Protein AF-A0A2W6D403-F1 (afdb_monomer)

Radius of gyration: 33.92 Å; Cα contacts (8 Å, |Δi|>4): 604; chains: 1; bounding box: 104×93×124 Å

Structure (mmCIF, N/CA/C/O backbone):
data_AF-A0A2W6D403-F1
#
_entry.id   AF-A0A2W6D403-F1
#
loop_
_atom_site.group_PDB
_atom_site.id
_atom_site.type_symbol
_atom_site.label_atom_id
_atom_site.label_alt_id
_atom_site.label_comp_id
_atom_site.label_asym_id
_atom_site.label_entity_id
_atom_site.label_seq_id
_atom_site.pdbx_PDB_ins_code
_atom_site.Cartn_x
_atom_site.Cartn_y
_atom_site.Cartn_z
_atom_site.occupancy
_atom_site.B_iso_or_equiv
_atom_site.auth_seq_id
_atom_site.auth_comp_id
_atom_site.auth_asym_id
_atom_site.auth_atom_id
_atom_site.pdbx_PDB_model_num
ATOM 1 N N . MET A 1 1 ? 39.196 18.075 -37.544 1.00 40.91 1 MET A N 1
ATOM 2 C CA . MET A 1 1 ? 40.562 17.876 -38.065 1.00 40.91 1 MET A CA 1
ATOM 3 C C . MET A 1 1 ? 40.692 16.429 -38.523 1.00 40.91 1 MET A C 1
ATOM 5 O O . MET A 1 1 ? 41.145 15.584 -37.774 1.00 40.91 1 MET A O 1
ATOM 9 N N . PHE A 1 2 ? 40.179 16.144 -39.718 1.00 39.94 2 PHE A N 1
ATOM 10 C CA . PHE A 1 2 ? 40.495 14.969 -40.529 1.00 39.94 2 PHE A CA 1
ATOM 11 C C . PHE A 1 2 ? 40.386 15.473 -41.968 1.00 39.94 2 PHE A C 1
ATOM 13 O O . PHE A 1 2 ? 39.353 16.018 -42.356 1.00 39.94 2 PHE A O 1
ATOM 20 N N . LEU A 1 3 ? 41.517 15.447 -42.664 1.00 44.78 3 LEU A N 1
ATOM 21 C CA . LEU A 1 3 ? 41.726 16.011 -43.992 1.00 44.78 3 LEU A CA 1
ATOM 22 C C . LEU A 1 3 ? 40.889 15.259 -45.035 1.00 44.78 3 LEU A C 1
ATOM 24 O O . LEU A 1 3 ? 41.013 14.044 -45.166 1.00 44.78 3 LEU A O 1
ATOM 28 N N . MET A 1 4 ? 40.072 15.993 -45.793 1.00 38.88 4 MET A N 1
ATOM 29 C CA . MET A 1 4 ? 39.579 15.549 -47.098 1.00 38.88 4 MET A CA 1
ATOM 30 C C . MET A 1 4 ? 40.677 15.778 -48.143 1.00 38.88 4 MET A C 1
ATOM 32 O O . MET A 1 4 ? 41.207 16.892 -48.191 1.00 38.88 4 MET A O 1
ATOM 36 N N . PRO A 1 5 ? 41.007 14.798 -49.001 1.00 59.44 5 PRO A N 1
ATOM 37 C CA . PRO A 1 5 ? 41.814 15.068 -50.173 1.00 59.44 5 PRO A CA 1
ATOM 38 C C . PRO A 1 5 ? 40.937 15.602 -51.308 1.00 59.44 5 PRO A C 1
ATOM 40 O O . PRO A 1 5 ? 39.831 15.125 -51.571 1.00 59.44 5 PRO A O 1
ATOM 43 N N . ALA A 1 6 ? 41.475 16.637 -51.942 1.00 54.62 6 ALA A N 1
ATOM 44 C CA . ALA A 1 6 ? 40.909 17.378 -53.046 1.00 54.62 6 ALA A CA 1
ATOM 45 C C . ALA A 1 6 ? 40.997 16.617 -54.381 1.00 54.62 6 ALA A C 1
ATOM 47 O O . ALA A 1 6 ? 41.952 15.891 -54.643 1.00 54.62 6 ALA A O 1
ATOM 48 N N . ALA A 1 7 ? 39.969 16.856 -55.198 1.00 54.47 7 ALA A N 1
ATOM 49 C CA . ALA A 1 7 ? 39.901 16.840 -56.658 1.00 54.47 7 ALA A CA 1
ATOM 50 C C . ALA A 1 7 ? 41.088 16.231 -57.436 1.00 54.47 7 ALA A C 1
ATOM 52 O O . ALA A 1 7 ? 42.108 16.882 -57.657 1.00 54.47 7 ALA A O 1
ATOM 53 N N . ALA A 1 8 ? 40.870 15.030 -57.979 1.00 50.56 8 ALA A N 1
ATOM 54 C CA . ALA A 1 8 ? 41.677 14.457 -59.049 1.00 50.56 8 ALA A CA 1
ATOM 55 C C . ALA A 1 8 ? 40.920 14.531 -60.389 1.00 50.56 8 ALA A C 1
ATOM 57 O O . ALA A 1 8 ? 39.855 13.942 -60.556 1.00 50.56 8 ALA A O 1
ATOM 58 N N . SER A 1 9 ? 41.499 15.325 -61.292 1.00 56.28 9 SER A N 1
ATOM 59 C CA . SER A 1 9 ? 41.516 15.255 -62.759 1.00 56.28 9 SER A CA 1
ATOM 60 C C . SER A 1 9 ? 40.575 14.259 -63.462 1.00 56.28 9 SER A C 1
ATOM 62 O O . SER A 1 9 ? 40.713 13.039 -63.354 1.00 56.28 9 SER A O 1
ATOM 64 N N . LYS A 1 10 ? 39.679 14.820 -64.282 1.00 56.50 10 LYS A N 1
ATOM 65 C CA . LYS A 1 10 ? 38.852 14.134 -65.281 1.00 56.50 10 LYS A CA 1
ATOM 66 C C . LYS A 1 10 ? 39.764 13.678 -66.431 1.00 56.50 10 LYS A C 1
ATOM 68 O O . LYS A 1 10 ? 40.145 14.485 -67.272 1.00 56.50 10 LYS A O 1
ATOM 73 N N . SER A 1 11 ? 40.144 12.403 -66.436 1.00 56.16 11 SER A N 1
ATOM 74 C CA . SER A 1 11 ? 40.696 11.741 -67.620 1.00 56.16 11 SER A CA 1
ATOM 75 C C . SER A 1 11 ? 39.593 10.892 -68.243 1.00 56.16 11 SER A C 1
ATOM 77 O O . SER A 1 11 ? 38.963 10.088 -67.555 1.00 56.16 11 SER A O 1
ATOM 79 N N . ASP A 1 12 ? 39.345 11.093 -69.536 1.00 53.59 12 ASP A N 1
ATOM 80 C CA . ASP A 1 12 ? 38.374 10.357 -70.355 1.00 53.59 12 ASP A CA 1
ATOM 81 C C . ASP A 1 12 ? 38.867 8.930 -70.681 1.00 53.59 12 ASP A C 1
ATOM 83 O O . ASP A 1 12 ? 38.807 8.457 -71.814 1.00 53.59 12 ASP A O 1
ATOM 87 N N . GLY A 1 13 ? 39.389 8.228 -69.674 1.00 50.53 13 GLY A N 1
ATOM 88 C CA . GLY A 1 13 ? 39.630 6.794 -69.726 1.00 50.53 13 GLY A CA 1
ATOM 89 C C . GLY A 1 13 ? 38.368 6.083 -69.265 1.00 50.53 13 GLY A C 1
ATOM 90 O O . GLY A 1 13 ? 38.060 6.090 -68.077 1.00 50.53 13 GLY A O 1
ATOM 91 N N . GLY A 1 14 ? 37.612 5.500 -70.194 1.00 53.41 14 GLY A N 1
ATOM 92 C CA . GLY A 1 14 ? 36.467 4.654 -69.875 1.00 53.41 14 GLY A CA 1
ATOM 93 C C . GLY A 1 14 ? 36.894 3.484 -68.992 1.00 53.41 14 GLY A C 1
ATOM 94 O O . GLY A 1 14 ? 37.462 2.506 -69.469 1.00 53.41 14 GLY A O 1
ATOM 95 N N . TRP A 1 15 ? 36.619 3.585 -67.693 1.00 54.34 15 TRP A N 1
ATOM 96 C CA . TRP A 1 15 ? 36.687 2.479 -66.746 1.00 54.34 15 TRP A CA 1
ATOM 97 C C . TRP A 1 15 ? 35.519 1.545 -67.080 1.00 54.34 15 TRP A C 1
ATOM 99 O O . TRP A 1 15 ? 34.456 1.612 -66.460 1.00 54.34 15 TRP A O 1
ATOM 109 N N . GLU A 1 16 ? 35.671 0.711 -68.109 1.00 51.72 16 GLU A N 1
ATOM 110 C CA . GLU A 1 16 ? 34.782 -0.429 -68.294 1.00 51.72 16 GLU A CA 1
ATOM 111 C C . GLU A 1 16 ? 34.957 -1.334 -67.074 1.00 51.72 16 GLU A C 1
ATOM 113 O O . GLU A 1 16 ? 35.902 -2.115 -66.965 1.00 51.72 16 GLU A O 1
ATOM 118 N N . LEU A 1 17 ? 34.064 -1.159 -66.096 1.00 60.53 17 LEU A N 1
ATOM 119 C CA . LEU A 1 17 ? 33.951 -2.051 -64.954 1.00 60.53 17 LEU A CA 1
ATOM 120 C C . LEU A 1 17 ? 33.849 -3.475 -65.512 1.00 60.53 17 LEU A C 1
ATOM 122 O O . LEU A 1 17 ? 32.928 -3.740 -66.291 1.00 60.53 17 LEU A O 1
ATOM 126 N N . PRO A 1 18 ? 34.765 -4.391 -65.148 1.00 63.78 18 PRO A N 1
ATOM 127 C CA . PRO A 1 18 ? 34.773 -5.733 -65.703 1.00 63.78 18 PRO A CA 1
ATOM 128 C C . PRO A 1 18 ? 33.386 -6.353 -65.529 1.00 63.78 18 PRO A C 1
ATOM 130 O O . PRO A 1 18 ? 32.879 -6.470 -64.412 1.00 63.78 18 PRO A O 1
ATOM 133 N N . SER A 1 19 ? 32.761 -6.739 -66.643 1.00 64.31 19 SER A N 1
ATOM 134 C CA . SER A 1 19 ? 31.365 -7.199 -66.743 1.00 64.31 19 SER A CA 1
ATOM 135 C C . SER A 1 19 ? 31.014 -8.389 -65.826 1.00 64.31 19 SER A C 1
ATOM 137 O O . SER A 1 19 ? 29.838 -8.688 -65.600 1.00 64.31 19 SER A O 1
ATOM 139 N N . GLY A 1 20 ? 32.020 -9.029 -65.218 1.00 59.44 20 GLY A N 1
ATOM 140 C CA . GLY A 1 20 ? 31.869 -10.004 -64.136 1.00 59.44 20 GLY A CA 1
ATOM 141 C C . GLY A 1 20 ? 31.310 -9.432 -62.822 1.00 59.44 20 GLY A C 1
ATOM 142 O O . GLY A 1 20 ? 30.612 -10.146 -62.101 1.00 59.44 20 GLY A O 1
ATOM 143 N N . TRP A 1 21 ? 31.516 -8.144 -62.524 1.00 63.62 21 TRP A N 1
ATOM 144 C CA . TRP A 1 21 ? 31.040 -7.521 -61.277 1.00 63.62 21 TRP A CA 1
ATOM 145 C C . TRP A 1 21 ? 29.514 -7.368 -61.228 1.00 63.62 21 TRP A C 1
ATOM 147 O O . TRP A 1 21 ? 28.904 -7.558 -60.176 1.00 63.62 21 TRP A O 1
ATOM 157 N N . ALA A 1 22 ? 28.867 -7.127 -62.372 1.00 64.88 22 ALA A N 1
ATOM 158 C CA . ALA A 1 22 ? 27.408 -7.030 -62.453 1.00 64.88 22 ALA A CA 1
ATOM 159 C C . ALA A 1 22 ? 26.707 -8.380 -62.190 1.00 64.88 22 ALA A C 1
ATOM 161 O O . ALA A 1 22 ? 25.614 -8.414 -61.619 1.00 64.88 22 ALA A O 1
ATOM 162 N N . LYS A 1 23 ? 27.343 -9.504 -62.559 1.00 67.06 23 LYS A N 1
ATOM 163 C CA . LYS A 1 23 ? 26.845 -10.856 -62.243 1.00 67.06 23 LYS A CA 1
ATOM 164 C C . LYS A 1 23 ? 27.067 -11.208 -60.768 1.00 67.06 23 LYS A C 1
ATOM 166 O O . LYS A 1 23 ? 26.162 -11.755 -60.138 1.00 67.06 23 LYS A O 1
ATOM 171 N N . GLY A 1 24 ? 28.208 -10.815 -60.194 1.00 69.00 24 GLY A N 1
ATOM 172 C CA . GLY A 1 24 ? 28.488 -10.972 -58.762 1.00 69.00 24 GLY A CA 1
ATOM 173 C C . GLY A 1 24 ? 27.507 -10.204 -57.867 1.00 69.00 24 GLY A C 1
ATOM 174 O O . GLY A 1 24 ? 27.010 -10.753 -56.886 1.00 69.00 24 GLY A O 1
ATOM 175 N N . ALA A 1 25 ? 27.139 -8.977 -58.249 1.00 74.12 25 ALA A N 1
ATOM 176 C CA . ALA A 1 25 ? 26.195 -8.153 -57.490 1.00 74.12 25 ALA A CA 1
ATOM 177 C C . ALA A 1 25 ? 24.775 -8.754 -57.419 1.00 74.12 25 ALA A C 1
ATOM 179 O O . ALA A 1 25 ? 24.121 -8.667 -56.379 1.00 74.12 25 ALA A O 1
ATOM 180 N N . LYS A 1 26 ? 24.302 -9.412 -58.490 1.00 75.19 26 LYS A N 1
ATOM 181 C CA . LYS A 1 26 ? 22.990 -10.091 -58.495 1.00 75.19 26 LYS A CA 1
ATOM 182 C C . LYS A 1 26 ? 22.979 -11.338 -57.609 1.00 75.19 26 LYS A C 1
ATOM 184 O O . LYS A 1 26 ? 22.020 -11.541 -56.868 1.00 75.19 26 LYS A O 1
ATOM 189 N N . HIS A 1 27 ? 24.052 -12.132 -57.628 1.00 73.81 27 HIS A N 1
ATOM 190 C CA . HIS A 1 27 ? 24.176 -13.285 -56.733 1.00 73.81 27 HIS A CA 1
ATOM 191 C C . HIS A 1 27 ? 24.300 -12.869 -55.265 1.00 73.81 27 HIS A C 1
ATOM 193 O O . HIS A 1 27 ? 23.628 -13.452 -54.417 1.00 73.81 27 HIS A O 1
ATOM 199 N N . LEU A 1 28 ? 25.077 -11.825 -54.959 1.00 73.75 28 LEU A N 1
ATOM 200 C CA . LEU A 1 28 ? 25.223 -11.327 -53.590 1.00 73.75 28 LEU A CA 1
ATOM 201 C C . LEU A 1 28 ? 23.892 -10.804 -53.027 1.00 73.75 28 LEU A C 1
ATOM 203 O O . LEU A 1 28 ? 23.580 -11.051 -51.865 1.00 73.75 28 LEU A O 1
ATOM 207 N N . ARG A 1 29 ? 23.076 -10.137 -53.855 1.00 76.12 29 ARG A N 1
ATOM 208 C CA . ARG A 1 29 ? 21.741 -9.671 -53.463 1.00 76.12 29 ARG A CA 1
ATOM 209 C C . ARG A 1 29 ? 20.778 -10.826 -53.182 1.00 76.12 29 ARG A C 1
ATOM 211 O O . ARG A 1 29 ? 20.099 -10.781 -52.166 1.00 76.12 29 ARG A O 1
ATOM 218 N N . HIS A 1 30 ? 20.762 -11.871 -54.013 1.00 72.75 30 HIS A N 1
ATOM 219 C CA . HIS A 1 30 ? 19.924 -13.049 -53.760 1.00 72.75 30 HIS A CA 1
ATOM 220 C C . HIS A 1 30 ? 20.341 -13.822 -52.508 1.00 72.75 30 HIS A C 1
ATOM 222 O O . HIS A 1 30 ? 19.473 -14.279 -51.769 1.00 72.75 30 HIS A O 1
ATOM 228 N N . VAL A 1 31 ? 21.645 -13.922 -52.235 1.00 71.81 31 VAL A N 1
ATOM 229 C CA . VAL A 1 31 ? 22.137 -14.512 -50.984 1.00 71.81 31 VAL A CA 1
ATOM 230 C C . VAL A 1 31 ? 21.739 -13.627 -49.802 1.00 71.81 31 VAL A C 1
ATOM 232 O O . VAL A 1 31 ? 21.162 -14.112 -48.841 1.00 71.81 31 VAL A O 1
ATOM 235 N N . LEU A 1 32 ? 21.947 -12.313 -49.854 1.00 71.25 32 LEU A N 1
ATOM 236 C CA . LEU A 1 32 ? 21.538 -11.438 -48.751 1.00 71.25 32 LEU A CA 1
ATOM 237 C C . LEU A 1 32 ? 20.017 -11.480 -48.510 1.00 71.25 32 LEU A C 1
ATOM 239 O O . LEU A 1 32 ? 19.595 -11.610 -47.363 1.00 71.25 32 LEU A O 1
ATOM 243 N N . GLU A 1 33 ? 19.196 -11.465 -49.563 1.00 74.88 33 GLU A N 1
ATOM 244 C CA . GLU A 1 33 ? 17.735 -11.573 -49.456 1.00 74.88 33 GLU A CA 1
ATOM 245 C C . GLU A 1 33 ? 17.294 -12.942 -48.892 1.00 74.88 33 GLU A C 1
ATOM 247 O O . GLU A 1 33 ? 16.391 -12.974 -48.051 1.00 74.88 33 GLU A O 1
ATOM 252 N N . SER A 1 34 ? 17.978 -14.051 -49.219 1.00 80.50 34 SER A N 1
ATOM 253 C CA . SER A 1 34 ? 17.620 -15.391 -48.719 1.00 80.50 34 SER A CA 1
ATOM 254 C C . SER A 1 34 ? 17.863 -15.589 -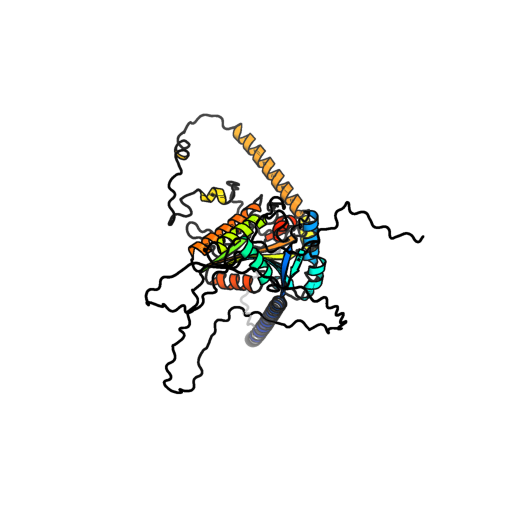47.217 1.00 80.50 34 SER A C 1
ATOM 256 O O . SER A 1 34 ? 17.192 -16.415 -46.600 1.00 80.50 34 SER A O 1
ATOM 258 N N . TRP A 1 35 ? 18.791 -14.844 -46.602 1.00 85.81 35 TRP A N 1
ATOM 259 C CA . TRP A 1 35 ? 19.113 -14.978 -45.170 1.00 85.81 35 TRP A CA 1
ATOM 260 C C . TRP A 1 35 ? 18.316 -14.036 -44.253 1.00 85.81 35 TRP A C 1
ATOM 262 O O . TRP A 1 35 ? 18.212 -14.294 -43.052 1.00 85.81 35 TRP A O 1
ATOM 272 N N . THR A 1 36 ? 17.703 -12.972 -44.783 1.00 87.69 36 THR A N 1
ATOM 273 C CA . THR A 1 36 ? 16.944 -12.018 -43.949 1.00 87.69 36 THR A CA 1
ATOM 274 C C . THR A 1 36 ? 15.671 -12.618 -43.350 1.00 87.69 36 THR A C 1
ATOM 276 O O . THR A 1 36 ? 15.405 -12.434 -42.161 1.00 87.69 36 THR A O 1
ATOM 279 N N . ILE A 1 37 ? 14.909 -13.379 -44.138 1.00 87.81 37 ILE A N 1
ATOM 280 C CA . ILE A 1 37 ? 13.664 -14.026 -43.702 1.00 87.81 37 ILE A CA 1
ATOM 281 C C . ILE A 1 37 ? 13.914 -15.032 -42.562 1.00 87.81 37 ILE A C 1
ATOM 283 O O . ILE A 1 37 ? 13.296 -14.874 -41.505 1.00 87.81 37 ILE A O 1
ATOM 287 N N . PRO A 1 38 ? 14.826 -16.023 -42.681 1.00 90.88 38 PRO A N 1
ATOM 288 C CA . PRO A 1 38 ? 15.064 -16.974 -41.594 1.00 90.88 38 PRO A CA 1
ATOM 289 C C . PRO A 1 38 ? 15.640 -16.302 -40.341 1.00 90.88 38 PRO A C 1
ATOM 291 O O . PRO A 1 38 ? 15.270 -16.679 -39.227 1.00 90.88 38 PRO A O 1
ATOM 294 N N . ALA A 1 39 ? 16.478 -15.268 -40.486 1.00 92.44 39 ALA A N 1
ATOM 295 C CA . ALA A 1 39 ? 16.984 -14.500 -39.347 1.00 92.44 39 ALA A CA 1
ATOM 296 C C . ALA A 1 39 ? 15.864 -13.730 -38.621 1.00 92.44 39 ALA A C 1
ATOM 298 O O . ALA A 1 39 ? 15.811 -13.731 -37.386 1.00 92.44 39 ALA A O 1
ATOM 299 N N . ALA A 1 40 ? 14.935 -13.119 -39.363 1.00 92.56 40 ALA A N 1
ATOM 300 C CA . ALA A 1 40 ? 13.787 -12.415 -38.796 1.00 92.56 40 ALA A CA 1
ATOM 301 C C . ALA A 1 40 ? 12.827 -13.377 -38.080 1.00 92.56 40 ALA A C 1
ATOM 303 O O . ALA A 1 40 ? 12.420 -13.107 -36.949 1.00 92.56 40 ALA A O 1
ATOM 304 N N . VAL A 1 41 ? 12.527 -14.530 -38.688 1.00 95.62 41 VAL A N 1
ATOM 305 C CA . VAL A 1 41 ? 11.692 -15.579 -38.078 1.00 95.62 41 VAL A CA 1
ATOM 306 C C . VAL A 1 41 ? 12.343 -16.120 -36.807 1.00 95.62 41 VAL A C 1
ATOM 308 O O . VAL A 1 41 ? 11.696 -16.164 -35.762 1.00 95.62 41 VAL A O 1
ATOM 311 N N . THR A 1 42 ? 13.634 -16.456 -36.851 1.00 96.12 42 THR A N 1
ATOM 312 C CA . THR A 1 42 ? 14.375 -16.945 -35.676 1.00 96.12 42 THR A CA 1
ATOM 313 C C . THR A 1 42 ? 14.343 -15.916 -34.547 1.00 96.12 42 THR A C 1
ATOM 315 O O . THR A 1 42 ? 14.037 -16.249 -33.402 1.00 96.12 42 THR A O 1
ATOM 318 N N . THR A 1 43 ? 14.576 -14.642 -34.872 1.00 96.12 43 THR A N 1
ATOM 319 C CA . THR A 1 43 ? 14.500 -13.541 -33.904 1.00 96.12 43 THR A CA 1
ATOM 320 C C . THR A 1 43 ? 13.104 -13.431 -33.289 1.00 96.12 43 THR A C 1
ATOM 322 O O . THR A 1 43 ? 12.974 -13.353 -32.066 1.00 96.12 43 THR A O 1
ATOM 325 N N . ALA A 1 44 ? 12.051 -13.478 -34.108 1.00 96.44 44 ALA A N 1
ATOM 326 C CA . ALA A 1 44 ? 10.668 -13.411 -33.647 1.00 96.44 44 ALA A CA 1
ATOM 327 C C . ALA A 1 44 ? 10.303 -14.590 -32.728 1.00 96.44 44 ALA A C 1
ATOM 329 O O . ALA A 1 44 ? 9.653 -14.385 -31.699 1.00 96.44 44 ALA A O 1
ATOM 330 N N . VAL A 1 45 ? 10.763 -15.803 -33.048 1.00 97.38 45 VAL A N 1
ATOM 331 C CA . VAL A 1 45 ? 10.567 -17.005 -32.224 1.00 97.38 45 VAL A CA 1
ATOM 332 C C . VAL A 1 45 ? 11.280 -16.866 -30.882 1.00 97.38 45 VAL A C 1
ATOM 334 O O . VAL A 1 45 ? 10.657 -17.071 -29.841 1.00 97.38 45 VAL A O 1
ATOM 337 N N . VAL A 1 46 ? 12.551 -16.450 -30.874 1.00 96.94 46 VAL A N 1
ATOM 338 C CA . VAL A 1 46 ? 13.322 -16.259 -29.634 1.00 96.94 46 VAL A CA 1
ATOM 339 C C . VAL A 1 46 ? 12.680 -15.189 -28.751 1.00 96.94 46 VAL A C 1
ATOM 341 O O . VAL A 1 46 ? 12.476 -15.415 -27.557 1.00 96.94 46 VAL A O 1
ATOM 344 N N . VAL A 1 47 ? 12.297 -14.043 -29.321 1.00 95.62 47 VAL A N 1
ATOM 345 C CA . VAL A 1 47 ? 11.606 -12.978 -28.579 1.00 95.62 47 VAL A CA 1
ATOM 346 C C . VAL A 1 47 ? 10.282 -13.489 -28.008 1.00 95.62 47 VAL A C 1
ATOM 348 O O . VAL A 1 47 ? 10.008 -13.278 -26.825 1.00 95.62 47 VAL A O 1
ATOM 351 N N . SER A 1 48 ? 9.487 -14.209 -28.802 1.00 95.94 48 SER A N 1
ATOM 352 C CA . SER A 1 48 ? 8.208 -14.779 -28.361 1.00 95.94 48 SER A CA 1
ATOM 353 C C . SER A 1 48 ? 8.392 -15.799 -27.238 1.00 95.94 48 SER A C 1
ATOM 355 O O . SER A 1 48 ? 7.685 -15.729 -26.233 1.00 95.94 48 SER A O 1
ATOM 357 N N . ALA A 1 49 ? 9.385 -16.685 -27.345 1.00 96.19 49 ALA A N 1
ATOM 358 C CA . ALA A 1 49 ? 9.722 -17.660 -26.313 1.00 96.19 49 ALA A CA 1
ATOM 359 C C . ALA A 1 49 ? 10.149 -16.974 -25.006 1.00 96.19 49 ALA A C 1
ATOM 361 O O . ALA A 1 49 ? 9.651 -17.314 -23.933 1.00 96.19 49 ALA A O 1
ATOM 362 N N . VAL A 1 50 ? 11.001 -15.944 -25.076 1.00 92.56 50 VAL A N 1
ATOM 363 C CA . VAL A 1 50 ? 11.415 -15.166 -23.896 1.00 92.56 50 VAL A CA 1
ATOM 364 C C . VAL A 1 50 ? 10.221 -14.453 -23.255 1.00 92.56 50 VAL A C 1
ATOM 366 O O . VAL A 1 50 ? 10.076 -14.474 -22.030 1.00 92.56 50 VAL A O 1
ATOM 369 N N . LEU A 1 51 ? 9.345 -13.830 -24.048 1.00 91.62 51 LEU A N 1
ATOM 370 C CA . LEU A 1 51 ? 8.135 -13.176 -23.541 1.00 91.62 51 LEU A CA 1
ATOM 371 C C . LEU A 1 51 ? 7.175 -14.182 -22.897 1.00 91.62 51 LEU A C 1
ATOM 373 O O . LEU A 1 51 ? 6.656 -13.905 -21.813 1.00 91.62 51 LEU A O 1
ATOM 377 N N . PHE A 1 52 ? 6.998 -15.353 -23.511 1.00 94.06 52 PHE A N 1
ATOM 378 C CA . PHE A 1 52 ? 6.180 -16.441 -22.985 1.00 94.06 52 PHE A CA 1
ATOM 379 C C . PHE A 1 52 ? 6.730 -16.973 -21.661 1.00 94.06 52 PHE A C 1
ATOM 381 O O . PHE A 1 52 ? 5.995 -17.012 -20.676 1.00 94.06 52 PHE A O 1
ATOM 388 N N . ILE A 1 53 ? 8.029 -17.284 -21.584 1.00 91.44 53 ILE A N 1
ATOM 389 C CA . ILE A 1 53 ? 8.684 -17.739 -20.348 1.00 91.44 53 ILE A CA 1
ATOM 390 C C . ILE A 1 53 ? 8.519 -16.691 -19.244 1.00 91.44 53 ILE A C 1
ATOM 392 O O . ILE A 1 53 ? 8.152 -17.023 -18.117 1.00 91.44 53 ILE A O 1
ATOM 396 N N . ARG A 1 54 ? 8.727 -15.403 -19.549 1.00 89.44 54 ARG A N 1
ATOM 397 C CA . ARG A 1 54 ? 8.539 -14.319 -18.569 1.00 89.44 54 ARG A CA 1
ATOM 398 C C . ARG A 1 54 ? 7.094 -14.227 -18.090 1.00 89.44 54 ARG A C 1
ATOM 400 O O . ARG A 1 54 ? 6.870 -14.078 -16.890 1.00 89.44 54 ARG A O 1
ATOM 407 N N . TRP A 1 55 ? 6.130 -14.308 -19.002 1.00 90.12 55 TRP A N 1
ATOM 408 C CA . TRP A 1 55 ? 4.706 -14.295 -18.674 1.00 90.12 55 TRP A CA 1
ATOM 409 C C . TRP A 1 55 ? 4.295 -15.516 -17.839 1.00 90.12 55 TRP A C 1
ATOM 411 O O . TRP A 1 55 ? 3.546 -15.368 -16.871 1.00 90.12 55 TRP A O 1
ATOM 421 N N . TRP A 1 56 ? 4.820 -16.699 -18.161 1.00 91.62 56 TRP A N 1
ATOM 422 C CA . TRP A 1 56 ? 4.578 -17.937 -17.426 1.00 91.62 56 TRP A CA 1
ATOM 423 C C . TRP A 1 56 ? 5.164 -17.874 -16.012 1.00 91.62 56 TRP A C 1
ATOM 425 O O . TRP A 1 56 ? 4.458 -18.155 -15.044 1.00 91.62 56 TRP A O 1
ATOM 435 N N . LEU A 1 57 ? 6.409 -17.404 -15.862 1.00 88.81 57 LEU A N 1
ATOM 436 C CA . LEU A 1 57 ? 7.046 -17.197 -14.557 1.00 88.81 57 LEU A CA 1
ATOM 437 C C . LEU A 1 57 ? 6.305 -16.152 -13.709 1.00 88.81 57 LEU A C 1
ATOM 439 O O . LEU A 1 57 ? 6.133 -16.359 -12.509 1.00 88.81 57 LEU A O 1
ATOM 443 N N . GLU A 1 58 ? 5.850 -15.044 -14.311 1.00 87.06 58 GLU A N 1
ATOM 444 C CA . GLU A 1 58 ? 5.007 -14.043 -13.636 1.00 87.06 58 GLU A CA 1
ATOM 445 C C . GLU A 1 58 ? 3.692 -14.686 -13.174 1.00 87.06 58 GLU A C 1
ATOM 447 O O . GLU A 1 58 ? 3.342 -14.587 -12.003 1.00 87.06 58 GLU A O 1
ATOM 452 N N . SER A 1 59 ? 3.002 -15.414 -14.052 1.00 87.12 59 SER A N 1
ATOM 453 C CA . SER A 1 59 ? 1.716 -16.048 -13.739 1.00 87.12 59 SER A CA 1
ATOM 454 C C . SER A 1 59 ? 1.839 -17.114 -12.649 1.00 87.12 59 SER A C 1
ATOM 456 O O . SER A 1 59 ? 1.017 -17.152 -11.733 1.00 87.12 59 SER A O 1
ATOM 458 N N . ARG A 1 60 ? 2.889 -17.941 -12.691 1.00 88.06 60 ARG A N 1
ATOM 459 C CA . ARG A 1 60 ? 3.152 -18.967 -11.675 1.00 88.06 60 ARG A CA 1
ATOM 460 C C . ARG A 1 60 ? 3.479 -18.345 -10.319 1.00 88.06 60 ARG A C 1
ATOM 462 O O . ARG A 1 60 ? 2.927 -18.774 -9.314 1.00 88.06 60 ARG A O 1
ATOM 469 N N . ALA A 1 61 ? 4.309 -17.300 -10.291 1.00 87.25 61 ALA A N 1
ATOM 470 C CA . ALA A 1 61 ? 4.656 -16.602 -9.053 1.00 87.25 61 ALA A CA 1
ATOM 471 C C . ALA A 1 61 ? 3.465 -15.887 -8.398 1.00 87.25 61 ALA A C 1
ATOM 473 O O . ALA A 1 61 ? 3.452 -15.709 -7.183 1.00 87.25 61 ALA A O 1
ATOM 474 N N . LEU A 1 62 ? 2.483 -15.457 -9.190 1.00 89.00 62 LEU A N 1
ATOM 475 C CA . LEU A 1 62 ? 1.254 -14.853 -8.677 1.00 89.00 62 LEU A CA 1
ATOM 476 C C . LEU A 1 62 ? 0.230 -15.897 -8.225 1.00 89.00 62 LEU A C 1
ATOM 478 O O . LEU A 1 62 ? -0.507 -15.639 -7.284 1.00 89.00 62 LEU A O 1
ATOM 482 N N . SER A 1 63 ? 0.203 -17.066 -8.870 1.00 88.88 63 SER A N 1
ATOM 483 C CA . SER A 1 63 ? -0.730 -18.150 -8.526 1.00 88.88 63 SER A CA 1
ATOM 484 C C . SER A 1 63 ? -0.367 -18.861 -7.218 1.00 88.88 63 SER A C 1
ATOM 486 O O . SER A 1 63 ? -1.239 -19.433 -6.582 1.00 88.88 63 SER A O 1
ATOM 488 N N . ASP A 1 64 ? 0.904 -18.822 -6.815 1.00 90.94 64 ASP A N 1
ATOM 489 C CA . ASP A 1 64 ? 1.423 -19.433 -5.581 1.00 90.94 64 ASP A CA 1
ATOM 490 C C . ASP A 1 64 ? 1.365 -18.475 -4.375 1.00 90.94 64 ASP A C 1
ATOM 492 O O . ASP A 1 64 ? 2.191 -18.534 -3.467 1.00 90.94 64 ASP A O 1
ATOM 496 N N . ARG A 1 65 ? 0.459 -17.496 -4.397 1.00 92.50 65 ARG A N 1
ATOM 497 C CA . ARG A 1 65 ? 0.320 -16.520 -3.314 1.00 92.50 65 ARG A CA 1
ATOM 498 C C . ARG A 1 65 ? -0.688 -16.999 -2.287 1.00 92.50 65 ARG A C 1
ATOM 500 O O . ARG A 1 65 ? -1.733 -17.532 -2.641 1.00 92.50 65 ARG A O 1
ATOM 507 N N . VAL A 1 66 ? -0.365 -16.749 -1.027 1.00 94.75 66 VAL A N 1
ATOM 508 C CA . VAL A 1 66 ? -1.223 -17.034 0.118 1.00 94.75 66 VAL A CA 1
ATOM 509 C C . VAL A 1 66 ? -1.527 -15.713 0.806 1.00 94.75 66 VAL A C 1
ATOM 511 O O . VAL A 1 66 ? -0.638 -14.871 0.980 1.00 94.75 66 VAL A O 1
ATOM 514 N N . THR A 1 67 ? -2.791 -15.527 1.154 1.00 95.81 67 THR A N 1
ATOM 515 C CA . THR A 1 67 ? -3.280 -14.367 1.891 1.00 95.81 67 THR A CA 1
ATOM 516 C C . THR A 1 67 ? -3.523 -14.779 3.332 1.00 95.81 67 THR A C 1
ATOM 518 O O . THR A 1 67 ? -4.056 -15.856 3.568 1.00 95.81 67 THR A O 1
ATOM 521 N N . PHE A 1 68 ? -3.135 -13.923 4.268 1.00 96.62 68 PHE A N 1
ATOM 522 C CA . PHE A 1 68 ? -3.437 -14.043 5.688 1.00 96.62 68 PHE A CA 1
ATOM 523 C C . PHE A 1 68 ? -4.165 -12.793 6.147 1.00 96.62 68 PHE A C 1
ATOM 525 O O . PHE A 1 68 ? -3.905 -11.698 5.648 1.00 96.62 68 PHE A O 1
ATOM 532 N N . GLU A 1 69 ? -5.054 -12.965 7.103 1.00 96.25 69 GLU A N 1
ATOM 533 C CA . GLU A 1 69 ? -5.691 -11.896 7.844 1.00 96.25 69 GLU A CA 1
ATOM 534 C C . GLU A 1 69 ? -4.862 -11.584 9.091 1.00 96.25 69 GLU A C 1
ATOM 536 O O . GLU A 1 69 ? -4.447 -12.495 9.810 1.00 96.25 69 GLU A O 1
ATOM 541 N N . LEU A 1 70 ? -4.555 -10.302 9.294 1.00 95.81 70 LEU A N 1
ATOM 542 C CA . LEU A 1 70 ? -3.845 -9.811 10.467 1.00 95.81 70 LEU A CA 1
ATOM 543 C C . LEU A 1 70 ? -4.886 -9.443 11.518 1.00 95.81 70 LEU A C 1
ATOM 545 O O . LEU A 1 70 ? -5.572 -8.433 11.372 1.00 95.81 70 LEU A O 1
ATOM 549 N N . VAL A 1 71 ? -4.991 -10.253 12.568 1.00 95.38 71 VAL A N 1
ATOM 550 C CA . VAL A 1 71 ? -5.953 -10.038 13.650 1.00 95.38 71 VAL A CA 1
ATOM 551 C C . VAL A 1 71 ? -5.205 -9.507 14.877 1.00 95.38 71 VAL A C 1
ATOM 553 O O . VAL A 1 71 ? -4.531 -10.281 15.563 1.00 95.38 71 VAL A O 1
ATOM 556 N N . PRO A 1 72 ? -5.243 -8.188 15.140 1.00 95.50 72 PRO A N 1
ATOM 557 C CA . PRO A 1 72 ? -4.588 -7.601 16.303 1.00 95.50 72 PRO A CA 1
ATOM 558 C C . PRO A 1 72 ? -5.320 -7.981 17.596 1.00 95.50 72 PRO A C 1
ATOM 560 O O . PRO A 1 72 ? -6.542 -8.129 17.609 1.00 95.50 72 PRO A O 1
ATOM 563 N N . SER A 1 73 ? -4.584 -8.083 18.698 1.00 93.31 73 SER A N 1
ATOM 564 C CA . SER A 1 73 ? -5.159 -8.114 20.040 1.00 93.31 73 SER A CA 1
ATOM 565 C C . SER A 1 73 ? -5.734 -6.749 20.426 1.00 93.31 73 SER A C 1
ATOM 567 O O . SER A 1 73 ? -5.394 -5.715 19.841 1.00 93.31 73 SER A O 1
ATOM 569 N N . ASP A 1 74 ? -6.563 -6.720 21.469 1.00 90.56 74 ASP A N 1
ATOM 570 C CA . ASP A 1 74 ? -7.106 -5.470 22.024 1.00 90.56 74 ASP A CA 1
ATOM 571 C C . ASP A 1 74 ? -6.019 -4.531 22.575 1.00 90.56 74 ASP A C 1
ATOM 573 O O . ASP A 1 74 ? -6.203 -3.319 22.625 1.00 90.56 74 ASP A O 1
ATOM 577 N N . SER A 1 75 ? -4.863 -5.083 22.949 1.00 91.06 75 SER A N 1
ATOM 578 C CA . SER A 1 75 ? -3.712 -4.366 23.512 1.00 91.06 75 SER A CA 1
ATOM 579 C C . SER A 1 75 ? -2.591 -4.081 22.505 1.00 91.06 75 SER A C 1
ATOM 581 O O . SER A 1 75 ? -1.514 -3.629 22.895 1.00 91.06 75 SER A O 1
ATOM 583 N N . PHE A 1 76 ? -2.799 -4.367 21.217 1.00 94.81 76 PHE A N 1
ATOM 584 C CA . PHE A 1 76 ? -1.760 -4.217 20.203 1.00 94.81 76 PHE A CA 1
ATOM 585 C C . PHE A 1 76 ? -1.406 -2.740 19.959 1.00 94.81 76 PHE A C 1
ATOM 587 O O . PHE A 1 76 ? -2.155 -2.017 19.310 1.00 94.81 76 PHE A O 1
ATOM 594 N N . ASP A 1 77 ? -0.247 -2.285 20.437 1.00 94.88 77 ASP A N 1
ATOM 595 C CA . ASP A 1 77 ? 0.247 -0.914 20.238 1.00 94.88 77 ASP A CA 1
ATOM 596 C C . ASP A 1 77 ? 1.756 -0.931 19.915 1.00 94.88 77 ASP A C 1
ATOM 598 O O . ASP A 1 77 ? 2.599 -0.844 20.814 1.00 94.88 77 ASP A O 1
ATOM 602 N N . PRO A 1 78 ? 2.144 -1.153 18.644 1.00 95.31 78 PRO A N 1
ATOM 603 C CA . PRO A 1 78 ? 3.546 -1.282 18.274 1.00 95.31 78 PRO A CA 1
ATOM 604 C C . PRO A 1 78 ? 4.260 0.075 18.333 1.00 95.31 78 PRO A C 1
ATOM 606 O O . PRO A 1 78 ? 3.741 1.091 17.884 1.00 95.31 78 PRO A O 1
ATOM 609 N N . SER A 1 79 ? 5.510 0.099 18.798 1.00 94.56 79 SER A N 1
ATOM 610 C CA . SER A 1 79 ? 6.341 1.304 18.690 1.00 94.56 79 SER A CA 1
ATOM 611 C C . SER A 1 79 ? 6.756 1.572 17.237 1.00 94.56 79 SER A C 1
ATOM 613 O O . SER A 1 79 ? 6.855 0.651 16.421 1.00 94.56 79 SER A O 1
ATOM 615 N N . SER A 1 80 ? 7.096 2.820 16.902 1.00 91.88 80 SER A N 1
ATOM 616 C CA . SER A 1 80 ? 7.614 3.176 15.568 1.00 91.88 80 SER A CA 1
ATOM 617 C C . SER A 1 80 ? 8.841 2.349 15.159 1.00 91.88 80 SER A C 1
ATOM 619 O O . SER A 1 80 ? 9.009 2.006 13.985 1.00 91.88 80 SER A O 1
ATOM 621 N N . ASP A 1 81 ? 9.681 1.983 16.128 1.00 93.75 81 ASP A N 1
ATOM 622 C CA . ASP A 1 81 ? 10.855 1.138 15.909 1.00 93.75 81 ASP A CA 1
ATOM 623 C C . ASP A 1 81 ? 10.468 -0.306 15.590 1.00 93.75 81 ASP A C 1
ATOM 625 O O . ASP A 1 81 ? 11.054 -0.905 14.682 1.00 93.75 81 ASP A O 1
ATOM 629 N N . ALA A 1 82 ? 9.449 -0.845 16.270 1.00 93.88 82 ALA A N 1
ATOM 630 C CA . ALA A 1 82 ? 8.887 -2.155 15.955 1.00 93.88 82 ALA A CA 1
ATOM 631 C C . ALA A 1 82 ? 8.324 -2.176 14.526 1.00 93.88 82 ALA A C 1
ATOM 633 O O . ALA A 1 82 ? 8.579 -3.123 13.782 1.00 93.88 82 ALA A O 1
ATOM 634 N N . VAL A 1 83 ? 7.667 -1.096 14.088 1.00 94.38 83 VAL A N 1
ATOM 635 C CA . VAL A 1 83 ? 7.187 -0.955 12.703 1.00 94.38 83 VAL A CA 1
ATOM 636 C C . VAL A 1 83 ? 8.346 -0.914 11.698 1.00 94.38 83 VAL A C 1
ATOM 638 O O . VAL A 1 83 ? 8.311 -1.604 10.673 1.00 94.38 83 VAL A O 1
ATOM 641 N N . SER A 1 84 ? 9.421 -0.167 11.982 1.00 94.00 84 SER A N 1
ATOM 642 C CA . SER A 1 84 ? 10.621 -0.155 11.124 1.00 94.00 84 SER A CA 1
ATOM 643 C C . SER A 1 84 ? 11.289 -1.536 11.056 1.00 94.00 84 SER A C 1
ATOM 645 O O . SER A 1 84 ? 11.673 -1.994 9.970 1.00 94.00 84 SER A O 1
ATOM 647 N N . ALA A 1 85 ? 11.402 -2.230 12.193 1.00 94.50 85 ALA A N 1
ATOM 648 C CA . ALA A 1 85 ? 11.936 -3.587 12.280 1.00 94.50 85 ALA A CA 1
ATOM 649 C C . ALA A 1 85 ? 11.083 -4.582 11.481 1.00 94.50 85 ALA A C 1
ATOM 651 O O . ALA A 1 85 ? 11.634 -5.341 10.675 1.00 94.50 85 ALA A O 1
ATOM 652 N N . PHE A 1 86 ? 9.759 -4.501 11.613 1.00 94.75 86 PHE A N 1
ATOM 653 C CA . PHE A 1 86 ? 8.814 -5.310 10.854 1.00 94.75 86 PHE A CA 1
ATOM 654 C C . PHE A 1 86 ? 8.988 -5.103 9.348 1.00 94.75 86 PHE A C 1
ATOM 656 O O . PHE A 1 86 ? 9.186 -6.062 8.601 1.00 94.75 86 PHE A O 1
ATOM 663 N N . GLY A 1 87 ? 9.064 -3.854 8.877 1.00 94.19 87 GLY A N 1
ATOM 664 C CA . GLY A 1 87 ? 9.329 -3.586 7.462 1.00 94.19 87 GLY A CA 1
ATOM 665 C C . GLY A 1 87 ? 10.674 -4.150 6.981 1.00 94.19 87 GLY A C 1
ATOM 666 O O . GLY A 1 87 ? 10.770 -4.682 5.873 1.00 94.19 87 GLY A O 1
ATOM 667 N N . LYS A 1 88 ? 11.731 -4.111 7.801 1.00 93.88 88 LYS A N 1
ATOM 668 C CA . LYS A 1 88 ? 13.014 -4.752 7.447 1.00 93.88 88 LYS A CA 1
ATOM 669 C C . LYS A 1 88 ? 12.883 -6.272 7.331 1.00 93.88 88 LYS A C 1
ATOM 671 O O . LYS A 1 88 ? 13.513 -6.856 6.450 1.00 93.88 88 LYS A O 1
ATOM 676 N N . GLN A 1 89 ? 12.083 -6.911 8.182 1.00 93.62 89 GLN A N 1
ATOM 677 C CA . GLN A 1 89 ? 11.811 -8.348 8.100 1.00 93.62 89 GLN A CA 1
ATOM 678 C C . GLN A 1 89 ? 10.972 -8.688 6.861 1.00 93.62 89 GLN A C 1
ATOM 680 O O . GLN A 1 89 ? 11.350 -9.583 6.106 1.00 93.62 89 GLN A O 1
ATOM 685 N N . LEU A 1 90 ? 9.929 -7.907 6.558 1.00 92.81 90 LEU A N 1
ATOM 686 C CA . LEU A 1 90 ? 9.129 -8.059 5.337 1.00 92.81 90 LEU A CA 1
ATOM 687 C C . LEU A 1 90 ? 9.976 -7.930 4.061 1.00 92.81 90 LEU A C 1
ATOM 689 O O . LEU A 1 90 ? 9.722 -8.601 3.061 1.00 92.81 90 LEU A O 1
ATOM 693 N N . ALA A 1 91 ? 11.033 -7.114 4.072 1.00 92.06 91 ALA A N 1
ATOM 694 C CA . ALA A 1 91 ? 11.936 -6.988 2.927 1.00 92.06 91 ALA A CA 1
ATOM 695 C C . ALA A 1 91 ? 12.650 -8.306 2.576 1.00 92.06 91 ALA A C 1
ATOM 697 O O . ALA A 1 91 ? 13.027 -8.511 1.418 1.00 92.06 91 ALA A O 1
ATOM 698 N N . ARG A 1 92 ? 12.818 -9.200 3.563 1.00 90.69 92 ARG A N 1
ATOM 699 C CA . ARG A 1 92 ? 13.457 -10.517 3.413 1.00 90.69 92 ARG A CA 1
ATOM 700 C C . ARG A 1 92 ? 12.558 -11.543 2.727 1.00 90.69 92 ARG A C 1
ATOM 702 O O . ARG A 1 92 ? 13.062 -12.563 2.273 1.00 90.69 92 ARG A O 1
ATOM 709 N N . LEU A 1 93 ? 11.261 -11.258 2.567 1.00 86.12 93 LEU A N 1
ATOM 710 C CA . LEU A 1 93 ? 10.333 -12.108 1.808 1.00 86.12 93 LEU A CA 1
ATOM 711 C C . LEU A 1 93 ? 10.730 -12.216 0.324 1.00 86.12 93 LEU A C 1
ATOM 713 O O . LEU A 1 93 ? 10.315 -13.138 -0.384 1.00 86.12 93 LEU A O 1
ATOM 717 N N . ARG A 1 94 ? 11.538 -11.269 -0.172 1.00 82.06 94 ARG A N 1
ATOM 718 C CA . ARG A 1 94 ? 12.043 -11.295 -1.540 1.00 82.06 94 ARG A CA 1
ATOM 719 C C . ARG A 1 94 ? 13.309 -12.161 -1.634 1.00 82.06 94 ARG A C 1
ATOM 721 O O . ARG A 1 94 ? 14.299 -11.845 -0.978 1.00 82.06 94 ARG A O 1
ATOM 728 N N . PRO A 1 95 ? 13.349 -13.162 -2.533 1.00 71.44 95 PRO A N 1
ATOM 729 C CA . PRO A 1 95 ? 14.575 -13.910 -2.797 1.00 71.44 95 PRO A CA 1
ATOM 730 C C . PRO A 1 95 ? 15.678 -12.996 -3.353 1.00 71.44 95 PRO A C 1
ATOM 732 O O . PRO A 1 95 ? 15.416 -12.122 -4.189 1.00 71.44 95 PRO A O 1
ATOM 735 N N . ALA A 1 96 ? 16.914 -13.214 -2.896 1.00 65.50 96 ALA A N 1
ATOM 736 C CA . ALA A 1 96 ? 18.084 -12.421 -3.284 1.00 65.50 96 ALA A CA 1
ATOM 737 C C . ALA A 1 96 ? 18.378 -12.506 -4.793 1.00 65.50 96 ALA A C 1
ATOM 739 O O . ALA A 1 96 ? 18.711 -11.499 -5.421 1.00 65.50 96 ALA A O 1
ATOM 740 N N . VAL A 1 97 ? 18.169 -13.687 -5.380 1.00 63.53 97 VAL A N 1
ATOM 741 C CA . VAL A 1 97 ? 18.299 -13.966 -6.813 1.00 63.53 97 VAL A CA 1
ATOM 742 C C . VAL A 1 97 ? 16.976 -14.542 -7.298 1.00 63.53 97 VAL A C 1
ATOM 744 O O . VAL A 1 97 ? 16.425 -15.455 -6.690 1.00 63.53 97 VAL A O 1
ATOM 747 N N . SER A 1 98 ? 16.418 -13.974 -8.365 1.00 66.81 98 SER A N 1
ATOM 748 C CA . SER A 1 98 ? 15.134 -14.422 -8.895 1.00 66.81 98 SER A CA 1
ATOM 749 C C . SER A 1 98 ? 15.074 -14.239 -10.398 1.00 66.81 98 SER A C 1
ATOM 751 O O . SER A 1 98 ? 15.144 -13.113 -10.888 1.00 66.81 98 SER A O 1
ATOM 753 N N . LEU A 1 99 ? 14.848 -15.347 -11.103 1.00 70.25 99 LEU A N 1
ATOM 754 C CA . LEU A 1 99 ? 14.461 -15.353 -12.514 1.00 70.25 99 LEU A CA 1
ATOM 755 C C . LEU A 1 99 ? 13.020 -14.846 -12.712 1.00 70.25 99 LEU A C 1
ATOM 757 O O . LEU A 1 99 ? 12.645 -14.445 -13.812 1.00 70.25 99 LEU A O 1
ATOM 761 N N . VAL A 1 100 ? 12.211 -14.810 -11.641 1.00 70.69 100 VAL A N 1
ATOM 762 C CA . VAL A 1 100 ? 10.851 -14.259 -11.681 1.00 70.69 100 VAL A CA 1
ATOM 763 C C . VAL A 1 100 ? 10.908 -12.754 -11.962 1.00 70.69 100 VAL A C 1
ATOM 765 O O . VAL A 1 100 ? 11.620 -12.027 -11.254 1.00 70.69 100 VAL A O 1
ATOM 768 N N . PRO A 1 101 ? 10.122 -12.251 -12.932 1.00 74.94 101 PRO A N 1
ATOM 769 C CA . PRO A 1 101 ? 10.006 -10.824 -13.180 1.00 74.94 101 PRO A CA 1
ATOM 770 C C . PRO A 1 101 ? 9.616 -10.055 -11.914 1.00 74.94 101 PRO A C 1
ATOM 772 O O . PRO A 1 101 ? 8.736 -10.466 -11.160 1.00 74.94 101 PRO A O 1
ATOM 775 N N . ARG A 1 102 ? 10.198 -8.863 -11.727 1.00 78.75 102 ARG A N 1
ATOM 776 C CA . ARG A 1 102 ? 9.929 -7.967 -10.577 1.00 78.75 102 ARG A CA 1
ATOM 777 C C . ARG A 1 102 ? 8.440 -7.708 -10.318 1.00 78.75 102 ARG A C 1
ATOM 779 O O . ARG A 1 102 ? 8.062 -7.402 -9.196 1.00 78.75 102 ARG A O 1
ATOM 786 N N . ARG A 1 103 ? 7.620 -7.836 -11.362 1.00 79.50 103 ARG A N 1
ATOM 787 C CA . ARG A 1 103 ? 6.175 -7.601 -11.364 1.00 79.50 103 ARG A CA 1
ATOM 788 C C . ARG A 1 103 ? 5.380 -8.641 -10.566 1.00 79.50 103 ARG A C 1
ATOM 790 O O . ARG A 1 103 ? 4.322 -8.305 -10.056 1.00 79.50 103 ARG A O 1
ATOM 797 N N . GLY A 1 104 ? 5.901 -9.863 -10.429 1.00 77.75 104 GLY A N 1
ATOM 798 C CA . GLY A 1 104 ? 5.266 -10.952 -9.674 1.00 77.75 104 GLY A CA 1
ATOM 799 C C . GLY A 1 104 ? 5.739 -11.077 -8.224 1.00 77.75 104 GLY A C 1
ATOM 800 O O . GLY A 1 104 ? 5.331 -12.000 -7.525 1.00 77.75 104 GLY A O 1
ATOM 801 N N . LEU A 1 105 ? 6.613 -10.178 -7.762 1.00 83.06 105 LEU A N 1
ATOM 802 C CA . LEU A 1 105 ? 7.279 -10.263 -6.460 1.00 83.06 105 LEU A CA 1
ATOM 803 C C . LEU A 1 105 ? 6.813 -9.286 -5.359 1.00 83.06 105 LEU A C 1
ATOM 805 O O . LEU A 1 105 ? 7.417 -9.362 -4.290 1.00 83.06 105 LEU A O 1
ATOM 809 N N . PRO A 1 106 ? 5.837 -8.364 -5.535 1.00 89.69 106 PRO A N 1
ATOM 810 C CA . PRO A 1 106 ? 5.490 -7.464 -4.436 1.00 89.69 106 PRO A CA 1
ATOM 811 C C . PRO A 1 106 ? 4.870 -8.237 -3.267 1.00 89.69 106 PRO A C 1
ATOM 813 O O . PRO A 1 106 ? 4.128 -9.197 -3.485 1.00 89.69 106 PRO A O 1
ATOM 816 N N . LEU A 1 107 ? 5.127 -7.782 -2.048 1.00 94.94 107 LEU A N 1
ATOM 817 C CA . LEU A 1 107 ? 4.219 -8.019 -0.933 1.00 94.94 107 LEU A CA 1
ATOM 818 C C . LEU A 1 107 ? 2.971 -7.165 -1.160 1.00 94.94 107 LEU A C 1
ATOM 820 O O . LEU A 1 107 ? 3.107 -6.026 -1.598 1.00 94.94 107 LEU A O 1
ATOM 824 N N . ARG A 1 108 ? 1.785 -7.683 -0.854 1.00 97.00 108 ARG A N 1
ATOM 825 C CA . ARG A 1 108 ? 0.568 -6.870 -0.839 1.00 97.00 108 ARG A CA 1
ATOM 826 C C . ARG A 1 108 ? 0.040 -6.768 0.575 1.00 97.00 108 ARG A C 1
ATOM 828 O O . ARG A 1 108 ? -0.149 -7.795 1.215 1.00 97.00 108 ARG A O 1
ATOM 835 N N . VAL A 1 109 ? -0.240 -5.552 1.010 1.00 97.31 109 VAL A N 1
ATOM 836 C CA . VAL A 1 109 ? -1.093 -5.292 2.166 1.00 97.31 109 VAL A CA 1
ATOM 837 C C . VAL A 1 109 ? -2.414 -4.762 1.640 1.00 97.31 109 VAL A C 1
ATOM 839 O O . VAL A 1 109 ? -2.420 -3.923 0.740 1.00 97.31 109 VAL A O 1
ATOM 842 N N . SER A 1 110 ? -3.526 -5.285 2.133 1.00 97.56 110 SER A N 1
ATOM 843 C CA . SER A 1 110 ? -4.851 -4.865 1.705 1.00 97.56 110 SER A CA 1
ATOM 844 C C . SER A 1 110 ? -5.746 -4.574 2.892 1.00 97.56 110 SER A C 1
ATOM 846 O O . SER A 1 110 ? -5.783 -5.353 3.839 1.00 97.56 110 SER A O 1
ATOM 848 N N . VAL A 1 111 ? -6.490 -3.481 2.793 1.00 97.50 111 VAL A N 1
ATOM 849 C CA . VAL A 1 111 ? -7.545 -3.106 3.729 1.00 97.50 111 VAL A CA 1
ATOM 850 C C . VAL A 1 111 ? -8.856 -3.195 2.962 1.00 97.50 111 VAL A C 1
ATOM 852 O O . VAL A 1 111 ? -9.035 -2.502 1.959 1.00 97.50 111 VAL A O 1
ATOM 855 N N . THR A 1 112 ? -9.736 -4.101 3.367 1.00 96.88 112 THR A N 1
ATOM 856 C CA . THR A 1 112 ? -10.984 -4.388 2.649 1.00 96.88 112 THR A CA 1
ATOM 857 C C . THR A 1 112 ? -12.150 -4.409 3.616 1.00 96.88 112 THR A C 1
ATOM 859 O O . THR A 1 112 ? -11.993 -4.926 4.715 1.00 96.88 112 THR A O 1
ATOM 862 N N . ALA A 1 113 ? -13.312 -3.926 3.194 1.00 95.81 113 ALA A N 1
ATOM 863 C CA . ALA A 1 113 ? -14.556 -4.120 3.931 1.00 95.81 113 ALA A CA 1
ATOM 864 C C . ALA A 1 113 ? -15.674 -4.505 2.969 1.00 95.81 113 ALA A C 1
ATOM 866 O O . ALA A 1 113 ? -15.761 -3.939 1.875 1.00 95.81 113 ALA A O 1
ATOM 867 N N . GLY A 1 114 ? -16.460 -5.509 3.355 1.00 92.12 114 GLY A N 1
ATOM 868 C CA . GLY A 1 114 ? -17.600 -6.001 2.591 1.00 92.12 114 GLY A CA 1
ATOM 869 C C . GLY A 1 114 ? -18.896 -5.296 2.974 1.00 92.12 114 GLY A C 1
ATOM 870 O O . GLY A 1 114 ? -18.890 -4.244 3.612 1.00 92.12 114 GLY A O 1
ATOM 871 N N . ALA A 1 115 ? -20.015 -5.924 2.614 1.00 88.25 115 ALA A N 1
ATOM 872 C CA . ALA A 1 115 ? -21.354 -5.444 2.957 1.00 88.25 115 ALA A CA 1
ATOM 873 C C . ALA A 1 115 ? -21.633 -5.457 4.472 1.00 88.25 115 ALA A C 1
ATOM 875 O O . ALA A 1 115 ? -22.552 -4.796 4.941 1.00 88.25 115 ALA A O 1
ATOM 876 N N . ASP A 1 116 ? -20.834 -6.198 5.236 1.00 87.69 116 ASP A N 1
ATOM 877 C CA . ASP A 1 116 ? -20.868 -6.239 6.694 1.00 87.69 116 ASP A CA 1
ATOM 878 C C . ASP A 1 116 ? -20.193 -5.029 7.361 1.00 87.69 116 ASP A C 1
ATOM 880 O O . ASP A 1 116 ? -20.296 -4.857 8.575 1.00 87.69 116 ASP A O 1
ATOM 884 N N . GLY A 1 117 ? -19.498 -4.198 6.576 1.00 91.81 117 GLY A N 1
ATOM 885 C CA . GLY A 1 117 ? -18.771 -3.019 7.034 1.00 91.81 117 GLY A CA 1
ATOM 886 C C . GLY A 1 117 ? -17.597 -3.322 7.961 1.00 91.81 117 GLY A C 1
ATOM 887 O O . GLY A 1 117 ? -17.067 -2.392 8.572 1.00 91.81 117 GLY A O 1
ATOM 888 N N . VAL A 1 118 ? -17.166 -4.583 8.074 1.00 93.31 118 VAL A N 1
ATOM 889 C CA . VAL A 1 118 ? -16.021 -4.953 8.911 1.00 93.31 118 VAL A CA 1
ATOM 890 C C . VAL A 1 118 ? -14.719 -4.768 8.153 1.00 93.31 118 VAL A C 1
ATOM 892 O O . VAL A 1 118 ? -14.558 -5.166 7.000 1.00 93.31 118 VAL A O 1
ATOM 895 N N . LEU A 1 119 ? -13.777 -4.100 8.811 1.00 95.62 119 LEU A N 1
ATOM 896 C CA . LEU A 1 119 ? -12.476 -3.782 8.264 1.00 95.62 119 LEU A CA 1
ATOM 897 C C . LEU A 1 119 ? -11.537 -4.980 8.425 1.00 95.62 119 LEU A C 1
ATOM 899 O O . LEU A 1 119 ? -11.021 -5.246 9.510 1.00 95.62 119 LEU A O 1
ATOM 903 N N . HIS A 1 120 ? -11.259 -5.657 7.318 1.00 96.06 120 HIS A N 1
ATOM 904 C CA . HIS A 1 120 ? -10.264 -6.717 7.246 1.00 96.06 120 HIS A CA 1
ATOM 905 C C . HIS A 1 120 ? -8.915 -6.143 6.821 1.00 96.06 120 HIS A C 1
ATOM 907 O O . HIS A 1 120 ? -8.786 -5.550 5.743 1.00 96.06 120 HIS A O 1
ATOM 913 N N . HIS A 1 121 ? -7.887 -6.372 7.636 1.00 97.12 121 HIS A N 1
ATOM 914 C CA . HIS A 1 121 ? -6.501 -6.081 7.283 1.00 97.12 121 HIS A CA 1
ATOM 915 C C . HIS A 1 121 ? -5.804 -7.379 6.886 1.00 97.12 121 HIS A C 1
ATOM 917 O O . HIS A 1 121 ? -5.752 -8.336 7.653 1.00 97.12 121 HIS A O 1
ATOM 923 N N . ARG A 1 122 ? -5.319 -7.454 5.648 1.00 97.25 122 ARG A N 1
ATOM 924 C CA . ARG A 1 122 ? -4.784 -8.686 5.066 1.00 97.25 122 ARG A CA 1
ATOM 925 C C . ARG A 1 122 ? -3.415 -8.463 4.458 1.00 97.25 122 ARG A C 1
ATOM 927 O O . ARG A 1 122 ? -3.118 -7.413 3.892 1.00 97.25 122 ARG A O 1
ATOM 934 N N . VAL A 1 123 ? -2.599 -9.504 4.493 1.00 97.06 123 VAL A N 1
ATOM 935 C CA . VAL A 1 123 ? -1.274 -9.540 3.887 1.00 97.06 123 VAL A CA 1
ATOM 936 C C . VAL A 1 123 ? -1.190 -10.715 2.919 1.00 97.06 123 VAL A C 1
ATOM 938 O O . VAL A 1 123 ? -1.511 -11.848 3.255 1.00 97.06 123 VAL A O 1
ATOM 941 N N . THR A 1 124 ? -0.772 -10.458 1.682 1.00 96.69 124 THR A N 1
ATOM 942 C CA . THR A 1 124 ? -0.592 -11.490 0.656 1.00 96.69 124 THR A CA 1
ATOM 943 C C . THR A 1 124 ? 0.879 -11.617 0.289 1.00 96.69 124 THR A C 1
ATOM 945 O O . THR A 1 124 ? 1.509 -10.671 -0.201 1.00 96.69 124 THR A O 1
ATOM 948 N N . VAL A 1 125 ? 1.413 -12.820 0.490 1.00 94.94 125 VAL A N 1
ATOM 949 C CA . VAL A 1 125 ? 2.821 -13.183 0.291 1.00 94.94 125 VAL A CA 1
ATOM 950 C C . VAL A 1 125 ? 2.949 -14.382 -0.654 1.00 94.94 125 VAL A C 1
ATOM 952 O O . VAL A 1 125 ? 2.007 -15.155 -0.804 1.00 94.94 125 VAL A O 1
ATOM 955 N N . PRO A 1 126 ? 4.109 -14.592 -1.299 1.00 91.81 126 PRO A N 1
ATOM 956 C CA . PRO A 1 126 ? 4.413 -15.879 -1.929 1.00 91.81 126 PRO A CA 1
ATOM 957 C C . PRO A 1 126 ? 4.386 -17.021 -0.896 1.00 91.81 126 PRO A C 1
ATOM 959 O O . PRO A 1 126 ? 4.901 -16.832 0.206 1.00 91.81 126 PRO A O 1
ATOM 962 N N . ALA A 1 127 ? 3.890 -18.211 -1.250 1.00 91.44 127 ALA A N 1
ATOM 963 C CA . ALA A 1 127 ? 3.761 -19.357 -0.336 1.00 91.44 127 ALA A CA 1
ATOM 964 C C . ALA A 1 127 ? 5.085 -19.738 0.350 1.00 91.44 127 ALA A C 1
ATOM 966 O O . ALA A 1 127 ? 5.138 -19.996 1.550 1.00 91.44 127 ALA A O 1
ATOM 967 N N . ARG A 1 128 ? 6.204 -19.671 -0.379 1.00 88.94 128 ARG A N 1
ATOM 968 C CA . ARG A 1 128 ? 7.551 -19.904 0.183 1.00 88.94 128 ARG A CA 1
ATOM 969 C C . ARG A 1 128 ? 7.963 -18.930 1.297 1.00 88.94 128 ARG A C 1
ATOM 971 O O . ARG A 1 128 ? 8.945 -19.176 1.983 1.00 88.94 128 ARG A O 1
ATOM 978 N N . ALA A 1 129 ? 7.284 -17.791 1.419 1.00 91.44 129 ALA A N 1
ATOM 979 C CA . ALA A 1 129 ? 7.623 -16.719 2.349 1.00 91.44 129 ALA A CA 1
ATOM 980 C C . ALA A 1 129 ? 6.739 -16.729 3.612 1.00 91.44 129 ALA A C 1
ATOM 982 O O . ALA A 1 129 ? 6.888 -15.861 4.469 1.00 91.44 129 ALA A O 1
ATOM 983 N N . VAL A 1 130 ? 5.844 -17.715 3.748 1.00 93.69 130 VAL A N 1
ATOM 984 C CA . VAL A 1 130 ? 4.918 -17.849 4.884 1.00 93.69 130 VAL A CA 1
ATOM 985 C C . VAL A 1 130 ? 5.654 -18.018 6.211 1.00 93.69 130 VAL A C 1
ATOM 987 O O . VAL A 1 130 ? 5.294 -17.367 7.185 1.00 93.69 130 VAL A O 1
ATOM 990 N N . SER A 1 131 ? 6.711 -18.833 6.263 1.00 92.69 131 SER A N 1
ATOM 991 C CA . SER A 1 131 ? 7.504 -19.019 7.489 1.00 92.69 131 SER A CA 1
ATOM 992 C C . SER A 1 131 ? 8.155 -17.715 7.953 1.00 92.69 131 SER A C 1
ATOM 994 O O . SER A 1 131 ? 8.105 -17.378 9.133 1.00 92.69 131 SER A O 1
ATOM 996 N N . VAL A 1 132 ? 8.695 -16.939 7.009 1.00 92.81 132 VAL A N 1
ATOM 997 C CA . VAL A 1 132 ? 9.282 -15.624 7.283 1.00 92.81 132 VAL A CA 1
ATOM 998 C C . VAL A 1 132 ? 8.208 -14.648 7.757 1.00 92.81 132 VAL A C 1
ATOM 1000 O O . VAL A 1 132 ? 8.439 -13.953 8.739 1.00 92.81 132 VAL A O 1
ATOM 1003 N N . LEU A 1 133 ? 7.032 -14.623 7.119 1.00 94.56 133 LEU A N 1
ATOM 1004 C CA . LEU A 1 133 ? 5.909 -13.792 7.560 1.00 94.56 133 LEU A CA 1
ATOM 1005 C C . LEU A 1 133 ? 5.480 -14.143 8.992 1.00 94.56 133 LEU A C 1
ATOM 1007 O O . LEU A 1 133 ? 5.350 -13.239 9.809 1.00 94.56 133 LEU A O 1
ATOM 1011 N N . ARG A 1 134 ? 5.337 -15.434 9.317 1.00 94.62 134 ARG A N 1
ATOM 1012 C CA . ARG A 1 134 ? 5.003 -15.897 10.675 1.00 94.62 134 ARG A CA 1
ATOM 1013 C C . ARG A 1 134 ? 6.040 -15.457 11.702 1.00 94.62 134 ARG A C 1
ATOM 1015 O O . ARG A 1 134 ? 5.671 -14.942 12.746 1.00 94.62 134 ARG A O 1
ATOM 1022 N N . SER A 1 135 ? 7.328 -15.583 11.379 1.00 92.62 135 SER A N 1
ATOM 1023 C CA . SER A 1 135 ? 8.412 -15.126 12.261 1.00 92.62 135 SER A CA 1
ATOM 1024 C C . SER A 1 135 ? 8.516 -13.602 12.386 1.00 92.62 135 SER A C 1
ATOM 1026 O O . SER A 1 135 ? 9.076 -13.101 13.355 1.00 92.62 135 SER A O 1
ATOM 1028 N N . ALA A 1 136 ? 8.029 -12.870 11.381 1.00 92.56 136 ALA A N 1
ATOM 1029 C CA . ALA A 1 136 ? 8.068 -11.416 11.338 1.00 92.56 136 ALA A CA 1
ATOM 1030 C C . ALA A 1 136 ? 6.827 -10.776 11.967 1.00 92.56 136 ALA A C 1
ATOM 1032 O O . ALA A 1 136 ? 6.827 -9.570 12.190 1.00 92.56 136 ALA A O 1
ATOM 1033 N N . CYS A 1 137 ? 5.762 -11.545 12.201 1.00 92.19 137 CYS A N 1
ATOM 1034 C CA . CYS A 1 137 ? 4.509 -11.012 12.710 1.00 92.19 137 CYS A CA 1
ATOM 1035 C C . CYS A 1 137 ? 4.752 -10.282 14.042 1.00 92.19 137 CYS A C 1
ATOM 1037 O O . CYS A 1 137 ? 5.379 -10.861 14.935 1.00 92.19 137 CYS A O 1
ATOM 1039 N N . PRO A 1 138 ? 4.311 -9.019 14.185 1.00 90.88 138 PRO A N 1
ATOM 1040 C CA . PRO A 1 138 ? 4.450 -8.298 15.440 1.00 90.88 138 PRO A CA 1
ATOM 1041 C C . PRO A 1 138 ? 3.788 -9.056 16.597 1.00 90.88 138 PRO A C 1
ATOM 1043 O O . PRO A 1 138 ? 2.755 -9.702 16.420 1.00 90.88 138 PRO A O 1
ATOM 1046 N N . ALA A 1 139 ? 4.366 -8.951 17.794 1.00 90.69 139 ALA A N 1
ATOM 1047 C CA . ALA A 1 139 ? 3.747 -9.500 18.996 1.00 90.69 139 ALA A CA 1
ATOM 1048 C C . ALA A 1 139 ? 2.344 -8.900 19.195 1.00 90.69 139 ALA A C 1
ATOM 1050 O O . ALA A 1 139 ? 2.156 -7.700 19.000 1.00 90.69 139 ALA A O 1
ATOM 1051 N N . GLY A 1 140 ? 1.371 -9.735 19.568 1.00 91.69 140 GLY A N 1
ATOM 1052 C CA . GLY A 1 140 ? -0.033 -9.327 19.684 1.00 91.69 140 GLY A CA 1
ATOM 1053 C C . GLY A 1 140 ? -0.806 -9.314 18.361 1.00 91.69 140 GLY A C 1
ATOM 1054 O O . GLY A 1 140 ? -1.958 -8.906 18.355 1.00 91.69 140 GLY A O 1
ATOM 1055 N N . VAL A 1 141 ? -0.219 -9.767 17.247 1.00 94.88 141 VAL A N 1
ATOM 1056 C CA . VAL A 1 141 ? -0.938 -9.962 15.979 1.00 94.88 141 VAL A CA 1
ATOM 1057 C C . VAL A 1 141 ? -0.988 -11.443 15.640 1.00 94.88 141 VAL A C 1
ATOM 1059 O O . VAL A 1 141 ? 0.045 -12.096 15.483 1.00 94.88 141 VAL A O 1
ATOM 1062 N N . GLU A 1 142 ? -2.200 -11.961 15.491 1.00 93.62 142 GLU A N 1
ATOM 1063 C CA . GLU A 1 142 ? -2.456 -13.324 15.051 1.00 93.62 142 GLU A CA 1
ATOM 1064 C C . GLU A 1 142 ? -2.594 -13.366 13.521 1.00 93.62 142 GLU A C 1
ATOM 1066 O O . GLU A 1 142 ? -3.249 -12.516 12.916 1.00 93.62 142 GLU A O 1
ATOM 1071 N N . LEU A 1 143 ? -1.965 -14.356 12.884 1.00 94.31 143 LEU A N 1
ATOM 1072 C CA . LEU A 1 143 ? -2.115 -14.618 11.453 1.00 94.31 143 LEU A CA 1
ATOM 1073 C C . LEU A 1 143 ? -3.190 -15.678 11.246 1.00 94.31 143 LEU A C 1
ATOM 1075 O O . LEU A 1 143 ? -2.953 -16.846 11.555 1.00 94.31 143 LEU A O 1
ATOM 1079 N N . ARG A 1 144 ? -4.323 -15.292 10.661 1.00 93.25 144 ARG A N 1
ATOM 1080 C CA . ARG A 1 144 ? -5.408 -16.220 10.318 1.00 93.25 144 ARG A CA 1
ATOM 1081 C C . ARG A 1 144 ? -5.513 -16.441 8.820 1.00 93.25 144 ARG A C 1
ATOM 1083 O O . ARG A 1 144 ? -5.140 -15.581 8.022 1.00 93.25 144 ARG A O 1
ATOM 1090 N N . GLU A 1 145 ? -6.007 -17.604 8.421 1.00 91.75 145 GLU A N 1
ATOM 1091 C CA . GLU A 1 145 ? -6.409 -17.808 7.031 1.00 91.75 145 GLU A CA 1
ATOM 1092 C C . GLU A 1 145 ? -7.728 -17.056 6.774 1.00 91.75 145 GLU A C 1
ATOM 1094 O O . GLU A 1 145 ? -8.614 -17.075 7.629 1.00 91.75 145 GLU A O 1
ATOM 1099 N N . PRO A 1 146 ? -7.883 -16.359 5.634 1.00 84.94 146 PRO A N 1
ATOM 1100 C CA . PRO A 1 146 ? -9.090 -15.596 5.347 1.00 84.94 146 PRO A CA 1
ATOM 1101 C C . PRO A 1 146 ? -10.331 -16.492 5.375 1.00 84.94 146 PRO A C 1
ATOM 1103 O O . PRO A 1 146 ? -10.383 -17.502 4.675 1.00 84.94 146 PRO A O 1
ATOM 1106 N N . GLY A 1 147 ? -11.341 -16.093 6.147 1.00 72.00 147 GLY A N 1
ATOM 1107 C CA . GLY A 1 147 ? -12.616 -16.809 6.239 1.00 72.00 147 GLY A CA 1
ATOM 1108 C C . GLY A 1 147 ? -12.633 -17.999 7.202 1.00 72.00 147 GLY A C 1
ATOM 1109 O O . GLY A 1 147 ? -13.702 -18.569 7.396 1.00 72.00 147 GLY A O 1
ATOM 1110 N N . ALA A 1 148 ? -11.510 -18.350 7.836 1.00 60.59 148 ALA A N 1
ATOM 1111 C CA . ALA A 1 148 ? -11.544 -19.208 9.015 1.00 60.59 148 ALA A CA 1
ATOM 1112 C C . ALA A 1 148 ? -12.126 -18.391 10.187 1.00 60.59 148 ALA A C 1
ATOM 1114 O O . ALA A 1 148 ? -11.567 -17.363 10.568 1.00 60.59 148 ALA A O 1
ATOM 1115 N N . ASP A 1 149 ? -13.278 -18.813 10.710 1.00 53.38 149 ASP A N 1
ATOM 1116 C CA . ASP A 1 149 ? -13.834 -18.376 12.003 1.00 53.38 149 ASP A CA 1
ATOM 1117 C C . ASP A 1 149 ? -14.323 -16.917 12.120 1.00 53.38 149 ASP A C 1
ATOM 1119 O O . ASP A 1 149 ? -14.387 -16.360 13.216 1.00 53.38 149 ASP A O 1
ATOM 1123 N N . VAL A 1 150 ? -14.726 -16.284 11.011 1.00 55.88 150 VAL A N 1
ATOM 1124 C CA . VAL A 1 150 ? -15.279 -14.910 11.030 1.00 55.88 150 VAL A CA 1
ATOM 1125 C C . VAL A 1 150 ? -16.688 -14.868 11.654 1.00 55.88 150 VAL A C 1
ATOM 1127 O O . VAL A 1 150 ? -17.011 -13.945 12.396 1.00 55.88 150 VAL A O 1
ATOM 1130 N N . GLU A 1 151 ? -17.507 -15.894 11.417 1.00 54.16 151 GLU A N 1
ATOM 1131 C CA . GLU A 1 151 ? -18.899 -16.019 11.894 1.00 54.16 151 GLU A CA 1
ATOM 1132 C C . GLU A 1 151 ? -19.104 -15.743 13.403 1.00 54.16 151 GLU A C 1
ATOM 1134 O O . GLU A 1 151 ? -19.880 -14.843 13.730 1.00 54.16 151 GLU A O 1
ATOM 1139 N N . PRO A 1 152 ? -18.397 -16.406 14.343 1.00 56.19 152 PRO A N 1
ATOM 1140 C CA . PRO A 1 152 ? -18.632 -16.202 15.776 1.00 56.19 152 PRO A CA 1
ATOM 1141 C C . PRO A 1 152 ? -18.241 -14.798 16.266 1.00 56.19 152 PRO A C 1
ATOM 1143 O O . PRO A 1 152 ? -18.942 -14.211 17.092 1.00 56.19 152 PRO A O 1
ATOM 1146 N N . THR A 1 153 ? -17.163 -14.207 15.739 1.00 58.81 153 THR A N 1
ATOM 1147 C CA . THR A 1 153 ? -16.777 -12.830 16.096 1.00 58.81 153 THR A CA 1
ATOM 1148 C C . THR A 1 153 ? -17.746 -11.805 15.502 1.00 58.81 153 THR A C 1
ATOM 1150 O O . THR A 1 153 ? -18.091 -10.824 16.161 1.00 58.81 153 THR A O 1
ATOM 1153 N N . MET A 1 154 ? -18.247 -12.059 14.290 1.00 58.06 154 MET A N 1
ATOM 1154 C CA . MET A 1 154 ? -19.268 -11.231 13.647 1.00 58.06 154 MET A CA 1
ATOM 1155 C C . MET A 1 154 ? -20.609 -11.294 14.369 1.00 58.06 154 MET A C 1
ATOM 1157 O O . MET A 1 154 ? -21.253 -10.260 14.532 1.00 58.06 154 MET A O 1
ATOM 1161 N N . ALA A 1 155 ? -21.025 -12.475 14.827 1.00 59.81 155 ALA A N 1
ATOM 1162 C CA . ALA A 1 155 ? -22.237 -12.648 15.619 1.00 59.81 155 ALA A CA 1
ATOM 1163 C C . ALA A 1 155 ? -22.159 -11.851 16.931 1.00 59.81 155 ALA A C 1
ATOM 1165 O O . ALA A 1 155 ? -23.078 -11.094 17.244 1.00 59.81 155 ALA A O 1
ATOM 1166 N N . ALA A 1 156 ? -21.026 -11.926 17.640 1.00 61.47 156 ALA A N 1
ATOM 1167 C CA . ALA A 1 156 ? -20.789 -11.142 18.852 1.00 61.47 156 ALA A CA 1
ATOM 1168 C C . ALA A 1 156 ? -20.787 -9.624 18.584 1.00 61.47 156 ALA A C 1
ATOM 1170 O O . ALA A 1 156 ? -21.378 -8.849 19.340 1.00 61.47 156 ALA A O 1
ATOM 1171 N N . TRP A 1 157 ? -20.163 -9.184 17.487 1.00 66.38 157 TRP A N 1
ATOM 1172 C CA . TRP A 1 157 ? -20.157 -7.776 17.085 1.00 66.38 157 TRP A CA 1
ATOM 1173 C C . TRP A 1 157 ? -21.560 -7.253 16.745 1.00 66.38 157 TRP A C 1
ATOM 1175 O O . TRP A 1 157 ? -21.959 -6.190 17.227 1.00 66.38 157 TRP A O 1
ATOM 1185 N N . ARG A 1 158 ? -22.324 -8.018 15.954 1.00 67.50 158 ARG A N 1
ATOM 1186 C CA . ARG A 1 158 ? -23.710 -7.708 15.569 1.00 67.50 158 ARG A CA 1
ATOM 1187 C C . ARG A 1 158 ? -24.612 -7.607 16.796 1.00 67.50 158 ARG A C 1
ATOM 1189 O O . ARG A 1 158 ? -25.303 -6.601 16.955 1.00 67.50 158 ARG A O 1
ATOM 1196 N N . ALA A 1 159 ? -24.517 -8.582 17.704 1.00 68.75 159 ALA A N 1
ATOM 1197 C CA . ALA A 1 159 ? -25.250 -8.589 18.968 1.00 68.75 159 ALA A CA 1
ATOM 1198 C C . ALA A 1 159 ? -24.956 -7.334 19.806 1.00 68.75 159 ALA A C 1
ATOM 1200 O O . ALA A 1 159 ? -25.880 -6.672 20.272 1.00 68.75 159 ALA A O 1
ATOM 1201 N N . LYS A 1 160 ? -23.682 -6.931 19.919 1.00 64.81 160 LYS A N 1
ATOM 1202 C CA . LYS A 1 160 ? -23.280 -5.732 20.675 1.00 64.81 160 LYS A CA 1
ATOM 1203 C C . LYS A 1 160 ? -23.837 -4.423 20.099 1.00 64.81 160 LYS A C 1
ATOM 1205 O O . LYS A 1 160 ? -23.984 -3.455 20.840 1.00 64.81 160 LYS A O 1
ATOM 1210 N N . ARG A 1 161 ? -24.136 -4.370 18.798 1.00 60.25 161 ARG A N 1
ATOM 1211 C CA . ARG A 1 161 ? -24.739 -3.196 18.140 1.00 60.25 161 ARG A CA 1
ATOM 1212 C C . ARG A 1 161 ? -26.259 -3.274 17.990 1.00 60.25 161 ARG A C 1
ATOM 1214 O O . ARG A 1 161 ? -26.836 -2.372 17.393 1.00 60.25 161 ARG A O 1
ATOM 1221 N N . GLY A 1 162 ? -26.901 -4.334 18.485 1.00 64.00 162 GLY A N 1
ATOM 1222 C CA . GLY A 1 162 ? -28.322 -4.575 18.223 1.00 64.00 162 GLY A CA 1
ATOM 1223 C C . GLY A 1 162 ? -28.634 -4.738 16.730 1.00 64.00 162 GLY A C 1
ATOM 1224 O O . GLY A 1 162 ? -29.777 -4.567 16.317 1.00 64.00 162 GLY A O 1
ATOM 1225 N N . LEU A 1 163 ? -27.621 -5.041 15.909 1.00 60.78 163 LEU A N 1
ATOM 1226 C CA . LEU A 1 163 ? -27.797 -5.305 14.488 1.00 60.78 163 LEU A CA 1
ATOM 1227 C C . LEU A 1 163 ? -28.286 -6.743 14.368 1.00 60.78 163 LEU A C 1
ATOM 1229 O O . LEU A 1 163 ? -27.494 -7.684 14.434 1.00 60.78 163 LEU A O 1
ATOM 1233 N N . THR A 1 164 ? -29.595 -6.928 14.219 1.00 56.38 164 THR A N 1
ATOM 1234 C CA . THR A 1 164 ? -30.120 -8.232 13.822 1.00 56.38 164 THR A CA 1
ATOM 1235 C C . THR A 1 164 ? -29.520 -8.581 12.459 1.00 56.38 164 THR A C 1
ATOM 1237 O O . THR A 1 164 ? -29.379 -7.700 11.602 1.00 56.38 164 THR A O 1
ATOM 1240 N N . PRO A 1 165 ? -29.078 -9.833 12.239 1.00 52.69 165 PRO A N 1
ATOM 1241 C CA . PRO A 1 165 ? -28.659 -10.243 10.911 1.00 52.69 165 PRO A CA 1
ATOM 1242 C C . PRO A 1 165 ? -29.809 -9.916 9.963 1.00 52.69 165 PRO A C 1
ATOM 1244 O O . PRO A 1 165 ? -30.930 -10.380 10.169 1.00 52.69 165 PRO A O 1
ATOM 1247 N N . ARG A 1 166 ? -29.541 -9.077 8.952 1.00 45.81 166 ARG A N 1
ATOM 1248 C CA . ARG A 1 166 ? -30.485 -8.884 7.853 1.00 45.81 166 ARG A CA 1
ATOM 1249 C C . ARG A 1 16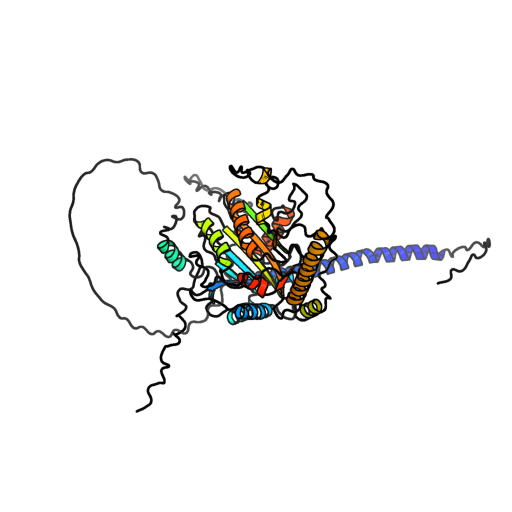6 ? -30.803 -10.297 7.366 1.00 45.81 166 ARG A C 1
ATOM 1251 O O . ARG A 1 166 ? -29.843 -10.981 6.993 1.00 45.81 166 ARG A O 1
ATOM 1258 N N . PRO A 1 167 ? -32.062 -10.768 7.448 1.00 42.97 167 PRO A N 1
ATOM 1259 C CA . PRO A 1 167 ? -32.389 -12.114 7.013 1.00 42.97 167 PRO A CA 1
ATOM 1260 C C . PRO A 1 167 ? -31.844 -12.233 5.596 1.00 42.97 167 PRO A C 1
ATOM 1262 O O . PRO A 1 167 ? -32.142 -11.383 4.750 1.00 42.97 167 PRO A O 1
ATOM 1265 N N . ALA A 1 168 ? -30.923 -13.181 5.389 1.00 39.75 168 ALA A N 1
ATOM 1266 C CA . ALA A 1 168 ? -30.399 -13.473 4.065 1.00 39.75 168 ALA A CA 1
ATOM 1267 C C . ALA A 1 168 ? -31.633 -13.682 3.208 1.00 39.75 168 ALA A C 1
ATOM 1269 O O . ALA A 1 168 ? -32.388 -14.585 3.545 1.00 39.75 168 ALA A O 1
ATOM 1270 N N . ALA A 1 169 ? -31.879 -12.768 2.259 1.00 40.53 169 ALA A N 1
ATOM 1271 C CA . ALA A 1 169 ? -33.167 -12.582 1.604 1.00 40.53 169 ALA A CA 1
ATOM 1272 C C . ALA A 1 169 ? -33.813 -13.941 1.333 1.00 40.53 169 ALA A C 1
ATOM 1274 O O . ALA A 1 169 ? -33.454 -14.634 0.382 1.00 40.53 169 ALA A O 1
ATOM 1275 N N . SER A 1 170 ? -34.694 -14.358 2.240 1.00 39.41 170 SER A N 1
ATOM 1276 C CA . SER A 1 170 ? -35.403 -15.611 2.120 1.00 39.41 170 SER A CA 1
ATOM 1277 C C . SER A 1 170 ? -36.433 -15.331 1.052 1.00 39.41 170 SER A C 1
ATOM 1279 O O . SER A 1 170 ? -37.405 -14.609 1.278 1.00 39.41 170 SER A O 1
ATOM 1281 N N . ALA A 1 171 ? -36.137 -15.813 -0.149 1.00 43.34 171 ALA A N 1
ATOM 1282 C CA . ALA A 1 171 ? -37.099 -15.906 -1.220 1.00 43.34 171 ALA A CA 1
ATOM 1283 C C . ALA A 1 171 ? -38.353 -16.604 -0.673 1.00 43.34 171 ALA A C 1
ATOM 1285 O O . ALA A 1 171 ? -38.273 -17.729 -0.187 1.00 43.34 171 ALA A O 1
ATOM 1286 N N . GLY A 1 172 ? -39.487 -15.906 -0.735 1.00 47.50 172 GLY A N 1
ATOM 1287 C CA . GLY A 1 172 ? -40.807 -16.458 -0.453 1.00 47.50 172 GLY A CA 1
ATOM 1288 C C . GLY A 1 172 ? -41.253 -16.345 1.003 1.00 47.50 172 GLY A C 1
ATOM 1289 O O . GLY A 1 172 ? -41.235 -17.328 1.733 1.00 47.50 172 GLY A O 1
ATOM 1290 N N . MET A 1 173 ? -41.762 -15.175 1.393 1.00 41.91 173 MET A N 1
ATOM 1291 C CA . MET A 1 173 ? -42.848 -15.130 2.373 1.00 41.91 173 MET A CA 1
ATOM 1292 C C . MET A 1 173 ? -44.118 -14.787 1.598 1.00 41.91 173 MET A C 1
ATOM 1294 O O . MET A 1 173 ? -44.297 -13.657 1.146 1.00 41.91 173 MET A O 1
ATOM 1298 N N . HIS A 1 174 ? -44.920 -15.822 1.364 1.00 43.31 174 HIS A N 1
ATOM 1299 C CA . HIS A 1 174 ? -46.274 -15.725 0.844 1.00 43.31 174 HIS A CA 1
ATOM 1300 C C . HIS A 1 174 ? -47.128 -14.902 1.814 1.00 43.31 174 HIS A C 1
ATOM 1302 O O . HIS A 1 174 ? -47.045 -15.078 3.028 1.00 43.31 174 HIS A O 1
ATOM 1308 N N . ASP A 1 175 ? -47.939 -14.027 1.239 1.00 55.69 175 ASP A N 1
ATOM 1309 C CA . ASP A 1 175 ? -49.065 -13.343 1.864 1.00 55.69 175 ASP A CA 1
ATOM 1310 C C . ASP A 1 175 ? -50.077 -14.353 2.443 1.00 55.69 175 ASP A C 1
ATOM 1312 O O . ASP A 1 175 ? -50.525 -15.228 1.693 1.00 55.69 175 ASP A O 1
ATOM 1316 N N . PRO A 1 176 ? -50.466 -14.263 3.729 1.00 48.28 176 PRO A N 1
ATOM 1317 C CA . PRO A 1 176 ? -51.706 -14.838 4.204 1.00 48.28 176 PRO A CA 1
ATOM 1318 C C . PRO A 1 176 ? -52.678 -13.700 4.535 1.00 48.28 176 PRO A C 1
ATOM 1320 O O . PRO A 1 176 ? -52.655 -13.126 5.626 1.00 48.28 176 PRO A O 1
ATOM 1323 N N . GLY A 1 177 ? -53.551 -13.397 3.579 1.00 47.03 177 GLY A N 1
ATOM 1324 C CA . GLY A 1 177 ? -54.795 -12.695 3.855 1.00 47.03 177 GLY A CA 1
ATOM 1325 C C . GLY A 1 177 ? -55.793 -13.613 4.570 1.00 47.03 177 GLY A C 1
ATOM 1326 O O . GLY A 1 177 ? -55.959 -14.765 4.177 1.00 47.03 177 GLY A O 1
ATOM 1327 N N . ASP A 1 178 ? -56.452 -13.035 5.577 1.00 40.56 178 ASP A N 1
ATOM 1328 C CA . ASP A 1 178 ? -57.729 -13.410 6.204 1.00 40.56 178 ASP A CA 1
ATOM 1329 C C . ASP A 1 178 ? -57.863 -14.780 6.894 1.00 40.56 178 ASP A C 1
ATOM 1331 O O . ASP A 1 178 ? -57.918 -15.805 6.231 1.00 40.56 178 ASP A O 1
ATOM 1335 N N . VAL A 1 179 ? -58.062 -14.775 8.227 1.00 39.78 179 VAL A N 1
ATOM 1336 C CA . VAL A 1 179 ? -59.302 -15.228 8.912 1.00 39.78 179 VAL A CA 1
ATOM 1337 C C . VAL A 1 179 ? -59.326 -14.721 10.375 1.00 39.78 179 VAL A C 1
ATOM 1339 O O . VAL A 1 179 ? -58.434 -15.005 11.166 1.00 39.78 179 VAL A O 1
ATOM 1342 N N . ALA A 1 180 ? -60.384 -13.957 10.663 1.00 39.62 180 ALA A N 1
ATOM 1343 C CA . ALA A 1 180 ? -61.190 -13.760 11.880 1.00 39.62 180 ALA A CA 1
ATOM 1344 C C . ALA A 1 180 ? -60.715 -14.177 13.299 1.00 39.62 180 ALA A C 1
ATOM 1346 O O . ALA A 1 180 ? -60.363 -15.321 13.556 1.00 39.62 180 ALA A O 1
ATOM 1347 N N . ASP A 1 181 ? -60.915 -13.216 14.214 1.00 40.25 181 ASP A N 1
ATOM 1348 C CA . ASP A 1 181 ? -61.719 -13.262 15.457 1.00 40.25 181 ASP A CA 1
ATOM 1349 C C . ASP A 1 181 ? -61.467 -14.369 16.505 1.00 40.25 181 ASP A C 1
ATOM 1351 O O . ASP A 1 181 ? -61.608 -15.563 16.251 1.00 40.25 181 ASP A O 1
ATOM 1355 N N . GLY A 1 182 ? -61.180 -13.947 17.741 1.00 33.88 182 GLY A N 1
ATOM 1356 C CA . GLY A 1 182 ? -61.004 -14.846 18.883 1.00 33.88 182 GLY A CA 1
ATOM 1357 C C . GLY A 1 182 ? -60.380 -14.174 20.103 1.00 33.88 182 GLY A C 1
ATOM 1358 O O . GLY A 1 182 ? -59.164 -14.116 20.255 1.00 33.88 182 GLY A O 1
ATOM 1359 N N . THR A 1 183 ? -61.241 -13.666 20.975 1.00 37.97 183 THR A N 1
ATOM 1360 C CA . THR A 1 183 ? -60.977 -13.269 22.363 1.00 37.97 183 THR A CA 1
ATOM 1361 C C . THR A 1 183 ? -60.461 -14.433 23.230 1.00 37.97 183 THR A C 1
ATOM 1363 O O . THR A 1 183 ? -60.731 -15.585 22.909 1.00 37.97 183 THR A O 1
ATOM 1366 N N . VAL A 1 184 ? -59.838 -14.093 24.379 1.00 34.62 184 VAL A N 1
ATOM 1367 C CA . VAL A 1 184 ? -59.899 -14.765 25.713 1.00 34.62 184 VAL A CA 1
ATOM 1368 C C . VAL A 1 184 ? -58.530 -14.995 26.416 1.00 34.62 184 VAL A C 1
ATOM 1370 O O . VAL A 1 184 ? -57.672 -15.724 25.940 1.00 34.62 184 VAL A O 1
ATOM 1373 N N . THR A 1 185 ? -58.426 -14.317 27.576 1.00 35.72 185 THR A N 1
ATOM 1374 C CA . THR A 1 185 ? -57.752 -14.574 28.881 1.00 35.72 185 THR A CA 1
ATOM 1375 C C . THR A 1 185 ? -56.249 -14.833 29.030 1.00 35.72 185 THR A C 1
ATOM 1377 O O . THR A 1 185 ? -55.703 -15.816 28.548 1.00 35.72 185 THR A O 1
ATOM 1380 N N . GLU A 1 186 ? -55.633 -13.957 29.836 1.00 37.19 186 GLU A N 1
ATOM 1381 C CA . GLU A 1 186 ? -55.156 -14.217 31.214 1.00 37.19 186 GLU A CA 1
ATOM 1382 C C . GLU A 1 186 ? -54.762 -15.653 31.634 1.00 37.19 186 GLU A C 1
ATOM 1384 O O . GLU A 1 186 ? -55.514 -16.604 31.430 1.00 37.19 186 GLU A O 1
ATOM 1389 N N . SER A 1 187 ? -53.639 -15.694 32.372 1.00 36.56 187 SER A N 1
ATOM 1390 C CA . SER A 1 187 ? -53.277 -16.616 33.468 1.00 36.56 187 SER A CA 1
ATOM 1391 C C . SER A 1 187 ? -52.139 -17.627 33.229 1.00 36.56 187 SER A C 1
ATOM 1393 O O . SER A 1 187 ? -52.261 -18.581 32.471 1.00 36.56 187 SER A O 1
ATOM 1395 N N . ASP A 1 188 ? -51.091 -17.419 34.036 1.00 32.66 188 ASP A N 1
ATOM 1396 C CA . ASP A 1 188 ? -50.416 -18.400 34.903 1.00 32.66 188 ASP A CA 1
ATOM 1397 C C . ASP A 1 188 ? -49.225 -19.282 34.440 1.00 32.66 188 ASP A C 1
ATOM 1399 O O . ASP A 1 188 ? -49.337 -20.181 33.616 1.00 32.66 188 ASP A O 1
ATOM 1403 N N . VAL A 1 189 ? -48.101 -19.034 35.147 1.00 38.53 189 VAL A N 1
ATOM 1404 C CA . VAL A 1 189 ? -47.300 -19.958 35.998 1.00 38.53 189 VAL A CA 1
ATOM 1405 C C . VAL A 1 189 ? -46.442 -21.082 35.374 1.00 38.53 189 VAL A C 1
ATOM 1407 O O . VAL A 1 189 ? -46.954 -22.024 34.780 1.00 38.53 189 VAL A O 1
ATOM 1410 N N . ASN A 1 190 ? -45.125 -20.999 35.659 1.00 34.91 190 ASN A N 1
ATOM 1411 C CA . ASN A 1 190 ? -44.141 -22.016 36.141 1.00 34.91 190 ASN A CA 1
ATOM 1412 C C . ASN A 1 190 ? -42.749 -21.617 35.604 1.00 34.91 190 ASN A C 1
ATOM 1414 O O . ASN A 1 190 ? -42.600 -21.441 34.401 1.00 34.91 190 ASN A O 1
ATOM 1418 N N . GLU A 1 191 ? -41.656 -21.394 36.339 1.00 39.91 191 GLU A N 1
ATOM 1419 C CA . GLU A 1 191 ? -41.138 -21.836 37.648 1.00 39.91 191 GLU A CA 1
ATOM 1420 C C . GLU A 1 191 ? -41.093 -23.355 37.870 1.00 39.91 191 GLU A C 1
ATOM 1422 O O . GLU A 1 191 ? -42.046 -23.968 38.337 1.00 39.91 191 GLU A O 1
ATOM 1427 N N . SER A 1 192 ? -39.970 -23.957 37.468 1.00 35.75 192 SER A N 1
ATOM 1428 C CA . SER A 1 192 ? -39.233 -25.085 38.086 1.00 35.75 192 SER A CA 1
ATOM 1429 C C . SER A 1 192 ? -38.099 -25.452 37.111 1.00 35.75 192 SER A C 1
ATOM 1431 O O . SER A 1 192 ? -38.320 -25.563 35.908 1.00 35.75 192 SER A O 1
ATOM 1433 N N . ASP A 1 193 ? -36.838 -25.298 37.515 1.00 36.16 193 ASP A N 1
ATOM 1434 C CA . ASP A 1 193 ? -36.003 -26.332 38.150 1.00 36.16 193 ASP A CA 1
ATOM 1435 C C . ASP A 1 193 ? -35.786 -27.566 37.263 1.00 36.16 193 ASP A C 1
ATOM 1437 O O . ASP A 1 193 ? -36.750 -28.174 36.814 1.00 36.16 193 ASP A O 1
ATOM 1441 N N . VAL A 1 194 ? -34.512 -27.917 37.030 1.00 42.62 194 VAL A N 1
ATOM 1442 C CA . VAL A 1 194 ? -33.941 -29.281 37.099 1.00 42.62 194 VAL A CA 1
ATOM 1443 C C . VAL A 1 194 ? -32.444 -29.237 36.720 1.00 42.62 194 VAL A C 1
ATOM 1445 O O . VAL A 1 194 ? -32.065 -28.904 35.598 1.00 42.62 194 VAL A O 1
ATOM 1448 N N . ASP A 1 195 ? -31.644 -29.538 37.744 1.00 36.62 195 ASP A N 1
ATOM 1449 C CA . ASP A 1 195 ? -30.445 -30.388 37.841 1.00 36.62 195 ASP A CA 1
ATOM 1450 C C . ASP A 1 195 ? -29.269 -30.316 36.847 1.00 36.62 195 ASP A C 1
ATOM 1452 O O . ASP A 1 195 ? -29.338 -30.662 35.669 1.00 36.62 195 ASP A O 1
ATOM 1456 N N . ASP A 1 196 ? -28.123 -29.954 37.436 1.00 36.34 196 ASP A N 1
ATOM 1457 C CA . ASP A 1 196 ? -26.986 -30.838 37.745 1.00 36.34 196 ASP A CA 1
ATOM 1458 C C . ASP A 1 196 ? -26.708 -32.070 36.863 1.00 36.34 196 ASP A C 1
ATOM 1460 O O . ASP A 1 196 ? -27.486 -33.017 36.763 1.00 36.34 196 ASP A O 1
ATOM 1464 N N . GLY A 1 197 ? -25.448 -32.151 36.421 1.00 34.03 197 GLY A N 1
ATOM 1465 C CA . GLY A 1 197 ? -24.754 -33.430 36.286 1.00 34.03 197 GLY A CA 1
ATOM 1466 C C . GLY A 1 197 ? -23.870 -33.562 35.050 1.00 34.03 197 GLY A C 1
ATOM 1467 O O . GLY A 1 197 ? -24.351 -33.560 33.922 1.00 34.03 197 GLY A O 1
ATOM 1468 N N . GLY A 1 198 ? -22.574 -33.809 35.272 1.00 33.41 198 GLY A N 1
ATOM 1469 C CA . GLY A 1 198 ? -21.772 -34.558 34.299 1.00 33.41 198 GLY A CA 1
ATOM 1470 C C . GLY A 1 198 ? -20.348 -34.073 34.066 1.00 33.41 198 GLY A C 1
ATOM 1471 O O . GLY A 1 198 ? -20.006 -33.660 32.962 1.00 33.41 198 GLY A O 1
ATOM 1472 N N . VAL A 1 199 ? -19.496 -34.201 35.084 1.00 42.41 199 VAL A N 1
ATOM 1473 C CA . VAL A 1 199 ? -18.038 -34.284 34.918 1.00 42.41 199 VAL A CA 1
ATOM 1474 C C . VAL A 1 199 ? -17.717 -35.558 34.129 1.00 42.41 199 VAL A C 1
ATOM 1476 O O . VAL A 1 199 ? -18.119 -36.650 34.527 1.00 42.41 199 VAL A O 1
ATOM 1479 N N . GLY A 1 200 ? -16.988 -35.418 33.023 1.00 37.16 200 GLY A N 1
ATOM 1480 C CA . GLY A 1 200 ? -16.509 -36.530 32.206 1.00 37.16 200 GLY A CA 1
ATOM 1481 C C . GLY A 1 200 ? -15.104 -36.254 31.689 1.00 37.16 200 GLY A C 1
ATOM 1482 O O . GLY A 1 200 ? -14.933 -35.661 30.626 1.00 37.16 200 GLY A O 1
ATOM 1483 N N . ASP A 1 201 ? -14.110 -36.692 32.460 1.00 38.72 201 ASP A N 1
ATOM 1484 C CA . ASP A 1 201 ? -12.710 -36.786 32.055 1.00 38.72 201 ASP A CA 1
ATOM 1485 C C . ASP A 1 201 ? -12.544 -37.793 30.908 1.00 38.72 201 ASP A C 1
ATOM 1487 O O . ASP A 1 201 ? -13.004 -38.933 30.977 1.00 38.72 201 ASP A O 1
ATOM 1491 N N . GLY A 1 202 ? -11.840 -37.381 29.854 1.00 36.62 202 GLY A N 1
ATOM 1492 C CA . GLY A 1 202 ? -11.582 -38.207 28.678 1.00 36.62 202 GLY A CA 1
ATOM 1493 C C . GLY A 1 202 ? -10.320 -37.771 27.947 1.00 36.62 202 GLY A C 1
ATOM 1494 O O . GLY A 1 202 ? -10.378 -37.159 26.884 1.00 36.62 202 GLY A O 1
ATOM 1495 N N . VAL A 1 203 ? -9.161 -38.085 28.529 1.00 43.66 203 VAL A N 1
ATOM 1496 C CA . VAL A 1 203 ? -7.845 -37.948 27.893 1.00 43.66 203 VAL A CA 1
ATOM 1497 C C . VAL A 1 203 ? -7.724 -38.981 26.769 1.00 43.66 203 VAL A C 1
ATOM 1499 O O . VAL A 1 203 ? -7.576 -40.173 27.027 1.00 43.66 203 VAL A O 1
ATOM 1502 N N . ALA A 1 204 ? -7.740 -38.522 25.516 1.00 36.84 204 ALA A N 1
ATOM 1503 C CA . ALA A 1 204 ? -7.408 -39.330 24.344 1.00 36.84 204 ALA A CA 1
ATOM 1504 C C . ALA A 1 204 ? -6.223 -38.709 23.588 1.00 36.84 204 ALA A C 1
ATOM 1506 O O . ALA A 1 204 ? -6.336 -37.709 22.880 1.00 36.84 204 ALA A O 1
ATOM 1507 N N . THR A 1 205 ? -5.056 -39.329 23.743 1.00 40.81 205 THR A N 1
ATOM 1508 C CA . THR A 1 205 ? -3.817 -39.044 23.016 1.00 40.81 205 THR A CA 1
ATOM 1509 C C . THR A 1 205 ? -3.884 -39.622 21.598 1.00 40.81 205 THR A C 1
ATOM 1511 O O . THR A 1 205 ? -3.343 -40.683 21.300 1.00 40.81 205 THR A O 1
ATOM 1514 N N . GLY A 1 206 ? -4.546 -38.906 20.687 1.00 34.53 206 GLY A N 1
ATOM 1515 C CA . GLY A 1 206 ? -4.545 -39.216 19.256 1.00 34.53 206 GLY A CA 1
ATOM 1516 C C . GLY A 1 206 ? -3.393 -38.527 18.520 1.00 34.53 206 GLY A C 1
ATOM 1517 O O . GLY A 1 206 ? -3.424 -37.317 18.306 1.00 34.53 206 GLY A O 1
ATOM 1518 N N . ARG A 1 207 ? -2.379 -39.290 18.084 1.00 40.62 207 ARG A N 1
ATOM 1519 C CA . ARG A 1 207 ? -1.414 -38.854 17.055 1.00 40.62 207 ARG A CA 1
ATOM 1520 C C . ARG A 1 207 ? -2.155 -38.682 15.724 1.00 40.62 207 ARG A C 1
ATOM 1522 O O . ARG A 1 207 ? -2.291 -39.635 14.965 1.00 40.62 207 ARG A O 1
ATOM 1529 N N . GLY A 1 208 ? -2.641 -37.472 15.463 1.00 31.41 208 GLY A N 1
ATOM 1530 C CA . GLY A 1 208 ? -3.237 -37.087 14.187 1.00 31.41 208 GLY A CA 1
ATOM 1531 C C . GLY A 1 208 ? -2.167 -36.764 13.147 1.00 31.41 208 GLY A C 1
ATOM 1532 O O . GLY A 1 208 ? -1.359 -35.853 13.330 1.00 31.41 208 GLY A O 1
ATOM 1533 N N . GLU A 1 209 ? -2.168 -37.520 12.053 1.00 33.22 209 GLU A N 1
ATOM 1534 C CA . GLU A 1 209 ? -1.466 -37.190 10.817 1.00 33.22 209 GLU A CA 1
ATOM 1535 C C . GLU A 1 209 ? -1.815 -35.769 10.358 1.00 33.22 209 GLU A C 1
ATOM 1537 O O . GLU A 1 209 ? -2.978 -35.372 10.326 1.00 33.22 209 GLU A O 1
ATOM 1542 N N . VAL A 1 210 ? -0.795 -34.996 9.982 1.00 34.75 210 VAL A N 1
ATOM 1543 C CA . VAL A 1 210 ? -0.953 -33.639 9.452 1.00 34.75 210 VAL A CA 1
ATOM 1544 C C . VAL A 1 210 ? -1.641 -33.719 8.081 1.00 34.75 210 VAL A C 1
ATOM 1546 O O . VAL A 1 210 ? -1.028 -34.227 7.133 1.00 34.75 210 VAL A O 1
ATOM 1549 N N . PRO A 1 211 ? -2.871 -33.199 7.906 1.00 34.88 211 PRO A N 1
ATOM 1550 C CA . PRO A 1 211 ? -3.495 -33.168 6.596 1.00 34.88 211 PRO A CA 1
ATOM 1551 C C . PRO A 1 211 ? -2.736 -32.178 5.708 1.00 34.88 211 PRO A C 1
ATOM 1553 O O . PRO A 1 211 ? -2.513 -31.016 6.055 1.00 34.88 211 PRO A O 1
ATOM 1556 N N . ARG A 1 212 ? -2.313 -32.652 4.533 1.00 35.59 212 ARG A N 1
ATOM 1557 C CA . ARG A 1 212 ? -1.728 -31.807 3.485 1.00 35.59 212 ARG A CA 1
ATOM 1558 C C . ARG A 1 212 ? -2.707 -30.666 3.164 1.00 35.59 212 ARG A C 1
ATOM 1560 O O . ARG A 1 212 ? -3.891 -30.949 2.979 1.00 35.59 212 ARG A O 1
ATOM 1567 N N . PRO A 1 213 ? -2.251 -29.406 3.037 1.00 31.92 213 PRO A N 1
ATOM 1568 C CA . PRO A 1 213 ? -3.144 -28.290 2.758 1.00 31.92 213 PRO A CA 1
ATOM 1569 C C . PRO A 1 213 ? -3.843 -28.516 1.417 1.00 31.92 213 PRO A C 1
ATOM 1571 O O . PRO A 1 213 ? -3.219 -28.537 0.350 1.00 31.92 213 PRO A O 1
ATOM 1574 N N . SER A 1 214 ? -5.158 -28.726 1.487 1.00 35.22 214 SER A N 1
ATOM 1575 C CA . SER A 1 214 ? -6.006 -28.826 0.311 1.00 35.22 214 SER A CA 1
ATOM 1576 C C . SER A 1 214 ? -5.927 -27.504 -0.452 1.00 35.22 214 SER A C 1
ATOM 1578 O O . SER A 1 214 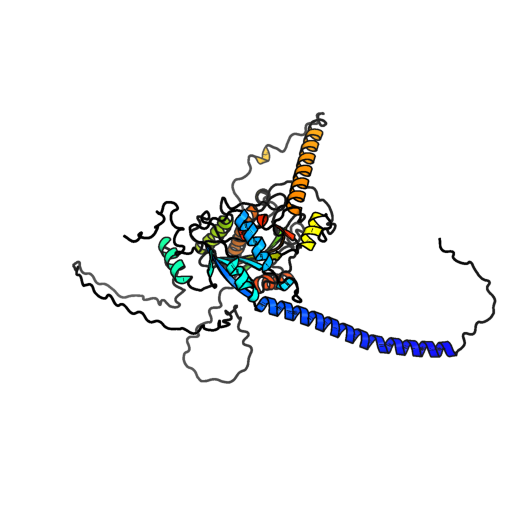? -6.180 -26.432 0.094 1.00 35.22 214 SER A O 1
ATOM 1580 N N . ARG A 1 215 ? -5.536 -27.572 -1.728 1.00 35.41 215 ARG A N 1
ATOM 1581 C CA . ARG A 1 215 ? -5.564 -26.440 -2.662 1.00 35.41 215 ARG A CA 1
ATOM 1582 C C . ARG A 1 215 ? -7.019 -26.086 -2.974 1.00 35.41 215 ARG A C 1
ATOM 1584 O O . ARG A 1 215 ? -7.497 -26.336 -4.078 1.00 35.41 215 ARG A O 1
ATOM 1591 N N . ARG A 1 216 ? -7.750 -25.532 -2.008 1.00 33.34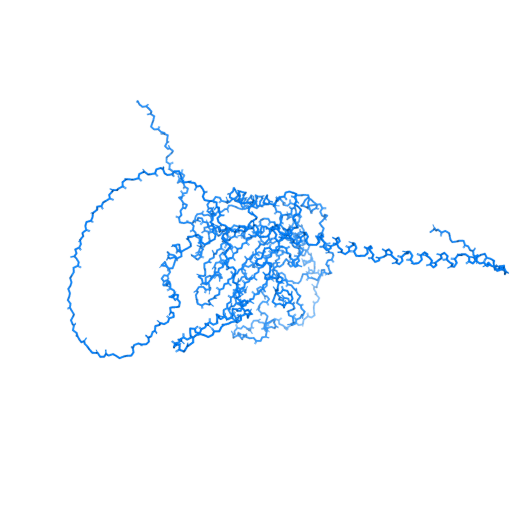 216 ARG A N 1
ATOM 1592 C CA . ARG A 1 216 ? -9.094 -25.007 -2.247 1.00 33.34 216 ARG A CA 1
ATOM 1593 C C . ARG A 1 216 ? -8.968 -23.628 -2.868 1.00 33.34 216 ARG A C 1
ATOM 1595 O O . ARG A 1 216 ? -8.749 -22.610 -2.222 1.00 33.34 216 ARG A O 1
ATOM 1602 N N . ARG A 1 217 ? -9.056 -23.645 -4.192 1.00 33.16 217 ARG A N 1
ATOM 1603 C CA . ARG A 1 217 ? -9.272 -22.483 -5.036 1.00 33.16 217 ARG A CA 1
ATOM 1604 C C . ARG A 1 217 ? -10.670 -21.951 -4.722 1.00 33.16 217 ARG A C 1
ATOM 1606 O O . ARG A 1 217 ? -11.649 -22.574 -5.118 1.00 33.16 217 ARG A O 1
ATOM 1613 N N . TRP A 1 218 ? -10.760 -20.834 -4.008 1.00 32.94 218 TRP A N 1
ATOM 1614 C CA . TRP A 1 218 ? -12.027 -20.117 -3.869 1.00 32.94 218 TRP A CA 1
ATOM 1615 C C . TRP A 1 218 ? -12.562 -19.728 -5.258 1.00 32.94 218 TRP A C 1
ATOM 1617 O O . TRP A 1 218 ? -11.767 -19.348 -6.133 1.00 32.94 218 TRP A O 1
ATOM 1627 N N . PRO A 1 219 ? -13.881 -19.834 -5.497 1.00 31.89 219 PRO A N 1
ATOM 1628 C CA . PRO A 1 219 ? -14.477 -19.413 -6.747 1.00 31.89 219 PRO A CA 1
ATOM 1629 C C . PRO A 1 219 ? -14.444 -17.885 -6.806 1.00 31.89 219 PRO A C 1
ATOM 1631 O O . PRO A 1 219 ? -15.283 -17.189 -6.248 1.00 31.89 219 PRO A O 1
ATOM 1634 N N . LEU A 1 220 ? -13.453 -17.353 -7.519 1.00 36.81 220 LEU A N 1
ATOM 1635 C CA . LEU A 1 220 ? -13.620 -16.079 -8.208 1.00 36.81 220 LEU A CA 1
ATOM 1636 C C . LEU A 1 220 ? -14.856 -16.234 -9.092 1.00 36.81 220 LEU A C 1
ATOM 1638 O O . LEU A 1 220 ? -14.907 -17.196 -9.861 1.00 36.81 220 LEU A O 1
ATOM 1642 N N . SER A 1 221 ? -15.817 -15.325 -8.949 1.00 35.78 221 SER A N 1
ATOM 1643 C CA . SER A 1 221 ? -17.052 -15.212 -9.729 1.00 35.78 221 SER A CA 1
ATOM 1644 C C . SER A 1 221 ? -16.848 -15.613 -11.195 1.00 35.78 221 SER A C 1
ATOM 1646 O O . SER A 1 221 ? -16.459 -14.821 -12.057 1.00 35.78 221 SER A O 1
ATOM 1648 N N . ARG A 1 222 ? -17.089 -16.896 -11.492 1.00 32.34 222 ARG A N 1
ATOM 1649 C CA . ARG A 1 222 ? -17.185 -17.390 -12.858 1.00 32.34 222 ARG A CA 1
ATOM 1650 C C . ARG A 1 222 ? -18.591 -17.078 -13.315 1.00 32.34 222 ARG A C 1
ATOM 1652 O O . ARG A 1 222 ? -19.529 -17.795 -13.004 1.00 32.34 222 ARG A O 1
ATOM 1659 N N . ARG A 1 223 ? -18.683 -16.015 -14.104 1.00 33.81 223 ARG A N 1
ATOM 1660 C CA . ARG A 1 223 ? -19.685 -15.895 -15.153 1.00 33.81 223 ARG A CA 1
ATOM 1661 C C . ARG A 1 223 ? -19.665 -17.203 -15.950 1.00 33.81 223 ARG A C 1
ATOM 1663 O O . ARG A 1 223 ? -18.641 -17.533 -16.556 1.00 33.81 223 ARG A O 1
ATOM 1670 N N . ALA A 1 224 ? -20.751 -17.960 -15.870 1.00 30.89 224 ALA A N 1
ATOM 1671 C CA . ALA A 1 224 ? -21.022 -19.060 -16.771 1.00 30.89 224 ALA A CA 1
ATOM 1672 C C . ALA A 1 224 ? -21.040 -18.493 -18.196 1.00 30.89 224 ALA A C 1
ATOM 1674 O O . ALA A 1 224 ? -21.859 -17.646 -18.535 1.00 30.89 224 ALA A O 1
ATOM 1675 N N . ALA A 1 225 ? -20.076 -18.902 -19.013 1.00 33.53 225 ALA A N 1
ATOM 1676 C CA . ALA A 1 225 ? -20.242 -18.893 -20.455 1.00 33.53 225 ALA A CA 1
ATOM 1677 C C . ALA A 1 225 ? -20.742 -20.296 -20.803 1.00 33.53 225 ALA A C 1
ATOM 1679 O O . ALA A 1 225 ? -19.939 -21.189 -21.061 1.00 33.53 225 ALA A O 1
ATOM 1680 N N . ALA A 1 226 ? -22.053 -20.498 -20.691 1.00 32.97 226 ALA A N 1
ATOM 1681 C CA . ALA A 1 226 ? -22.728 -21.650 -21.265 1.00 32.97 226 ALA A CA 1
ATOM 1682 C C . ALA A 1 226 ? -23.085 -21.275 -22.707 1.00 32.97 226 ALA A C 1
ATOM 1684 O O . ALA A 1 226 ? -23.991 -20.484 -22.950 1.00 32.97 226 ALA A O 1
ATOM 1685 N N . ALA A 1 227 ? -22.301 -21.782 -23.653 1.00 34.03 227 ALA A N 1
ATOM 1686 C CA . ALA A 1 227 ? -22.633 -21.774 -25.066 1.00 34.03 227 ALA A CA 1
ATOM 1687 C C . ALA A 1 227 ? -22.840 -23.232 -25.491 1.00 34.03 227 ALA A C 1
ATOM 1689 O O . ALA A 1 227 ? -21.885 -24.000 -25.515 1.00 34.03 227 ALA A O 1
ATOM 1690 N N . ALA A 1 228 ? -24.112 -23.547 -25.741 1.00 42.38 228 ALA A N 1
ATOM 1691 C CA . ALA A 1 228 ? -24.656 -24.465 -26.738 1.00 42.38 228 ALA A CA 1
ATOM 1692 C C . ALA A 1 228 ? -23.911 -25.778 -27.027 1.00 42.38 228 ALA A C 1
ATOM 1694 O O . ALA A 1 228 ? -23.027 -25.794 -27.873 1.00 42.38 228 ALA A O 1
ATOM 1695 N N . GLU A 1 229 ? -24.430 -26.879 -26.479 1.00 37.06 229 GLU A N 1
ATOM 1696 C CA . GLU A 1 229 ? -24.658 -28.124 -27.229 1.00 37.06 229 GLU A CA 1
ATOM 1697 C C . GLU A 1 229 ? -26.022 -28.676 -26.778 1.00 37.06 229 GLU A C 1
ATOM 1699 O O . GLU A 1 229 ? -26.310 -28.713 -25.582 1.00 37.06 229 GLU A O 1
ATOM 1704 N N . GLY A 1 230 ? -26.908 -28.958 -27.734 1.00 44.81 230 GLY A N 1
ATOM 1705 C CA . GLY A 1 230 ? -28.291 -29.365 -27.485 1.00 44.81 230 GLY A CA 1
ATOM 1706 C C . GLY A 1 230 ? -28.502 -30.873 -27.567 1.00 44.81 230 GLY A C 1
ATOM 1707 O O . GLY A 1 230 ? -27.766 -31.540 -28.279 1.00 44.81 230 GLY A O 1
ATOM 1708 N N . GLU A 1 231 ? -29.534 -31.362 -26.875 1.00 38.16 231 GLU A N 1
ATOM 1709 C CA . GLU A 1 231 ? -30.373 -32.529 -27.215 1.00 38.16 231 GLU A CA 1
ATOM 1710 C C . GLU A 1 231 ? -31.560 -32.631 -26.217 1.00 38.16 231 GLU A C 1
ATOM 1712 O O . GLU A 1 231 ? -31.581 -31.851 -25.261 1.00 38.16 231 GLU A O 1
ATOM 1717 N N . PRO A 1 232 ? -32.624 -33.428 -26.469 1.00 57.22 232 PRO A N 1
ATOM 1718 C CA . PRO A 1 232 ? -33.985 -32.907 -26.544 1.00 57.22 232 PRO A CA 1
ATOM 1719 C C . PRO A 1 232 ? -34.899 -33.245 -25.350 1.00 57.22 232 PRO A C 1
ATOM 1721 O O . PRO A 1 232 ? -34.684 -34.190 -24.598 1.00 57.22 232 PRO A O 1
ATOM 1724 N N . ASP A 1 233 ? -35.938 -32.412 -25.263 1.00 54.72 233 ASP A N 1
ATOM 1725 C CA . ASP A 1 233 ? -37.265 -32.523 -24.635 1.00 54.72 233 ASP A CA 1
ATOM 1726 C C . ASP A 1 233 ? -37.639 -33.802 -23.849 1.00 54.72 233 ASP A C 1
ATOM 1728 O O . ASP A 1 233 ? -37.736 -34.893 -24.420 1.00 54.72 233 ASP A O 1
ATOM 1732 N N . PRO A 1 234 ? -38.029 -33.628 -22.570 1.00 53.75 234 PRO A N 1
ATOM 1733 C CA . PRO A 1 234 ? -39.120 -34.409 -22.005 1.00 53.75 234 PRO A CA 1
ATOM 1734 C C . PRO A 1 234 ? -40.198 -33.536 -21.328 1.00 53.75 234 PRO A C 1
ATOM 1736 O O . PRO A 1 234 ? -40.158 -33.317 -20.123 1.00 53.75 234 PRO A O 1
ATOM 1739 N N . GLY A 1 235 ? -41.231 -33.159 -22.082 1.00 46.38 235 GLY A N 1
ATOM 1740 C CA . GLY A 1 235 ? -42.638 -33.161 -21.658 1.00 46.38 235 GLY A CA 1
ATOM 1741 C C . GLY A 1 235 ? -43.125 -32.036 -20.719 1.00 46.38 235 GLY A C 1
ATOM 1742 O O . GLY A 1 235 ? -42.375 -31.495 -19.908 1.00 46.38 235 GLY A O 1
ATOM 1743 N N . PRO A 1 236 ? -44.426 -31.680 -20.778 1.00 52.97 236 PRO A N 1
ATOM 1744 C CA . PRO A 1 236 ? -44.968 -30.498 -20.118 1.00 52.97 236 PRO A CA 1
ATOM 1745 C C . PRO A 1 236 ? -45.297 -30.800 -18.650 1.00 52.97 236 PRO A C 1
ATOM 1747 O O . PRO A 1 236 ? -46.443 -31.045 -18.280 1.00 52.97 236 PRO A O 1
ATOM 1750 N N . GLY A 1 237 ? -44.273 -30.798 -17.802 1.00 44.31 237 GLY A N 1
ATOM 1751 C CA . GLY A 1 237 ? -44.433 -30.640 -16.361 1.00 44.31 237 GLY A CA 1
ATOM 1752 C C . GLY A 1 237 ? -44.416 -29.155 -16.023 1.00 44.31 237 GLY A C 1
ATOM 1753 O O . GLY A 1 237 ? -43.504 -28.446 -16.432 1.00 44.31 237 GLY A O 1
ATOM 1754 N N . SER A 1 238 ? -45.423 -28.681 -15.295 1.00 49.88 238 SER A N 1
ATOM 1755 C CA . SER A 1 238 ? -45.559 -27.318 -14.775 1.00 49.88 238 SER A CA 1
ATOM 1756 C C . SER A 1 238 ? -44.358 -26.912 -13.907 1.00 49.88 238 SER A C 1
ATOM 1758 O O . SER A 1 238 ? -44.391 -27.014 -12.680 1.00 49.88 238 SER A O 1
ATOM 1760 N N . GLY A 1 239 ? -43.274 -26.490 -14.552 1.00 40.38 239 GLY A N 1
ATOM 1761 C CA . GLY A 1 239 ? -42.116 -25.885 -13.923 1.00 40.38 239 GLY A CA 1
ATOM 1762 C C . GLY A 1 239 ? -42.421 -24.422 -13.664 1.00 40.38 239 GLY A C 1
ATOM 1763 O O . GLY A 1 239 ? -42.509 -23.628 -14.597 1.00 40.38 239 GLY A O 1
ATOM 1764 N N . VAL A 1 240 ? -42.588 -24.063 -12.394 1.00 47.75 240 VAL A N 1
ATOM 1765 C CA . VAL A 1 240 ? -42.388 -22.683 -11.955 1.00 47.75 240 VAL A CA 1
ATOM 1766 C C . VAL A 1 240 ? -40.946 -22.362 -12.324 1.00 47.75 240 VAL A C 1
ATOM 1768 O O . VAL A 1 240 ? -40.021 -22.839 -11.667 1.00 47.75 240 VAL A O 1
ATOM 1771 N N . GLU A 1 241 ? -40.754 -21.652 -13.435 1.00 43.59 241 GLU A N 1
ATOM 1772 C CA . GLU A 1 241 ? -39.457 -21.112 -13.809 1.00 43.59 241 GLU A CA 1
ATOM 1773 C C . GLU A 1 241 ? -38.994 -20.257 -12.633 1.00 43.59 241 GLU A C 1
ATOM 1775 O O . GLU A 1 241 ? -39.501 -19.161 -12.389 1.00 43.59 241 GLU A O 1
ATOM 1780 N N . ALA A 1 242 ? -38.071 -20.805 -11.844 1.00 46.59 242 ALA A N 1
ATOM 1781 C CA . ALA A 1 242 ? -37.293 -20.049 -10.890 1.00 46.59 242 ALA A CA 1
ATOM 1782 C C . ALA A 1 242 ? -36.468 -19.072 -11.725 1.00 46.59 242 ALA A C 1
ATOM 1784 O O . ALA A 1 242 ? -35.357 -19.390 -12.145 1.00 46.59 242 ALA A O 1
ATOM 1785 N N . GLY A 1 243 ? -37.082 -17.929 -12.049 1.00 48.41 243 GLY A N 1
ATOM 1786 C CA . GLY A 1 243 ? -36.463 -16.863 -12.808 1.00 48.41 243 GLY A CA 1
ATOM 1787 C C . GLY A 1 243 ? -35.116 -16.583 -12.173 1.00 48.41 243 GLY A C 1
ATOM 1788 O O . GLY A 1 243 ? -35.039 -16.264 -10.986 1.00 48.41 243 GLY A O 1
ATOM 1789 N N . GLU A 1 244 ? -34.059 -16.796 -12.948 1.00 44.88 244 GLU A N 1
ATOM 1790 C CA . GLU A 1 244 ? -32.696 -16.475 -12.572 1.00 44.88 244 GLU A CA 1
ATOM 1791 C C . GLU A 1 244 ? -32.687 -14.975 -12.264 1.00 44.88 244 GLU A C 1
ATOM 1793 O O . GLU A 1 244 ? -32.675 -14.143 -13.169 1.00 44.88 244 GLU A O 1
ATOM 1798 N N . VAL A 1 245 ? -32.831 -14.620 -10.982 1.00 52.34 245 VAL A N 1
ATOM 1799 C CA . VAL A 1 245 ? -32.835 -13.227 -10.538 1.00 52.34 245 VAL A CA 1
ATOM 1800 C C . VAL A 1 245 ? -31.441 -12.706 -10.836 1.00 52.34 245 VAL A C 1
ATOM 1802 O O . VAL A 1 245 ? -30.486 -12.983 -10.106 1.00 52.34 245 VAL A O 1
ATOM 1805 N N . GLU A 1 246 ? -31.321 -12.026 -11.973 1.00 56.75 246 GLU A N 1
ATOM 1806 C CA . GLU A 1 246 ? -30.074 -11.480 -12.475 1.00 56.75 246 GLU A CA 1
ATOM 1807 C C . GLU A 1 246 ? -29.519 -10.552 -11.392 1.00 56.75 246 GLU A C 1
ATOM 1809 O O . GLU A 1 246 ? -30.101 -9.512 -11.076 1.00 56.75 246 GLU A O 1
ATOM 1814 N N . ALA A 1 247 ? -28.437 -10.986 -10.738 1.00 61.03 247 ALA A N 1
ATOM 1815 C CA . ALA A 1 247 ? -27.868 -10.250 -9.620 1.00 61.03 247 ALA A CA 1
ATOM 1816 C C . ALA A 1 247 ? -27.584 -8.803 -10.061 1.00 61.03 247 ALA A C 1
ATOM 1818 O O . ALA A 1 247 ? -26.992 -8.603 -11.131 1.00 61.03 247 ALA A O 1
ATOM 1819 N N . PRO A 1 248 ? -27.989 -7.794 -9.268 1.00 69.00 248 PRO A N 1
ATOM 1820 C CA . PRO A 1 248 ? -27.936 -6.404 -9.690 1.00 69.00 248 PRO A CA 1
ATOM 1821 C C . PRO A 1 248 ? -26.518 -6.019 -10.118 1.00 69.00 248 PRO A C 1
ATOM 1823 O O . PRO A 1 2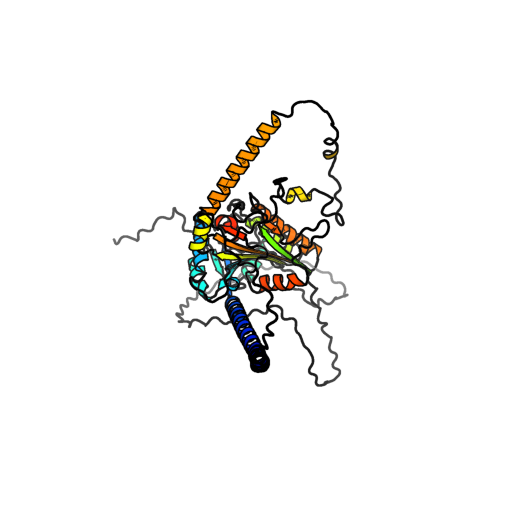48 ? -25.520 -6.344 -9.466 1.00 69.00 248 PRO A O 1
ATOM 1826 N N . ALA A 1 249 ? -26.417 -5.328 -11.253 1.00 80.56 249 ALA A N 1
ATOM 1827 C CA . ALA A 1 249 ? -25.138 -4.924 -11.813 1.00 80.56 249 ALA A CA 1
ATOM 1828 C C . ALA A 1 249 ? -24.423 -3.935 -10.873 1.00 80.56 249 ALA A C 1
ATOM 1830 O O . ALA A 1 249 ? -24.761 -2.757 -10.811 1.00 80.56 249 ALA A O 1
ATOM 1831 N N . LEU A 1 250 ? -23.391 -4.397 -10.162 1.00 87.50 250 LEU A N 1
ATOM 1832 C CA . LEU A 1 250 ? -22.620 -3.548 -9.250 1.00 87.50 250 LEU A CA 1
ATOM 1833 C C . LEU A 1 250 ? -21.815 -2.482 -10.011 1.00 87.50 250 LEU A C 1
ATOM 1835 O O . LEU A 1 250 ? -20.916 -2.784 -10.812 1.00 87.50 250 LEU A O 1
ATOM 1839 N N . HIS A 1 251 ? -22.059 -1.212 -9.696 1.00 92.00 251 HIS A N 1
ATOM 1840 C CA . HIS A 1 251 ? -21.225 -0.108 -10.150 1.00 92.00 251 HIS A CA 1
ATOM 1841 C C . HIS A 1 251 ? -19.870 -0.156 -9.447 1.00 92.00 251 HIS A C 1
ATOM 1843 O O . HIS A 1 251 ? -19.775 -0.298 -8.233 1.00 92.00 251 HIS A O 1
ATOM 1849 N N . THR A 1 252 ? -18.793 -0.034 -10.225 1.00 93.44 252 THR A N 1
ATOM 1850 C CA . THR A 1 252 ? -17.419 -0.071 -9.709 1.00 93.44 252 THR A CA 1
ATOM 1851 C C . THR A 1 252 ? -16.687 1.209 -10.067 1.00 93.44 252 THR A C 1
ATOM 1853 O O . THR A 1 252 ? -16.588 1.526 -11.254 1.00 93.44 252 THR A O 1
ATOM 1856 N N . VAL A 1 253 ? -16.103 1.870 -9.069 1.00 93.75 253 VAL A N 1
ATOM 1857 C CA . VAL A 1 253 ? -15.258 3.059 -9.240 1.00 93.75 253 VAL A CA 1
ATOM 1858 C C . VAL A 1 253 ? -13.831 2.729 -8.809 1.00 93.75 253 VAL A C 1
ATOM 1860 O O . VAL A 1 253 ? -13.615 1.995 -7.840 1.00 93.75 253 VAL A O 1
ATOM 1863 N N . ARG A 1 254 ? -12.841 3.230 -9.555 1.00 93.88 254 ARG A N 1
ATOM 1864 C CA . ARG A 1 254 ? -11.427 2.870 -9.379 1.00 93.88 254 ARG A CA 1
ATOM 1865 C C . ARG A 1 254 ? -10.546 4.102 -9.264 1.00 93.88 254 ARG A C 1
ATOM 1867 O O . ARG A 1 254 ? -10.671 5.042 -10.047 1.00 93.88 254 ARG A O 1
ATOM 1874 N N . ALA A 1 255 ? -9.549 4.038 -8.391 1.00 94.31 255 ALA A N 1
ATOM 1875 C CA . ALA A 1 255 ? -8.449 4.991 -8.386 1.00 94.31 255 ALA A CA 1
ATOM 1876 C C . ALA A 1 255 ? -7.114 4.279 -8.179 1.00 94.31 255 ALA A C 1
ATOM 1878 O O . ALA A 1 255 ? -6.990 3.357 -7.385 1.00 94.31 255 ALA A O 1
ATOM 1879 N N . GLU A 1 256 ? -6.082 4.717 -8.886 1.00 95.19 256 GLU A N 1
ATOM 1880 C CA . GLU A 1 256 ? -4.699 4.375 -8.554 1.00 95.19 256 GLU A CA 1
ATOM 1881 C C . GLU A 1 256 ? -4.062 5.611 -7.931 1.00 95.19 256 GLU A C 1
ATOM 1883 O O . GLU A 1 256 ? -4.161 6.681 -8.528 1.00 95.19 256 GLU A O 1
ATOM 1888 N N . LEU A 1 257 ? -3.406 5.487 -6.775 1.00 95.31 257 LEU A N 1
ATOM 1889 C CA . LEU A 1 257 ? -2.675 6.609 -6.187 1.00 95.31 257 LEU A CA 1
ATOM 1890 C C . LEU A 1 257 ? -1.202 6.567 -6.587 1.00 95.31 257 LEU A C 1
ATOM 1892 O O . LEU A 1 257 ? -0.546 5.522 -6.566 1.00 95.31 257 LEU A O 1
ATOM 1896 N N . VAL A 1 258 ? -0.674 7.735 -6.934 1.00 94.56 258 VAL A N 1
ATOM 1897 C CA . VAL A 1 258 ? 0.739 7.982 -7.221 1.00 94.56 258 VAL A CA 1
ATOM 1898 C C . VAL A 1 258 ? 1.225 9.173 -6.406 1.00 94.56 258 VAL A C 1
ATOM 1900 O O . VAL A 1 258 ? 0.438 9.998 -5.957 1.00 94.56 258 VAL A O 1
ATOM 1903 N N . LEU A 1 259 ? 2.538 9.274 -6.216 1.00 94.31 259 LEU A N 1
ATOM 1904 C CA . LEU A 1 259 ? 3.137 10.440 -5.571 1.00 94.31 259 LEU A CA 1
ATOM 1905 C C . LEU A 1 259 ? 3.102 11.637 -6.527 1.00 94.31 259 LEU A C 1
ATOM 1907 O O . LEU A 1 259 ? 3.574 11.523 -7.666 1.00 94.31 259 LEU A O 1
ATOM 1911 N N . SER A 1 260 ? 2.583 12.770 -6.049 1.00 91.31 260 SER A N 1
ATOM 1912 C CA . SER A 1 260 ? 2.521 14.022 -6.815 1.00 91.31 260 SER A CA 1
ATOM 1913 C C . SER A 1 260 ? 3.921 14.558 -7.129 1.00 91.31 260 SER A C 1
ATOM 1915 O O . SER A 1 260 ? 4.266 14.848 -8.277 1.00 91.31 260 SER A O 1
ATOM 1917 N N . GLY A 1 261 ? 4.773 14.622 -6.103 1.00 89.19 261 GLY A N 1
ATOM 1918 C CA . GLY A 1 261 ? 6.119 15.167 -6.190 1.00 89.19 261 GLY A CA 1
ATOM 1919 C C . GLY A 1 261 ? 7.189 14.165 -6.630 1.00 89.19 261 GLY A C 1
ATOM 1920 O O . GLY A 1 261 ? 6.936 13.029 -7.045 1.00 89.19 261 GLY A O 1
ATOM 1921 N N . HIS A 1 262 ? 8.448 14.593 -6.520 1.00 89.44 262 HIS A N 1
ATOM 1922 C CA . HIS A 1 262 ? 9.585 13.690 -6.672 1.00 89.44 262 HIS A CA 1
ATOM 1923 C C . HIS A 1 262 ? 9.614 12.690 -5.508 1.00 89.44 262 HIS A C 1
ATOM 1925 O O . HIS A 1 262 ? 9.435 13.061 -4.354 1.00 89.44 262 HIS A O 1
ATOM 1931 N N . SER A 1 263 ? 9.903 11.420 -5.791 1.00 90.38 263 SER A N 1
ATOM 1932 C CA . SER A 1 263 ? 9.912 10.336 -4.788 1.00 90.38 263 SER A CA 1
ATOM 1933 C C . SER A 1 263 ? 10.890 10.531 -3.616 1.00 90.38 263 SER A C 1
ATOM 1935 O O . SER A 1 263 ? 10.778 9.862 -2.594 1.00 90.38 263 SER A O 1
ATOM 1937 N N . SER A 1 264 ? 11.847 11.452 -3.747 1.00 89.81 264 SER A N 1
ATOM 1938 C CA . SER A 1 264 ? 12.761 11.832 -2.667 1.00 89.81 264 SER A CA 1
ATOM 1939 C C . SER A 1 264 ? 12.154 12.789 -1.642 1.00 89.81 264 SER A C 1
ATOM 1941 O O . SER A 1 264 ? 12.763 12.975 -0.594 1.00 89.81 264 SER A O 1
ATOM 1943 N N . LEU A 1 265 ? 11.015 13.413 -1.950 1.00 92.06 265 LEU A N 1
ATOM 1944 C CA . LEU A 1 265 ? 10.257 14.219 -0.998 1.00 92.06 265 LEU A CA 1
ATOM 1945 C C . LEU A 1 265 ? 9.502 13.288 -0.048 1.00 92.06 265 LEU A C 1
ATOM 1947 O O . LEU A 1 265 ? 8.952 12.278 -0.522 1.00 92.06 265 LEU A O 1
ATOM 1951 N N . PRO A 1 266 ? 9.502 13.581 1.261 1.00 94.75 266 PRO A N 1
ATOM 1952 C CA . PRO A 1 266 ? 8.837 12.734 2.226 1.00 94.75 266 PRO A CA 1
ATOM 1953 C C . PRO A 1 266 ? 7.317 12.874 2.200 1.00 94.75 266 PRO A C 1
ATOM 1955 O O . PRO A 1 266 ? 6.785 13.960 1.987 1.00 94.75 266 PRO A O 1
ATOM 1958 N N . LEU A 1 267 ? 6.632 11.755 2.412 1.00 95.62 267 LEU A N 1
ATOM 1959 C CA . LEU A 1 267 ? 5.254 11.763 2.892 1.00 95.62 267 LEU A CA 1
ATOM 1960 C C . LEU A 1 267 ? 5.260 12.127 4.377 1.00 95.62 267 LEU A C 1
ATOM 1962 O O . LEU A 1 267 ? 6.245 11.877 5.081 1.00 95.62 267 LEU A O 1
ATOM 1966 N N . THR A 1 268 ? 4.149 12.668 4.863 1.00 94.88 268 THR A N 1
ATOM 1967 C CA . THR A 1 268 ? 3.937 12.764 6.307 1.00 94.88 268 THR A CA 1
ATOM 1968 C C . THR A 1 268 ? 3.855 11.354 6.878 1.00 94.88 268 THR A C 1
ATOM 1970 O O . THR A 1 268 ? 3.182 10.486 6.322 1.00 94.88 268 THR A O 1
ATOM 1973 N N . ASN A 1 269 ? 4.565 11.116 7.979 1.00 94.06 269 ASN A N 1
ATOM 1974 C CA . ASN A 1 269 ? 4.344 9.940 8.805 1.00 94.06 269 ASN A CA 1
ATOM 1975 C C . ASN A 1 269 ? 3.263 10.314 9.829 1.00 94.06 269 ASN A C 1
ATOM 1977 O O . ASN A 1 269 ? 3.585 11.082 10.738 1.00 94.06 269 ASN A O 1
ATOM 1981 N N . PRO A 1 270 ? 2.017 9.820 9.699 1.00 91.62 270 PRO A N 1
ATOM 1982 C CA . PRO A 1 270 ? 0.943 10.160 10.633 1.00 91.62 270 PRO A CA 1
ATOM 1983 C C . PRO A 1 270 ? 1.209 9.641 12.055 1.00 91.62 270 PRO A C 1
ATOM 1985 O O . PRO A 1 270 ? 0.504 10.017 12.983 1.00 91.62 270 PRO A O 1
ATOM 1988 N N . GLY A 1 271 ? 2.228 8.795 12.243 1.00 92.88 271 GLY A N 1
ATOM 1989 C CA . GLY A 1 271 ? 2.435 8.085 13.493 1.00 92.88 271 GLY A CA 1
ATOM 1990 C C . GLY A 1 271 ? 1.365 7.015 13.685 1.00 92.88 271 GLY A C 1
ATOM 1991 O O . GLY A 1 271 ? 0.764 6.537 12.722 1.00 92.88 271 GLY A O 1
ATOM 1992 N N . LEU A 1 272 ? 1.174 6.615 14.937 1.00 91.94 272 LEU A N 1
ATOM 1993 C CA . LEU A 1 272 ? 0.118 5.687 15.348 1.00 91.94 272 LEU A CA 1
ATOM 1994 C C . LEU A 1 272 ? -0.846 6.343 16.348 1.00 91.94 272 LEU A C 1
ATOM 1996 O O . LEU A 1 272 ? -1.745 5.675 16.843 1.00 91.94 272 LEU A O 1
ATOM 2000 N N . ASP A 1 273 ? -0.658 7.636 16.640 1.00 92.06 273 ASP A N 1
ATOM 2001 C CA . ASP A 1 273 ? -1.430 8.402 17.620 1.00 92.06 273 ASP A CA 1
ATOM 2002 C C . ASP A 1 273 ? -1.911 9.742 17.033 1.00 92.06 273 ASP A C 1
ATOM 2004 O O . ASP A 1 273 ? -1.103 10.669 16.915 1.00 92.06 273 ASP A O 1
ATOM 2008 N N . PRO A 1 274 ? -3.192 9.870 16.637 1.00 92.81 274 PRO A N 1
ATOM 2009 C CA . PRO A 1 274 ? -4.235 8.838 16.656 1.00 92.81 274 PRO A CA 1
ATOM 2010 C C . PRO A 1 274 ? -3.992 7.735 15.612 1.00 92.81 274 PRO A C 1
ATOM 2012 O O . PRO A 1 274 ? -3.198 7.910 14.688 1.00 92.81 274 PRO A O 1
ATOM 2015 N N . ASP A 1 275 ? -4.704 6.606 15.724 1.00 95.75 275 ASP A N 1
ATOM 2016 C CA . ASP A 1 275 ? -4.533 5.504 14.773 1.00 95.75 275 ASP A CA 1
ATOM 2017 C C . ASP A 1 275 ? -5.000 5.907 13.356 1.00 95.75 275 ASP A C 1
ATOM 2019 O O . ASP A 1 275 ? -6.197 6.158 13.152 1.00 95.75 275 ASP A O 1
ATOM 2023 N N . PRO A 1 276 ? -4.101 5.907 12.356 1.00 95.06 276 PRO A N 1
ATOM 2024 C CA . PRO A 1 276 ? -4.412 6.275 10.976 1.00 95.06 276 PRO A CA 1
ATOM 2025 C C . PRO A 1 276 ? -5.430 5.352 10.285 1.00 95.06 276 PRO A C 1
ATOM 2027 O O . PRO A 1 276 ? -6.093 5.763 9.329 1.00 95.06 276 PRO A O 1
ATOM 2030 N N . LEU A 1 277 ? -5.595 4.107 10.732 1.00 97.00 277 LEU A N 1
ATOM 2031 C CA . LEU A 1 277 ? -6.587 3.180 10.181 1.00 97.00 277 LEU A CA 1
ATOM 2032 C C . LEU A 1 277 ? -8.017 3.488 10.640 1.00 97.00 277 LEU A C 1
ATOM 2034 O O . LEU A 1 277 ? -8.964 2.984 10.036 1.00 97.00 277 LEU A O 1
ATOM 2038 N N . THR A 1 278 ? -8.196 4.391 11.609 1.00 96.94 278 THR A N 1
ATOM 2039 C CA . THR A 1 278 ? -9.519 4.860 12.051 1.00 96.94 278 THR A CA 1
ATOM 2040 C C . THR A 1 278 ? -10.322 5.463 10.899 1.00 96.94 278 THR A C 1
ATOM 2042 O O . THR A 1 278 ? -11.502 5.162 10.760 1.00 96.94 278 THR A O 1
ATOM 2045 N N . ALA A 1 279 ? -9.693 6.241 10.010 1.00 95.88 279 ALA A N 1
ATOM 2046 C CA . ALA A 1 279 ? -10.384 6.822 8.857 1.00 95.88 279 ALA A CA 1
ATOM 2047 C C . ALA A 1 279 ? -10.904 5.750 7.875 1.00 95.88 279 ALA A C 1
ATOM 2049 O O . ALA A 1 279 ? -11.993 5.889 7.318 1.00 95.88 279 ALA A O 1
ATOM 2050 N N . PHE A 1 280 ? -10.165 4.649 7.705 1.00 97.19 280 PHE A N 1
ATOM 2051 C CA . PHE A 1 280 ? -10.599 3.513 6.885 1.00 97.19 280 PHE A CA 1
ATOM 2052 C C . PHE A 1 280 ? -11.707 2.713 7.568 1.00 97.19 280 PHE A C 1
ATOM 2054 O O . PHE A 1 280 ? -12.658 2.309 6.903 1.00 97.19 280 PHE A O 1
ATOM 2061 N N . ALA A 1 281 ? -11.616 2.522 8.886 1.00 96.75 281 ALA A N 1
ATOM 2062 C CA . ALA A 1 281 ? -12.654 1.859 9.664 1.00 96.75 281 ALA A CA 1
ATOM 2063 C C . ALA A 1 281 ? -13.973 2.647 9.633 1.00 96.75 281 ALA A C 1
ATOM 2065 O O . ALA A 1 281 ? -15.029 2.058 9.419 1.00 96.75 281 ALA A O 1
ATOM 2066 N N . SER A 1 282 ? -13.920 3.978 9.738 1.00 95.00 282 SER A N 1
ATOM 2067 C CA . SER A 1 282 ? -15.093 4.846 9.576 1.00 95.00 282 SER A CA 1
ATOM 2068 C C . SER A 1 282 ? -15.687 4.756 8.168 1.00 95.00 282 SER A C 1
ATOM 2070 O O . SER A 1 282 ? -16.903 4.655 8.018 1.00 95.00 282 SER A O 1
ATOM 2072 N N . ALA A 1 283 ? -14.844 4.733 7.127 1.00 93.94 283 ALA A N 1
ATOM 2073 C CA . ALA A 1 283 ? -15.306 4.540 5.752 1.00 93.94 283 ALA A CA 1
ATOM 2074 C C . ALA A 1 283 ? -15.967 3.164 5.544 1.00 93.94 283 ALA A C 1
ATOM 2076 O O . ALA A 1 283 ? -16.940 3.067 4.801 1.00 93.94 283 ALA A O 1
ATOM 2077 N N . ALA A 1 284 ? -15.465 2.120 6.211 1.00 94.75 284 ALA A N 1
ATOM 2078 C CA . ALA A 1 284 ? -16.057 0.785 6.207 1.00 94.75 284 ALA A CA 1
ATOM 2079 C C . ALA A 1 284 ? -17.391 0.730 6.969 1.00 94.75 284 ALA A C 1
ATOM 2081 O O . ALA A 1 284 ? -18.340 0.122 6.484 1.00 94.75 284 ALA A O 1
ATOM 2082 N N . ALA A 1 285 ? -17.499 1.403 8.118 1.00 92.31 285 ALA A N 1
ATOM 2083 C CA . ALA A 1 285 ? -18.723 1.426 8.921 1.00 92.31 285 ALA A CA 1
ATOM 2084 C C . ALA A 1 285 ? -19.907 2.023 8.141 1.00 92.31 285 ALA A C 1
ATOM 2086 O O . ALA A 1 285 ? -20.998 1.462 8.164 1.00 92.31 285 ALA A O 1
ATOM 2087 N N . ALA A 1 286 ? -19.663 3.073 7.350 1.00 89.94 286 ALA A N 1
ATOM 2088 C CA . ALA A 1 286 ? -20.679 3.692 6.494 1.00 89.94 286 ALA A CA 1
ATOM 2089 C C . ALA A 1 286 ? -21.272 2.743 5.425 1.00 89.94 286 ALA A C 1
ATOM 2091 O O . ALA A 1 286 ? -22.314 3.044 4.838 1.00 89.94 286 ALA A O 1
ATOM 2092 N N . ILE A 1 287 ? -20.616 1.608 5.145 1.00 90.31 287 ILE A N 1
ATOM 2093 C CA . ILE A 1 287 ? -21.129 0.565 4.244 1.00 90.31 287 ILE A CA 1
ATOM 2094 C C . ILE A 1 287 ? -22.234 -0.247 4.929 1.00 90.31 287 ILE A C 1
ATOM 2096 O O . ILE A 1 287 ? -23.256 -0.520 4.297 1.00 90.31 287 ILE A O 1
ATOM 2100 N N . ALA A 1 288 ? -22.039 -0.595 6.208 1.00 84.44 288 ALA A N 1
ATOM 2101 C CA . ALA A 1 288 ? -22.982 -1.395 6.991 1.00 84.44 288 ALA A CA 1
ATOM 2102 C C . ALA A 1 288 ? -24.303 -0.658 7.255 1.00 84.44 288 ALA A C 1
ATOM 2104 O O . ALA A 1 288 ? -25.353 -1.296 7.302 1.00 84.44 288 ALA A O 1
ATOM 2105 N N . ASP A 1 289 ? -24.271 0.674 7.348 1.00 81.06 289 ASP A N 1
ATOM 2106 C CA . ASP A 1 289 ? -25.432 1.528 7.653 1.00 81.06 289 ASP A CA 1
ATOM 2107 C C . ASP A 1 289 ? -26.429 1.673 6.474 1.00 81.06 289 ASP A C 1
ATOM 2109 O O . ASP A 1 289 ? -27.128 2.674 6.342 1.00 81.06 289 ASP A O 1
ATOM 2113 N N . GLY A 1 290 ? -26.507 0.677 5.586 1.00 68.31 290 GLY A N 1
ATOM 2114 C CA . GLY A 1 290 ? -27.517 0.592 4.525 1.00 68.31 290 GLY A CA 1
ATOM 2115 C C . GLY A 1 290 ? -27.083 1.116 3.155 1.00 68.31 290 GLY A C 1
ATOM 2116 O O . GLY A 1 290 ? -27.801 0.908 2.182 1.00 68.31 290 GLY A O 1
ATOM 2117 N N . SER A 1 291 ? -25.891 1.709 3.039 1.00 66.56 291 SER A N 1
ATOM 2118 C CA . SER A 1 291 ? -25.327 2.115 1.740 1.00 66.56 291 SER A CA 1
ATOM 2119 C C . SER A 1 291 ? -25.057 0.915 0.824 1.00 66.56 291 SER A C 1
ATOM 2121 O O . SER A 1 291 ? -25.058 1.047 -0.402 1.00 66.56 291 SER A O 1
ATOM 2123 N N . GLY A 1 292 ? -24.781 -0.249 1.426 1.00 81.12 292 GLY A N 1
ATOM 2124 C CA . GLY A 1 292 ? -24.352 -1.442 0.714 1.00 81.12 292 GLY A CA 1
ATOM 2125 C C . GLY A 1 292 ? -23.018 -1.238 -0.010 1.00 81.12 292 GLY A C 1
ATOM 2126 O O . GLY A 1 292 ? -22.505 -0.126 -0.181 1.00 81.12 292 GLY A O 1
ATOM 2127 N N . GLY A 1 293 ? -22.423 -2.340 -0.449 1.00 89.00 293 GLY A N 1
ATOM 2128 C CA . GLY A 1 293 ? -21.216 -2.301 -1.263 1.00 89.00 293 GLY A CA 1
ATOM 2129 C C . GLY A 1 293 ? -19.974 -2.863 -0.591 1.00 89.00 293 GLY A C 1
ATOM 2130 O O . GLY A 1 293 ? -20.040 -3.642 0.354 1.00 89.00 293 GLY A O 1
ATOM 2131 N N . GLN A 1 294 ? -18.828 -2.520 -1.166 1.00 94.81 294 GLN A N 1
ATOM 2132 C CA . GLN A 1 294 ? -17.534 -3.068 -0.795 1.00 94.81 294 GLN A CA 1
ATOM 2133 C C . GLN A 1 294 ? -16.438 -2.061 -1.125 1.00 94.81 294 GLN A C 1
ATOM 2135 O O . GLN A 1 294 ? -16.422 -1.482 -2.212 1.00 94.81 294 GLN A O 1
ATOM 2140 N N . ILE A 1 295 ? -15.476 -1.909 -0.222 1.00 96.75 295 ILE A N 1
ATOM 2141 C CA . ILE A 1 295 ? -14.269 -1.115 -0.452 1.00 96.75 295 ILE A CA 1
ATOM 2142 C C . ILE A 1 295 ? -13.028 -1.992 -0.397 1.00 96.75 295 ILE A C 1
ATOM 2144 O O . ILE A 1 295 ? -12.923 -2.930 0.395 1.00 96.75 295 ILE A O 1
ATOM 2148 N N . GLU A 1 296 ? -12.056 -1.660 -1.235 1.00 97.62 296 GLU A N 1
ATOM 2149 C CA . GLU A 1 296 ? -10.775 -2.336 -1.283 1.00 97.62 296 GLU A CA 1
ATOM 2150 C C . GLU A 1 296 ? -9.636 -1.345 -1.500 1.00 97.62 296 GLU A C 1
ATOM 2152 O O . GLU A 1 296 ? -9.607 -0.586 -2.472 1.00 97.62 296 GLU A O 1
ATOM 2157 N N . VAL A 1 297 ? -8.652 -1.410 -0.615 1.00 98.12 297 VAL A N 1
ATOM 2158 C CA . VAL A 1 297 ? -7.395 -0.673 -0.684 1.00 98.12 297 VAL A CA 1
ATOM 2159 C C . VAL A 1 297 ? -6.289 -1.708 -0.800 1.00 98.12 297 VAL A C 1
ATOM 2161 O O . VAL A 1 297 ? -6.128 -2.535 0.090 1.00 98.12 297 VAL A O 1
ATOM 2164 N N . HIS A 1 298 ? -5.507 -1.670 -1.873 1.00 98.12 298 HIS A N 1
ATOM 2165 C CA . HIS A 1 298 ? -4.373 -2.569 -2.092 1.00 98.12 298 HIS A CA 1
ATOM 2166 C C . HIS A 1 298 ? -3.084 -1.762 -2.170 1.00 98.12 298 HIS A C 1
ATOM 2168 O O . HIS A 1 298 ? -2.918 -0.936 -3.066 1.00 98.12 298 HIS A O 1
ATOM 2174 N N . VAL A 1 299 ? -2.152 -2.034 -1.263 1.00 97.81 299 VAL A N 1
ATOM 2175 C CA . VAL A 1 299 ? -0.821 -1.429 -1.199 1.00 97.81 299 VAL A CA 1
ATOM 2176 C C . VAL A 1 299 ? 0.208 -2.498 -1.548 1.00 97.81 299 VAL A C 1
ATOM 2178 O O . VAL A 1 299 ? 0.557 -3.358 -0.738 1.00 97.81 299 VAL A O 1
ATOM 2181 N N . ASP A 1 300 ? 0.697 -2.456 -2.783 1.00 97.25 300 ASP A N 1
ATOM 2182 C CA . ASP A 1 300 ? 1.738 -3.359 -3.258 1.00 97.25 300 ASP A CA 1
ATOM 2183 C C . ASP A 1 300 ? 3.121 -2.750 -3.029 1.00 97.25 300 ASP A C 1
ATOM 2185 O O . ASP A 1 300 ? 3.400 -1.619 -3.437 1.00 97.25 300 ASP A O 1
ATOM 2189 N N . LEU A 1 301 ? 4.015 -3.531 -2.429 1.00 96.31 301 LEU A N 1
ATOM 2190 C CA . LEU A 1 301 ? 5.333 -3.097 -1.989 1.00 96.31 301 LEU A CA 1
ATOM 2191 C C . LEU A 1 301 ? 6.418 -4.018 -2.524 1.00 96.31 301 LEU A C 1
ATOM 2193 O O . LEU A 1 301 ? 6.424 -5.228 -2.290 1.00 96.31 301 LEU A O 1
ATOM 2197 N N . LEU A 1 302 ? 7.390 -3.434 -3.221 1.00 94.38 302 LEU A N 1
ATOM 2198 C CA . LEU A 1 302 ? 8.552 -4.158 -3.721 1.00 94.38 302 LEU A CA 1
ATOM 2199 C C . LEU A 1 302 ? 9.836 -3.601 -3.089 1.00 94.38 302 LEU A C 1
ATOM 2201 O O . LEU A 1 302 ? 10.180 -2.441 -3.344 1.00 94.38 302 LEU A O 1
ATOM 2205 N N . PRO A 1 303 ? 10.598 -4.403 -2.321 1.00 94.19 303 PRO A N 1
ATOM 2206 C CA . PRO A 1 303 ? 11.751 -3.890 -1.598 1.00 94.19 303 PRO A CA 1
ATOM 2207 C C . PRO A 1 303 ? 12.860 -3.467 -2.567 1.00 94.19 303 PRO A C 1
ATOM 2209 O O . PRO A 1 303 ? 13.251 -4.195 -3.496 1.00 94.19 303 PRO A O 1
ATOM 2212 N N . ILE A 1 304 ? 13.387 -2.265 -2.339 1.00 91.19 304 ILE A N 1
ATOM 2213 C CA . ILE A 1 304 ? 14.571 -1.753 -3.020 1.00 91.19 304 ILE A CA 1
ATOM 2214 C C . ILE A 1 304 ? 15.798 -2.419 -2.393 1.00 91.19 304 ILE A C 1
ATOM 2216 O O . ILE A 1 304 ? 15.996 -2.399 -1.182 1.00 91.19 304 ILE A O 1
ATOM 2220 N N . THR A 1 305 ? 16.640 -3.014 -3.238 1.00 86.00 305 THR A N 1
ATOM 2221 C CA . THR A 1 305 ? 17.884 -3.681 -2.823 1.00 86.00 305 THR A CA 1
ATOM 2222 C C . THR A 1 305 ? 18.838 -2.699 -2.144 1.00 86.00 305 THR A C 1
ATOM 2224 O O . THR A 1 305 ? 18.944 -1.557 -2.601 1.00 86.00 305 THR A O 1
ATOM 2227 N N . ALA A 1 306 ? 19.626 -3.165 -1.172 1.00 84.75 306 ALA A N 1
ATOM 2228 C CA . ALA A 1 306 ? 20.615 -2.343 -0.470 1.00 84.75 306 ALA A CA 1
ATOM 2229 C C . ALA A 1 306 ? 21.572 -1.595 -1.417 1.00 84.75 306 ALA A C 1
ATOM 2231 O O . ALA A 1 306 ? 21.812 -0.409 -1.213 1.00 84.75 306 ALA A O 1
ATOM 2232 N N . ALA A 1 307 ? 22.054 -2.236 -2.490 1.00 85.19 307 ALA A N 1
ATOM 2233 C CA . ALA A 1 307 ? 22.914 -1.595 -3.491 1.00 85.19 307 ALA A CA 1
ATOM 2234 C C . ALA A 1 307 ? 22.234 -0.386 -4.157 1.00 85.19 307 ALA A C 1
ATOM 2236 O O . ALA A 1 307 ? 22.783 0.713 -4.183 1.00 85.19 307 ALA A O 1
ATOM 2237 N N . LYS A 1 308 ? 20.987 -0.554 -4.612 1.00 85.44 308 LYS A N 1
ATOM 2238 C CA . LYS A 1 308 ? 20.188 0.543 -5.176 1.00 85.44 308 LYS A CA 1
ATOM 2239 C C . LYS A 1 308 ? 19.881 1.638 -4.145 1.00 85.44 308 LYS A C 1
ATOM 2241 O O . LYS A 1 308 ? 19.932 2.813 -4.490 1.00 85.44 308 LYS A O 1
ATOM 2246 N N . ALA A 1 309 ? 19.614 1.279 -2.889 1.00 85.06 309 ALA A N 1
ATOM 2247 C CA . ALA A 1 309 ? 19.423 2.251 -1.811 1.00 85.06 309 ALA A CA 1
ATOM 2248 C C . ALA A 1 309 ? 20.717 3.023 -1.475 1.00 85.06 309 ALA A C 1
ATOM 2250 O O . ALA A 1 309 ? 20.659 4.210 -1.169 1.00 85.06 309 ALA A O 1
ATOM 2251 N N . ARG A 1 310 ? 21.895 2.384 -1.554 1.00 83.38 310 ARG A N 1
ATOM 2252 C CA . ARG A 1 310 ? 23.205 3.059 -1.461 1.00 83.38 310 ARG A CA 1
ATOM 2253 C C . ARG A 1 310 ? 23.416 4.007 -2.644 1.00 83.38 310 ARG A C 1
ATOM 2255 O O . ARG A 1 310 ? 23.759 5.158 -2.424 1.00 83.38 310 ARG A O 1
ATOM 2262 N N . ALA A 1 311 ? 23.113 3.583 -3.872 1.00 80.94 311 ALA A N 1
ATOM 2263 C CA . ALA A 1 311 ? 23.198 4.459 -5.044 1.00 80.94 311 ALA A CA 1
ATOM 2264 C C . ALA A 1 311 ? 22.306 5.710 -4.914 1.00 80.94 311 ALA A C 1
ATOM 2266 O O . ALA A 1 311 ? 22.738 6.807 -5.258 1.00 80.94 311 ALA A O 1
ATOM 2267 N N . MET A 1 312 ? 21.097 5.565 -4.354 1.00 78.00 312 MET A N 1
ATOM 2268 C CA . MET A 1 312 ? 20.218 6.701 -4.041 1.00 78.00 312 MET A CA 1
ATOM 2269 C C . MET A 1 312 ? 20.837 7.652 -3.010 1.00 78.00 312 MET A C 1
ATOM 2271 O O . MET A 1 312 ? 20.753 8.856 -3.203 1.00 78.00 312 MET A O 1
ATOM 2275 N N . ARG A 1 313 ? 21.494 7.130 -1.961 1.00 77.81 313 ARG A N 1
ATOM 2276 C CA . ARG A 1 313 ? 22.187 7.947 -0.943 1.00 77.81 313 ARG A CA 1
ATOM 2277 C C . ARG A 1 313 ? 23.299 8.820 -1.520 1.00 77.81 313 ARG A C 1
ATOM 2279 O O . ARG A 1 313 ? 23.550 9.894 -0.996 1.00 77.81 313 ARG A O 1
ATOM 2286 N N . HIS A 1 314 ? 23.932 8.379 -2.603 1.00 76.94 314 HIS A N 1
ATOM 2287 C CA . HIS A 1 314 ? 24.969 9.142 -3.300 1.00 76.94 314 HIS A CA 1
ATOM 2288 C C . HIS A 1 314 ? 24.415 10.022 -4.435 1.00 76.94 314 HIS A C 1
ATOM 2290 O O . HIS A 1 314 ? 25.169 10.416 -5.320 1.00 76.94 314 HIS A O 1
ATOM 2296 N N . GLY A 1 315 ? 23.100 10.280 -4.475 1.00 67.06 315 GLY A N 1
ATOM 2297 C CA . GLY A 1 315 ? 22.474 11.134 -5.491 1.00 67.06 315 GLY A CA 1
ATOM 2298 C C . GLY A 1 315 ? 22.412 10.528 -6.899 1.00 67.06 315 GLY A C 1
ATOM 2299 O O . GLY A 1 315 ? 21.934 11.171 -7.827 1.00 67.06 315 GLY A O 1
ATOM 2300 N N . ARG A 1 316 ? 22.826 9.267 -7.085 1.00 63.31 316 ARG A N 1
ATOM 2301 C CA . ARG A 1 316 ? 22.844 8.574 -8.389 1.00 63.31 316 ARG A CA 1
ATOM 2302 C C . ARG A 1 316 ? 21.513 7.875 -8.689 1.00 63.31 316 ARG A C 1
ATOM 2304 O O . ARG A 1 316 ? 21.486 6.759 -9.208 1.00 63.31 316 ARG A O 1
ATOM 2311 N N . ALA A 1 317 ? 20.393 8.471 -8.281 1.00 56.88 317 ALA A N 1
ATOM 2312 C CA . ALA A 1 317 ? 19.093 7.814 -8.348 1.00 56.88 317 ALA A CA 1
ATOM 2313 C C . ALA A 1 317 ? 18.623 7.653 -9.814 1.00 56.88 317 ALA A C 1
ATOM 2315 O O . ALA A 1 317 ? 18.392 8.648 -10.495 1.00 56.88 317 ALA A O 1
ATOM 2316 N N . PRO A 1 318 ? 18.372 6.421 -10.299 1.00 53.03 318 PRO A N 1
ATOM 2317 C CA . PRO A 1 318 ? 17.993 6.163 -11.695 1.00 53.03 318 PRO A CA 1
ATOM 2318 C C . PRO A 1 318 ? 16.538 6.542 -12.030 1.00 53.03 318 PRO A C 1
ATOM 2320 O O . PRO A 1 318 ? 16.073 6.279 -13.131 1.00 53.03 318 PRO A O 1
ATOM 2323 N N . PHE A 1 319 ? 15.789 7.093 -11.072 1.00 53.94 319 PHE A N 1
ATOM 2324 C CA . PHE A 1 319 ? 14.386 7.484 -11.251 1.00 53.94 319 PHE A CA 1
ATOM 2325 C C . PHE A 1 319 ? 14.201 8.988 -11.496 1.00 53.94 319 PHE A C 1
ATOM 2327 O O . PHE A 1 319 ? 13.069 9.441 -11.644 1.00 53.94 319 PHE A O 1
ATOM 2334 N N . GLY A 1 320 ? 15.297 9.748 -11.576 1.00 47.28 320 GLY A N 1
ATOM 2335 C CA . GLY A 1 320 ? 15.289 11.150 -11.981 1.00 47.28 320 GLY A CA 1
ATOM 2336 C C . GLY A 1 320 ? 15.229 11.287 -13.499 1.00 47.28 320 GLY A C 1
ATOM 2337 O O . GLY A 1 320 ? 16.194 11.720 -14.120 1.00 47.28 320 GLY A O 1
ATOM 2338 N N . GLY A 1 321 ? 14.110 10.908 -14.116 1.00 41.78 321 GLY A N 1
ATOM 2339 C CA . GLY A 1 321 ? 13.790 11.476 -15.423 1.00 41.78 321 GLY A CA 1
ATOM 2340 C C . GLY A 1 321 ? 13.611 12.983 -15.237 1.00 41.78 321 GLY A C 1
ATOM 2341 O O . GLY A 1 321 ? 12.894 13.386 -14.320 1.00 41.78 321 GLY A O 1
ATOM 2342 N N . ARG A 1 322 ? 14.266 13.810 -16.064 1.00 42.00 322 ARG A N 1
ATOM 2343 C CA . ARG A 1 322 ? 13.946 15.242 -16.188 1.00 42.00 322 ARG A CA 1
ATOM 2344 C C . ARG A 1 322 ? 12.465 15.358 -16.558 1.00 42.00 322 ARG A C 1
ATOM 2346 O O . ARG A 1 322 ? 12.108 15.258 -17.726 1.00 42.00 322 ARG A O 1
ATOM 2353 N N . GLY A 1 323 ? 11.600 15.488 -15.557 1.00 36.53 323 GLY A N 1
ATOM 2354 C CA . GLY A 1 323 ? 10.224 15.910 -15.762 1.00 36.53 323 GLY A CA 1
ATOM 2355 C C . GLY A 1 323 ? 10.238 17.368 -16.222 1.00 36.53 323 GLY A C 1
ATOM 2356 O O . GLY A 1 323 ? 11.040 18.146 -15.699 1.00 36.53 323 GLY A O 1
ATOM 2357 N N . PRO A 1 324 ? 9.417 17.744 -17.212 1.00 33.97 324 PRO A N 1
ATOM 2358 C CA . PRO A 1 324 ? 9.362 19.111 -17.695 1.00 33.97 324 PRO A CA 1
ATOM 2359 C C . PRO A 1 324 ? 8.819 20.003 -16.581 1.00 33.97 324 PRO A C 1
ATOM 2361 O O . PRO A 1 324 ? 7.748 19.738 -16.048 1.00 33.97 324 PRO A O 1
ATOM 2364 N N . GLY A 1 325 ? 9.566 21.053 -16.254 1.00 33.78 325 GLY A N 1
ATOM 2365 C CA . GLY A 1 325 ? 9.058 22.204 -15.523 1.00 33.78 325 GLY A CA 1
ATOM 2366 C C . GLY A 1 325 ? 8.733 21.947 -14.056 1.00 33.78 325 GLY A C 1
ATOM 2367 O O . GLY A 1 325 ? 7.698 21.399 -13.691 1.00 33.78 325 GLY A O 1
ATOM 2368 N N . SER A 1 326 ? 9.566 22.520 -13.199 1.00 39.72 326 SER A N 1
ATOM 2369 C CA . SER A 1 326 ? 9.106 23.269 -12.035 1.00 39.72 326 SER A CA 1
ATOM 2370 C C . SER A 1 326 ? 7.992 24.253 -12.439 1.00 39.72 326 SER A C 1
ATOM 2372 O O . SER A 1 326 ? 8.221 25.452 -12.597 1.00 39.72 326 SER A O 1
ATOM 2374 N N . ALA A 1 327 ? 6.776 23.754 -12.654 1.00 37.50 327 ALA A N 1
ATOM 2375 C CA . ALA A 1 327 ? 5.588 24.571 -12.533 1.00 37.50 327 ALA A CA 1
ATOM 2376 C C . ALA A 1 327 ? 5.494 24.907 -11.046 1.00 37.50 327 ALA A C 1
ATOM 2378 O O . ALA A 1 327 ? 5.322 24.023 -10.208 1.00 37.50 327 ALA A O 1
ATOM 2379 N N . ARG A 1 328 ? 5.787 26.178 -10.769 1.00 36.66 328 ARG A N 1
ATOM 2380 C CA . ARG A 1 328 ? 5.682 26.906 -9.505 1.00 36.66 328 ARG A CA 1
ATOM 2381 C C . ARG A 1 328 ? 4.883 26.151 -8.446 1.00 36.66 328 ARG A C 1
ATOM 2383 O O . ARG A 1 328 ? 3.714 25.834 -8.649 1.00 36.66 328 ARG A O 1
ATOM 2390 N N . SER A 1 329 ? 5.519 25.957 -7.295 1.00 39.28 329 SER A N 1
ATOM 2391 C CA . SER A 1 329 ? 4.829 25.844 -6.018 1.00 39.28 329 SER A CA 1
ATOM 2392 C C . SER A 1 329 ? 3.940 27.078 -5.834 1.00 39.28 329 SER A C 1
ATOM 2394 O O . SER A 1 329 ? 4.380 28.106 -5.329 1.00 39.28 329 SER A O 1
ATOM 2396 N N . ALA A 1 330 ? 2.711 26.995 -6.324 1.00 35.12 330 ALA A N 1
ATOM 2397 C CA . ALA A 1 330 ? 1.613 27.823 -5.875 1.00 35.12 330 ALA A CA 1
ATOM 2398 C C . ALA A 1 330 ? 0.768 26.929 -4.964 1.00 35.12 330 ALA A C 1
ATOM 2400 O O . ALA A 1 330 ? 0.139 25.969 -5.414 1.00 35.12 330 ALA A O 1
ATOM 2401 N N . ASP A 1 331 ? 0.856 27.255 -3.680 1.00 37.91 331 ASP A N 1
ATOM 2402 C CA . ASP A 1 331 ? -0.055 26.893 -2.601 1.00 37.91 331 ASP A CA 1
ATOM 2403 C C . ASP A 1 331 ? 0.002 25.446 -2.102 1.00 37.91 331 ASP A C 1
ATOM 2405 O O . ASP A 1 331 ? -0.724 24.544 -2.525 1.00 37.91 331 ASP A O 1
ATOM 2409 N N . ALA A 1 332 ? 0.856 25.274 -1.089 1.00 38.44 332 ALA A N 1
ATOM 2410 C CA . ALA A 1 332 ? 0.749 24.240 -0.074 1.00 38.44 332 ALA A CA 1
ATOM 2411 C C . ALA A 1 332 ? -0.570 24.412 0.708 1.00 38.44 332 ALA A C 1
ATOM 2413 O O . ALA A 1 332 ? -0.641 25.038 1.762 1.00 38.44 332 ALA A O 1
ATOM 2414 N N . GLY A 1 333 ? -1.643 23.861 0.156 1.00 35.03 333 GLY A N 1
ATOM 2415 C CA . GLY A 1 333 ? -2.904 23.615 0.837 1.00 35.03 333 GLY A CA 1
ATOM 2416 C C . GLY A 1 333 ? -3.439 22.297 0.304 1.00 35.03 333 GLY A C 1
ATOM 2417 O O . GLY A 1 333 ? -3.654 22.181 -0.901 1.00 35.03 333 GLY A O 1
ATOM 2418 N N . GLY A 1 334 ? -3.575 21.298 1.180 1.00 40.81 334 GLY A N 1
ATOM 2419 C CA . GLY A 1 334 ? -4.061 19.960 0.837 1.00 40.81 334 GLY A CA 1
ATOM 2420 C C . GLY A 1 334 ? -5.339 19.986 -0.005 1.00 40.81 334 GLY A C 1
ATOM 2421 O O . GLY A 1 334 ? -6.067 20.983 -0.026 1.00 40.81 334 GLY A O 1
ATOM 2422 N N . TRP A 1 335 ? -5.611 18.885 -0.710 1.00 40.19 335 TRP A N 1
ATOM 2423 C CA . TRP A 1 335 ? -6.708 18.783 -1.683 1.00 40.19 335 TRP A CA 1
ATOM 2424 C C . TRP A 1 335 ? -8.077 19.242 -1.123 1.00 40.19 335 TRP A C 1
ATOM 2426 O O . TRP A 1 335 ? -8.911 19.736 -1.880 1.00 40.19 335 TRP A O 1
ATOM 2436 N N . SER A 1 336 ? -8.258 19.190 0.203 1.00 46.75 336 SER A N 1
ATOM 2437 C CA . SER A 1 336 ? -9.437 19.629 0.948 1.00 46.75 336 SER A CA 1
ATOM 2438 C C . SER A 1 336 ? -9.724 21.131 0.853 1.00 46.75 336 SER A C 1
ATOM 2440 O O . SER A 1 336 ? -10.890 21.510 0.809 1.00 46.75 336 SER A O 1
ATOM 2442 N N . ARG A 1 337 ? -8.717 22.010 0.718 1.00 42.97 337 ARG A N 1
ATOM 2443 C CA . ARG A 1 337 ? -8.972 23.454 0.497 1.00 42.97 337 ARG A CA 1
ATOM 2444 C C . ARG A 1 337 ? -9.402 23.775 -0.932 1.00 42.97 337 ARG A C 1
ATOM 2446 O O . ARG A 1 337 ? -10.046 24.793 -1.156 1.00 42.97 337 ARG A O 1
ATOM 2453 N N . ARG A 1 338 ? -9.083 22.907 -1.896 1.00 38.25 338 ARG A N 1
ATOM 2454 C CA . ARG A 1 338 ? -9.455 23.081 -3.310 1.00 38.25 338 ARG A CA 1
ATOM 2455 C C . ARG A 1 338 ? -10.864 22.542 -3.625 1.00 38.25 338 ARG A C 1
ATOM 2457 O O . ARG A 1 338 ? -11.349 22.734 -4.732 1.00 38.25 338 ARG A O 1
ATOM 2464 N N . LEU A 1 339 ? -11.533 21.918 -2.648 1.00 47.06 339 LEU A N 1
ATOM 2465 C CA . LEU A 1 339 ? -12.935 21.477 -2.725 1.00 47.06 339 LEU A CA 1
ATOM 2466 C C . LEU A 1 339 ? -13.952 22.578 -2.370 1.00 47.06 339 LEU A C 1
ATOM 2468 O O . LEU A 1 339 ? -15.148 22.363 -2.531 1.00 47.06 339 LEU A O 1
ATOM 2472 N N . GLY A 1 340 ? -13.494 23.755 -1.932 1.00 39.06 340 GLY A N 1
ATOM 2473 C CA . GLY A 1 340 ? -14.348 24.929 -1.725 1.00 39.06 340 GLY A CA 1
ATOM 2474 C C . GLY A 1 340 ? -14.570 25.786 -2.976 1.00 39.06 340 GLY A C 1
ATOM 2475 O O . GLY A 1 340 ? -15.225 26.816 -2.866 1.00 39.06 340 GLY A O 1
ATOM 2476 N N . ASP A 1 341 ? -14.016 25.407 -4.135 1.00 37.56 341 ASP A N 1
ATOM 2477 C CA . ASP A 1 341 ? -14.202 26.136 -5.394 1.00 37.56 341 ASP A CA 1
ATOM 2478 C C . ASP A 1 341 ? -15.401 25.556 -6.181 1.00 37.56 341 ASP A C 1
ATOM 2480 O O . ASP A 1 341 ? -15.304 24.435 -6.703 1.00 37.56 341 ASP A O 1
ATOM 2484 N N . PRO A 1 342 ? -16.533 26.285 -6.289 1.00 38.44 342 PRO A N 1
ATOM 2485 C CA . PRO A 1 342 ? -17.744 25.829 -6.980 1.00 38.44 342 PRO A CA 1
ATOM 2486 C C . PRO A 1 342 ? -17.531 25.548 -8.475 1.00 38.44 342 PRO A C 1
ATOM 2488 O O . PRO A 1 342 ? -18.351 24.882 -9.105 1.00 38.44 342 PRO A O 1
ATOM 2491 N N . ALA A 1 343 ? -16.429 26.029 -9.059 1.00 41.38 343 ALA A N 1
ATOM 2492 C CA . ALA A 1 343 ? -16.161 25.922 -10.488 1.00 41.38 343 ALA A CA 1
ATOM 2493 C C . ALA A 1 343 ? -15.501 24.594 -10.924 1.00 41.38 343 ALA A C 1
ATOM 2495 O O . ALA A 1 343 ? -15.456 24.312 -12.121 1.00 41.38 343 ALA A O 1
ATOM 2496 N N . TRP A 1 344 ? -15.003 23.753 -10.001 1.00 39.91 344 TRP A N 1
ATOM 2497 C CA . TRP A 1 344 ? -14.273 22.513 -10.347 1.00 39.91 344 TRP A CA 1
ATOM 2498 C C . TRP A 1 344 ? -15.119 21.220 -10.278 1.00 39.91 344 TRP A C 1
ATOM 2500 O O . TRP A 1 344 ? -14.699 20.187 -10.799 1.00 39.91 344 TRP A O 1
ATOM 2510 N N . TRP A 1 345 ? -16.332 21.282 -9.707 1.00 36.59 345 TRP A N 1
ATOM 2511 C CA . TRP A 1 345 ? -17.321 20.181 -9.657 1.00 36.59 345 TRP A CA 1
ATOM 2512 C C . TRP A 1 345 ? -18.725 20.600 -10.130 1.00 36.59 345 TRP A C 1
ATOM 2514 O O . TRP A 1 345 ? -19.711 19.931 -9.814 1.00 36.59 345 TRP A O 1
ATOM 2524 N N . GLY A 1 346 ? -18.839 21.711 -10.864 1.00 31.12 346 GLY A N 1
ATOM 2525 C CA . GLY A 1 346 ? -20.120 22.243 -11.327 1.00 31.12 346 GLY A CA 1
ATOM 2526 C C . GLY A 1 346 ? -20.873 21.260 -12.228 1.00 31.12 346 GLY A C 1
ATOM 2527 O O . GLY A 1 346 ? -20.573 21.182 -13.414 1.00 31.12 346 GLY A O 1
ATOM 2528 N N . SER A 1 347 ? -21.825 20.516 -11.645 1.00 37.81 347 SER A N 1
ATOM 2529 C CA . SER A 1 347 ? -23.108 20.141 -12.267 1.00 37.81 347 SER A CA 1
ATOM 2530 C C . SER A 1 347 ? -24.087 19.369 -11.355 1.00 37.81 347 SER A C 1
ATOM 2532 O O . SER A 1 347 ? -25.162 19.073 -11.858 1.00 37.81 347 SER A O 1
ATOM 2534 N N . TRP A 1 348 ? -23.817 19.006 -10.085 1.00 36.47 348 TRP A N 1
ATOM 2535 C CA . TRP A 1 348 ? -24.803 18.156 -9.360 1.00 36.47 348 TRP A CA 1
ATOM 2536 C C . TRP A 1 348 ? -25.088 18.402 -7.868 1.00 36.47 348 TRP A C 1
ATOM 2538 O O . TRP A 1 348 ? -25.927 17.683 -7.342 1.00 36.47 348 TRP A O 1
ATOM 2548 N N . ILE A 1 349 ? -24.506 19.387 -7.167 1.00 38.44 349 ILE A N 1
ATOM 2549 C CA . ILE A 1 349 ? -24.964 19.736 -5.798 1.00 38.44 349 ILE A CA 1
ATOM 2550 C C . ILE A 1 349 ? -24.827 21.250 -5.555 1.00 38.44 349 ILE A C 1
ATOM 2552 O O . ILE A 1 349 ? -23.718 21.781 -5.592 1.00 38.44 349 ILE A O 1
ATOM 2556 N N . GLU A 1 350 ? -25.945 21.933 -5.295 1.00 32.31 350 GLU A N 1
ATOM 2557 C CA . GLU A 1 350 ? -25.990 23.296 -4.744 1.00 32.31 350 GLU A CA 1
ATOM 2558 C C . GLU A 1 350 ? -25.647 23.287 -3.244 1.00 32.31 350 GLU A C 1
ATOM 2560 O O . GLU A 1 350 ? -26.202 22.472 -2.504 1.00 32.31 350 GLU A O 1
ATOM 2565 N N . PRO A 1 351 ? -24.830 24.228 -2.741 1.00 35.06 351 PRO A N 1
ATOM 2566 C CA . PRO A 1 351 ? -24.830 24.558 -1.328 1.00 35.06 351 PRO A CA 1
ATOM 2567 C C . PRO A 1 351 ? -25.412 25.957 -1.103 1.00 35.06 351 PRO A C 1
ATOM 2569 O O . PRO A 1 351 ? -24.805 26.981 -1.426 1.00 35.06 351 PRO A O 1
ATOM 2572 N N . ALA A 1 352 ? -26.574 26.001 -0.454 1.00 36.12 352 ALA A N 1
ATOM 2573 C CA . ALA A 1 352 ? -26.977 27.166 0.310 1.00 36.12 352 ALA A CA 1
ATOM 2574 C C . ALA A 1 352 ? -25.939 27.417 1.424 1.00 36.12 352 ALA A C 1
ATOM 2576 O O . ALA A 1 352 ? -25.588 26.501 2.165 1.00 36.12 352 ALA A O 1
ATOM 2577 N N . ARG A 1 353 ? -25.535 28.686 1.580 1.00 37.03 353 ARG A N 1
ATOM 2578 C CA . ARG A 1 353 ? -24.736 29.257 2.690 1.00 37.03 353 ARG A CA 1
ATOM 2579 C C . ARG A 1 353 ? -23.208 29.130 2.599 1.00 37.03 353 ARG A C 1
ATOM 2581 O O . ARG A 1 353 ? -22.573 28.553 3.472 1.00 37.03 353 ARG A O 1
ATOM 2588 N N . ALA A 1 354 ? -22.597 29.827 1.644 1.00 33.41 354 ALA A N 1
ATOM 2589 C CA . ALA A 1 354 ? -21.278 30.434 1.849 1.00 33.41 354 ALA A CA 1
ATOM 2590 C C . ALA A 1 354 ? -21.057 31.567 0.837 1.00 33.41 354 ALA A C 1
ATOM 2592 O O . ALA A 1 354 ? -20.879 31.267 -0.331 1.00 33.41 354 ALA A O 1
ATOM 2593 N N . THR A 1 355 ? -21.088 32.838 1.279 1.00 40.03 355 THR A N 1
ATOM 2594 C CA . THR A 1 355 ? -20.105 33.906 0.951 1.00 40.03 355 THR A CA 1
ATOM 2595 C C . THR A 1 355 ? -20.649 35.331 1.186 1.00 40.03 355 THR A C 1
ATOM 2597 O O . THR A 1 355 ? -20.984 36.041 0.243 1.00 40.03 355 THR A O 1
ATOM 2600 N N . GLU A 1 356 ? -20.634 35.807 2.436 1.00 34.75 356 GLU A N 1
ATOM 2601 C CA . GLU A 1 356 ? -20.606 37.257 2.751 1.00 34.75 356 GLU A CA 1
ATOM 2602 C C . GLU A 1 356 ? -19.140 37.745 2.881 1.00 34.75 356 GLU A C 1
ATOM 2604 O O . GLU A 1 356 ? -18.794 38.889 2.593 1.00 34.75 356 GLU A O 1
ATOM 2609 N N . GLN A 1 357 ? -18.223 36.841 3.247 1.00 38.69 357 GLN A N 1
ATOM 2610 C CA . GLN A 1 357 ? -16.828 37.168 3.566 1.00 38.69 357 GLN A CA 1
ATOM 2611 C C . GLN A 1 357 ? -15.923 37.304 2.326 1.00 38.69 357 GLN A C 1
ATOM 2613 O O . GLN A 1 357 ? -14.939 38.039 2.363 1.00 38.69 357 GLN A O 1
ATOM 2618 N N . ALA A 1 358 ? -16.284 36.679 1.198 1.00 40.00 358 ALA A N 1
ATOM 2619 C CA . ALA A 1 358 ? -15.521 36.767 -0.054 1.00 40.00 358 ALA A CA 1
ATOM 2620 C C . ALA A 1 358 ? -15.723 38.097 -0.810 1.00 40.00 358 ALA A C 1
ATOM 2622 O O . ALA A 1 358 ? -14.899 38.460 -1.647 1.00 40.00 358 ALA A O 1
ATOM 2623 N N . ARG A 1 359 ? -16.775 38.870 -0.497 1.00 40.84 359 ARG A N 1
ATOM 2624 C CA . ARG A 1 359 ? -17.047 40.159 -1.159 1.00 40.84 359 ARG A CA 1
ATOM 2625 C C . ARG A 1 359 ? -16.266 41.345 -0.586 1.00 40.84 359 ARG A C 1
ATOM 2627 O O . ARG A 1 359 ? -16.175 42.369 -1.254 1.00 40.84 359 ARG A O 1
ATOM 2634 N N . ARG A 1 360 ? -15.652 41.227 0.598 1.00 42.91 360 ARG A N 1
ATOM 2635 C CA . ARG A 1 360 ? -14.945 42.353 1.244 1.00 42.91 360 ARG A CA 1
ATOM 2636 C C . ARG A 1 360 ? -13.467 42.515 0.861 1.00 42.91 360 ARG A C 1
ATOM 2638 O O . ARG A 1 360 ? -12.875 43.523 1.221 1.00 42.91 360 ARG A O 1
ATOM 2645 N N . GLY A 1 361 ? -12.864 41.576 0.126 1.00 41.25 361 GLY A N 1
ATOM 2646 C CA . GLY A 1 361 ? -11.418 41.597 -0.156 1.00 41.25 361 GLY A CA 1
ATOM 2647 C C . GLY A 1 361 ? -10.981 42.160 -1.515 1.00 41.25 361 GLY A C 1
ATOM 2648 O O . GLY A 1 361 ? -9.784 42.289 -1.747 1.00 41.25 361 GLY A O 1
ATOM 2649 N N . ALA A 1 362 ? -11.903 42.460 -2.436 1.00 43.59 362 ALA A N 1
ATOM 2650 C CA . ALA A 1 362 ? -11.554 42.555 -3.859 1.00 43.59 362 ALA A CA 1
ATOM 2651 C C . ALA A 1 362 ? -11.449 43.972 -4.458 1.00 43.59 362 ALA A C 1
ATOM 2653 O O . ALA A 1 362 ? -11.252 44.079 -5.665 1.00 43.59 362 ALA A O 1
ATOM 2654 N N . TRP A 1 363 ? -11.564 45.057 -3.683 1.00 43.44 363 TRP A N 1
ATOM 2655 C CA . TRP A 1 363 ? -11.483 46.422 -4.235 1.00 43.44 363 TRP A CA 1
ATOM 2656 C C . TRP A 1 363 ? -10.604 47.341 -3.381 1.00 43.44 363 TRP A C 1
ATOM 2658 O O . TRP A 1 363 ? -11.043 47.916 -2.392 1.00 43.44 363 TRP A O 1
ATOM 2668 N N . GLY A 1 364 ? -9.346 47.484 -3.800 1.00 35.75 364 GLY A N 1
ATOM 2669 C CA . GLY A 1 364 ?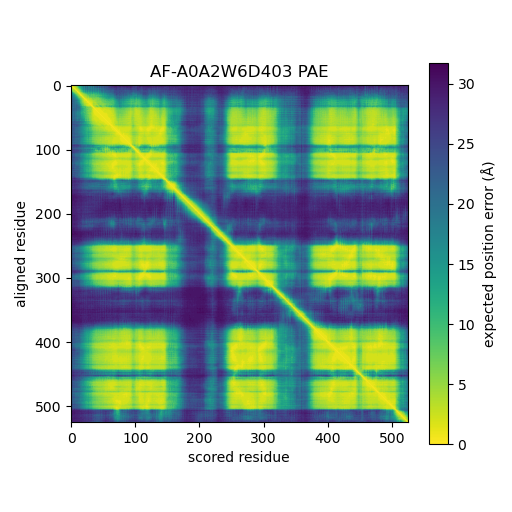 -8.374 48.406 -3.215 1.00 35.75 364 GLY A CA 1
ATOM 2670 C C . GLY A 1 364 ? -7.160 48.600 -4.123 1.00 35.75 364 GLY A C 1
ATOM 2671 O O . GLY A 1 364 ? -6.060 48.165 -3.799 1.00 35.75 364 GLY A O 1
ATOM 2672 N N . LYS A 1 365 ? -7.354 49.224 -5.294 1.00 49.25 365 LYS A N 1
ATOM 2673 C CA . LYS A 1 365 ? -6.254 49.767 -6.108 1.00 49.25 365 LYS A CA 1
ATOM 2674 C C . LYS A 1 365 ? -5.739 51.038 -5.429 1.00 49.25 365 LYS A C 1
ATOM 2676 O O . LYS A 1 365 ? -6.371 52.082 -5.529 1.00 49.25 365 LYS A O 1
ATOM 2681 N N . GLY A 1 366 ? -4.587 50.945 -4.774 1.00 37.44 366 GLY A N 1
ATOM 2682 C CA . GLY A 1 366 ? -3.824 52.091 -4.284 1.00 37.44 366 GLY A CA 1
ATOM 2683 C C . GLY A 1 366 ? -2.364 51.954 -4.693 1.00 37.44 366 GLY A C 1
ATOM 2684 O O . GLY A 1 366 ? -1.620 51.168 -4.114 1.00 37.44 366 GLY A O 1
ATOM 2685 N N . SER A 1 367 ? -1.961 52.698 -5.720 1.00 48.44 367 SER A N 1
ATOM 2686 C CA . SER A 1 367 ? -0.564 52.912 -6.086 1.00 48.44 367 SER A CA 1
ATOM 2687 C C . SER A 1 367 ? 0.118 53.755 -5.005 1.00 48.44 367 SER A C 1
ATOM 2689 O O . SER A 1 367 ? -0.194 54.933 -4.859 1.00 48.44 367 SER A O 1
ATOM 2691 N N . GLY A 1 368 ? 1.054 53.174 -4.259 1.00 40.81 368 GLY A N 1
ATOM 2692 C CA . GLY A 1 368 ? 1.856 53.898 -3.273 1.00 40.81 368 GLY A CA 1
ATOM 2693 C C . GLY A 1 368 ? 3.141 53.136 -2.968 1.00 40.81 368 GLY A C 1
ATOM 2694 O O . GLY A 1 368 ? 3.104 51.967 -2.595 1.00 40.81 368 GLY A O 1
ATOM 2695 N N . GLY A 1 369 ? 4.286 53.774 -3.208 1.00 44.94 369 GLY A N 1
ATOM 2696 C CA . GLY A 1 369 ? 5.615 53.180 -3.097 1.00 44.94 369 GLY A CA 1
ATOM 2697 C C . GLY A 1 369 ? 5.927 52.612 -1.708 1.00 44.94 369 GLY A C 1
ATOM 2698 O O . GLY A 1 369 ? 5.855 53.315 -0.709 1.00 44.94 369 GLY A O 1
ATOM 2699 N N . GLY A 1 370 ? 6.327 51.337 -1.663 1.00 42.31 370 GLY A N 1
ATOM 2700 C CA . GLY A 1 370 ? 6.799 50.668 -0.440 1.00 42.31 370 GLY A CA 1
ATOM 2701 C C . GLY A 1 370 ? 7.337 49.238 -0.632 1.00 42.31 370 GLY A C 1
ATOM 2702 O O . GLY A 1 370 ? 7.491 48.495 0.330 1.00 42.31 370 GLY A O 1
ATOM 2703 N N . GLY A 1 371 ? 7.621 48.803 -1.868 1.00 44.16 371 GLY A N 1
ATOM 2704 C CA . GLY A 1 371 ? 7.782 47.378 -2.221 1.00 44.16 371 GLY A CA 1
ATOM 2705 C C . GLY A 1 371 ? 9.157 46.715 -2.009 1.00 44.16 371 GLY A C 1
ATOM 2706 O O . GLY A 1 371 ? 9.354 45.583 -2.456 1.00 44.16 371 GLY A O 1
ATOM 2707 N N . ARG A 1 372 ? 10.143 47.367 -1.374 1.00 49.53 372 ARG A N 1
ATOM 2708 C CA . ARG A 1 372 ? 11.509 46.798 -1.235 1.00 49.53 372 ARG A CA 1
ATOM 2709 C C . ARG A 1 372 ? 11.778 46.031 0.067 1.00 49.53 372 ARG A C 1
ATOM 2711 O O . ARG A 1 372 ? 12.691 45.211 0.089 1.00 49.53 372 ARG A O 1
ATOM 2718 N N . ALA A 1 373 ? 11.002 46.249 1.129 1.00 51.97 373 ALA A N 1
ATOM 2719 C CA . ALA A 1 373 ? 11.200 45.544 2.403 1.00 51.97 373 ALA A CA 1
ATOM 2720 C C . ALA A 1 373 ? 10.439 44.204 2.464 1.00 51.97 373 ALA A C 1
ATOM 2722 O O . ALA A 1 373 ? 10.978 43.204 2.936 1.00 51.97 373 ALA A O 1
ATOM 2723 N N . THR A 1 374 ? 9.229 44.144 1.900 1.00 54.03 374 THR A N 1
ATOM 2724 C CA . THR A 1 374 ? 8.394 42.929 1.876 1.00 54.03 374 THR A CA 1
ATOM 2725 C C . THR A 1 374 ? 8.929 41.853 0.924 1.00 54.03 374 THR A C 1
ATOM 2727 O O . THR A 1 374 ? 8.807 40.664 1.207 1.00 54.03 374 THR A O 1
ATOM 2730 N N . SER A 1 375 ? 9.618 42.244 -0.154 1.00 56.88 375 SER A N 1
ATOM 2731 C CA . SER A 1 375 ? 10.253 41.318 -1.105 1.00 56.88 375 SER A CA 1
ATOM 2732 C C . SER A 1 375 ? 11.495 40.609 -0.542 1.00 56.88 375 SER A C 1
ATOM 2734 O O . SER A 1 375 ? 11.736 39.449 -0.875 1.00 56.88 375 SER A O 1
ATOM 2736 N N . ARG A 1 376 ? 12.259 41.244 0.362 1.00 58.84 376 ARG A N 1
ATOM 2737 C CA . ARG A 1 376 ? 13.390 40.590 1.053 1.00 58.84 376 ARG A CA 1
ATOM 2738 C C . ARG A 1 376 ? 12.937 39.616 2.140 1.00 58.84 376 ARG A C 1
ATOM 2740 O O . ARG A 1 376 ? 13.513 38.537 2.244 1.00 58.84 376 ARG A O 1
ATOM 2747 N N . ALA A 1 377 ? 11.907 39.966 2.913 1.00 59.94 377 ALA A N 1
ATOM 2748 C CA . ALA A 1 377 ? 11.347 39.074 3.930 1.00 59.94 377 ALA A CA 1
ATOM 2749 C C . ALA A 1 377 ? 10.725 37.811 3.302 1.00 59.94 377 ALA A C 1
ATOM 2751 O O . ALA A 1 377 ? 11.007 36.703 3.757 1.00 59.94 377 ALA A O 1
ATOM 2752 N N . ALA A 1 378 ? 9.990 37.967 2.192 1.00 62.59 378 ALA A N 1
ATOM 2753 C CA . ALA A 1 378 ? 9.471 36.846 1.406 1.00 62.59 378 ALA A CA 1
ATOM 2754 C C . ALA A 1 378 ? 10.595 35.975 0.807 1.00 62.59 378 ALA A C 1
ATOM 2756 O O . ALA A 1 378 ? 10.505 34.749 0.815 1.00 62.59 378 ALA A O 1
ATOM 2757 N N . GLY A 1 379 ? 11.696 36.587 0.351 1.00 74.44 379 GLY A N 1
ATOM 2758 C CA . GLY A 1 379 ? 12.875 35.855 -0.128 1.00 74.44 379 GLY A CA 1
ATOM 2759 C C . GLY A 1 379 ? 13.587 35.047 0.966 1.00 74.44 379 GLY A C 1
ATOM 2760 O O . GLY A 1 379 ? 14.050 33.938 0.707 1.00 74.44 379 GLY A O 1
ATOM 2761 N N . MET A 1 380 ? 13.645 35.564 2.199 1.00 78.56 380 MET A N 1
ATOM 2762 C CA . MET A 1 380 ? 14.259 34.861 3.331 1.00 78.56 380 MET A CA 1
ATOM 2763 C C . MET A 1 380 ? 13.423 33.658 3.790 1.00 78.56 380 MET A C 1
ATOM 2765 O O . MET A 1 380 ? 13.990 32.602 4.070 1.00 78.56 380 MET A O 1
ATOM 2769 N N . GLN A 1 381 ? 12.094 33.797 3.831 1.00 81.12 381 GLN A N 1
ATOM 2770 C CA . GLN A 1 381 ? 11.187 32.688 4.141 1.00 81.12 381 GLN A CA 1
ATOM 2771 C C . GLN A 1 381 ? 11.282 31.577 3.089 1.00 81.12 381 GLN A C 1
ATOM 2773 O O . GLN A 1 381 ? 11.519 30.428 3.457 1.00 81.12 381 GLN A O 1
ATOM 2778 N N . GLY A 1 382 ? 11.241 31.919 1.795 1.00 81.81 382 GLY A N 1
ATOM 2779 C CA . GLY A 1 382 ? 11.416 30.936 0.718 1.00 81.81 382 GLY A CA 1
ATOM 2780 C C . GLY A 1 382 ? 12.766 30.209 0.783 1.00 81.81 382 GLY A C 1
ATOM 2781 O O . GLY A 1 382 ? 12.824 28.987 0.682 1.00 81.81 382 GLY A O 1
ATOM 2782 N N . ALA A 1 383 ? 13.860 30.927 1.063 1.00 83.44 383 ALA A N 1
ATOM 2783 C CA . ALA A 1 383 ? 15.178 30.308 1.222 1.00 83.44 383 ALA A CA 1
ATOM 2784 C C . ALA A 1 383 ? 15.261 29.355 2.433 1.00 83.44 383 ALA A C 1
ATOM 2786 O O . ALA A 1 383 ? 15.991 28.357 2.395 1.00 83.44 383 ALA A O 1
ATOM 2787 N N . LEU A 1 384 ? 14.538 29.649 3.521 1.00 87.19 384 LEU A N 1
ATOM 2788 C CA . LEU A 1 384 ? 14.455 28.769 4.688 1.00 87.19 384 LEU A CA 1
ATOM 2789 C C . LEU A 1 384 ? 13.624 27.514 4.386 1.00 87.19 384 LEU A C 1
ATOM 2791 O O . LEU A 1 384 ? 14.045 26.416 4.749 1.00 87.19 384 LEU A O 1
ATOM 2795 N N . GLU A 1 385 ? 12.493 27.661 3.695 1.00 83.81 385 GLU A N 1
ATOM 2796 C CA . GLU A 1 385 ? 11.655 26.548 3.232 1.00 83.81 385 GLU A CA 1
ATOM 2797 C C . GLU A 1 385 ? 12.430 25.618 2.296 1.00 83.81 385 GLU A C 1
ATOM 2799 O O . GLU A 1 385 ? 12.466 24.408 2.525 1.00 83.81 385 GLU A O 1
ATOM 2804 N N . ASP A 1 386 ? 13.152 26.170 1.319 1.00 84.00 386 ASP A N 1
ATOM 2805 C CA . ASP A 1 386 ? 14.010 25.402 0.415 1.00 84.00 386 ASP A CA 1
ATOM 2806 C C . ASP A 1 386 ? 15.107 24.647 1.174 1.00 84.00 386 ASP A C 1
ATOM 2808 O O . ASP A 1 386 ? 15.377 23.472 0.903 1.00 84.00 386 ASP A O 1
ATOM 2812 N N . ARG A 1 387 ? 15.719 25.287 2.180 1.00 87.31 387 ARG A N 1
ATOM 2813 C CA . ARG A 1 387 ? 16.722 24.651 3.043 1.00 87.31 387 ARG A CA 1
ATOM 2814 C C . ARG A 1 387 ? 16.115 23.518 3.870 1.00 87.31 387 ARG A C 1
ATOM 2816 O O . ARG A 1 387 ? 16.730 22.456 3.981 1.00 87.31 387 ARG A O 1
ATOM 2823 N N . ASN A 1 388 ? 14.937 23.722 4.452 1.00 88.06 388 ASN A N 1
ATOM 2824 C CA . ASN A 1 388 ? 14.237 22.705 5.236 1.00 88.06 388 ASN A CA 1
ATOM 2825 C C . ASN A 1 388 ? 13.821 21.523 4.355 1.00 88.06 388 ASN A C 1
ATOM 2827 O O . ASN A 1 388 ? 14.079 20.374 4.713 1.00 88.06 388 ASN A O 1
ATOM 2831 N N . ARG A 1 389 ? 13.311 21.795 3.153 1.00 85.50 389 ARG A N 1
ATOM 2832 C CA . ARG A 1 389 ? 12.976 20.784 2.149 1.00 85.50 389 ARG A CA 1
ATOM 2833 C C . ARG A 1 389 ? 14.202 19.989 1.706 1.00 85.50 389 ARG A C 1
ATOM 2835 O O . ARG A 1 389 ? 14.154 18.762 1.635 1.00 85.50 389 ARG A O 1
ATOM 2842 N N . ALA A 1 390 ? 15.331 20.653 1.458 1.00 87.06 390 ALA A N 1
ATOM 2843 C CA . ALA A 1 390 ? 16.588 19.984 1.126 1.00 87.06 390 ALA A CA 1
ATOM 2844 C C . ALA A 1 390 ? 17.072 19.073 2.268 1.00 87.06 390 ALA A C 1
ATOM 2846 O O . ALA A 1 390 ? 17.485 17.936 2.019 1.00 87.06 390 ALA A O 1
ATOM 2847 N N . LYS A 1 391 ? 16.964 19.529 3.525 1.00 89.25 391 LYS A N 1
ATOM 2848 C CA . LYS A 1 391 ? 17.256 18.710 4.714 1.00 89.25 391 LYS A CA 1
ATOM 2849 C C . LYS A 1 391 ? 16.323 17.502 4.818 1.00 89.25 391 LYS A C 1
ATOM 2851 O O . LYS A 1 391 ? 16.810 16.398 5.051 1.00 89.25 391 LYS A O 1
ATOM 2856 N N . ALA A 1 392 ? 15.022 17.678 4.594 1.00 88.81 392 ALA A N 1
ATOM 2857 C CA . ALA A 1 392 ? 14.033 16.600 4.637 1.00 88.81 392 ALA A CA 1
ATOM 2858 C C . ALA A 1 392 ? 14.304 15.531 3.561 1.00 88.81 392 ALA A C 1
ATOM 2860 O O . ALA A 1 392 ? 14.311 14.329 3.839 1.00 88.81 392 ALA A O 1
ATOM 2861 N N . VAL A 1 393 ? 14.647 15.965 2.344 1.00 88.19 393 VAL A N 1
ATOM 2862 C CA . VAL A 1 393 ? 15.082 15.081 1.252 1.00 88.19 393 VAL A CA 1
ATOM 2863 C C . VAL A 1 393 ? 16.348 14.310 1.630 1.00 88.19 393 VAL A C 1
ATOM 2865 O O . VAL A 1 393 ? 16.413 13.092 1.431 1.00 88.19 393 VAL A O 1
ATOM 2868 N N . ALA A 1 394 ? 17.354 14.994 2.182 1.00 87.69 394 ALA A N 1
ATOM 2869 C CA . ALA A 1 394 ? 18.592 14.359 2.622 1.00 87.69 394 ALA A CA 1
ATOM 2870 C C . ALA A 1 394 ? 18.332 13.334 3.741 1.00 87.69 394 ALA A C 1
ATOM 2872 O O . ALA A 1 394 ? 18.859 12.218 3.684 1.00 87.69 394 ALA A O 1
ATOM 2873 N N . ALA A 1 395 ? 17.469 13.658 4.708 1.00 90.50 395 ALA A N 1
ATOM 2874 C CA . ALA A 1 395 ? 17.061 12.762 5.789 1.00 90.50 395 ALA A CA 1
ATOM 2875 C C . ALA A 1 395 ? 16.370 11.493 5.255 1.00 90.50 395 ALA A C 1
ATOM 2877 O O . ALA A 1 395 ? 16.788 10.379 5.574 1.00 90.50 395 ALA A O 1
ATOM 2878 N N . LYS A 1 396 ? 15.389 11.623 4.351 1.00 92.62 396 LYS A N 1
ATOM 2879 C CA . LYS A 1 396 ? 14.706 10.468 3.739 1.00 92.62 396 LYS A CA 1
ATOM 2880 C C . LYS A 1 396 ? 15.663 9.573 2.943 1.00 92.62 396 LYS A C 1
ATOM 2882 O O . LYS A 1 396 ? 15.608 8.340 3.022 1.00 92.62 396 LYS A O 1
ATOM 2887 N N . GLN A 1 397 ? 16.563 10.168 2.160 1.00 88.56 397 GLN A N 1
ATOM 2888 C CA . GLN A 1 397 ? 17.528 9.404 1.365 1.00 88.56 397 GLN A CA 1
ATOM 2889 C C . GLN A 1 397 ? 18.532 8.659 2.252 1.00 88.56 397 GLN A C 1
ATOM 2891 O O . GLN A 1 397 ? 18.776 7.467 2.030 1.00 88.56 397 GLN A O 1
ATOM 2896 N N . SER A 1 398 ? 19.070 9.335 3.269 1.00 86.50 398 SER A N 1
ATOM 2897 C CA . SER A 1 398 ? 20.053 8.786 4.211 1.00 86.50 398 SER A CA 1
ATOM 2898 C C . SER A 1 398 ? 19.461 7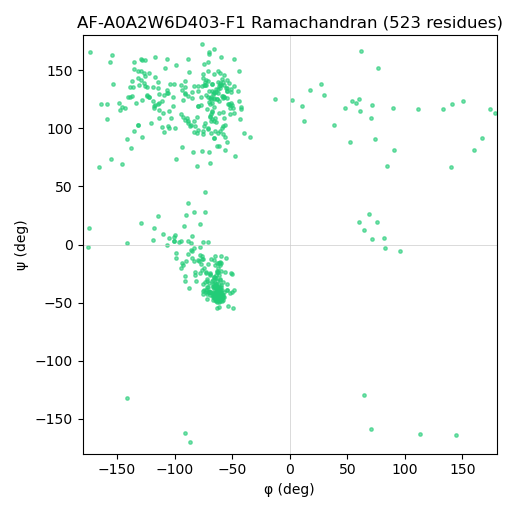.813 5.233 1.00 86.50 398 SER A C 1
ATOM 2900 O O . SER A 1 398 ? 20.208 6.964 5.730 1.00 86.50 398 SER A O 1
ATOM 2902 N N . SER A 1 399 ? 18.142 7.861 5.468 1.00 88.88 399 SER A N 1
ATOM 2903 C CA . SER A 1 399 ? 17.442 6.983 6.409 1.00 88.88 399 SER A CA 1
ATOM 2904 C C . SER A 1 399 ? 17.813 5.510 6.214 1.00 88.88 399 SER A C 1
ATOM 2906 O O . SER A 1 399 ? 17.903 4.996 5.085 1.00 88.88 399 SER A O 1
ATOM 2908 N N . ARG A 1 400 ? 18.031 4.838 7.351 1.00 89.69 400 ARG A N 1
ATOM 2909 C CA . ARG A 1 400 ? 18.302 3.397 7.453 1.00 89.69 400 ARG A CA 1
ATOM 2910 C C . ARG A 1 400 ? 17.036 2.550 7.321 1.00 89.69 400 ARG A C 1
ATOM 2912 O O . ARG A 1 400 ? 17.138 1.322 7.336 1.00 89.69 400 ARG A O 1
ATOM 2919 N N . ASP A 1 401 ? 15.876 3.182 7.180 1.00 92.62 401 ASP A N 1
ATOM 2920 C CA . ASP A 1 401 ? 14.635 2.478 6.909 1.00 92.62 401 ASP A CA 1
ATOM 2921 C C . ASP A 1 401 ? 14.693 1.742 5.577 1.00 92.62 401 ASP A C 1
ATOM 2923 O O . ASP A 1 401 ? 15.344 2.158 4.605 1.00 92.62 401 ASP A O 1
ATOM 2927 N N . GLN A 1 402 ? 13.964 0.632 5.534 1.00 94.69 402 GLN A N 1
ATOM 2928 C CA . GLN A 1 402 ? 13.754 -0.085 4.296 1.00 94.69 402 GLN A CA 1
ATOM 2929 C C . GLN A 1 402 ? 12.993 0.816 3.314 1.00 94.69 402 GLN A C 1
ATOM 2931 O O . GLN A 1 402 ? 12.001 1.454 3.659 1.00 94.69 402 GLN A O 1
ATOM 2936 N N . LYS A 1 403 ? 13.481 0.858 2.071 1.00 94.88 403 LYS A N 1
ATOM 2937 C CA . LYS A 1 403 ? 12.870 1.609 0.970 1.00 94.88 403 LYS A CA 1
ATOM 2938 C C . LYS A 1 403 ? 12.067 0.663 0.078 1.00 94.88 403 LYS A C 1
ATOM 2940 O O . LYS A 1 403 ? 12.542 -0.424 -0.269 1.00 94.88 403 LYS A O 1
ATOM 2945 N N . TRP A 1 404 ? 10.889 1.088 -0.344 1.00 96.12 404 TRP A N 1
ATOM 2946 C CA . TRP A 1 404 ? 9.934 0.294 -1.112 1.00 96.12 404 TRP A CA 1
ATOM 2947 C C . TRP A 1 404 ? 9.555 1.025 -2.382 1.00 96.12 404 TRP A C 1
ATOM 2949 O O . TRP A 1 404 ? 9.281 2.216 -2.334 1.00 96.12 404 TRP A O 1
ATOM 2959 N N . LEU A 1 405 ? 9.504 0.325 -3.513 1.00 95.75 405 LEU A N 1
ATOM 2960 C CA . LEU A 1 405 ? 8.653 0.784 -4.606 1.00 95.75 405 LEU A CA 1
ATOM 2961 C C . LEU A 1 405 ? 7.207 0.494 -4.217 1.00 95.75 405 LEU A C 1
ATOM 2963 O O . LEU A 1 405 ? 6.941 -0.581 -3.679 1.00 95.75 405 LEU A O 1
ATOM 2967 N N . VAL A 1 406 ? 6.307 1.424 -4.517 1.00 96.44 406 VAL A N 1
ATOM 2968 C CA . VAL A 1 406 ? 4.912 1.366 -4.072 1.00 96.44 406 VAL A CA 1
ATOM 2969 C C . VAL A 1 406 ? 3.941 1.489 -5.245 1.00 96.44 406 VAL A C 1
ATOM 2971 O O . VAL A 1 406 ? 4.214 2.194 -6.220 1.00 96.44 406 VAL A O 1
ATOM 2974 N N . GLN A 1 407 ? 2.821 0.779 -5.149 1.00 96.62 407 GLN A N 1
ATOM 2975 C CA . GLN A 1 407 ? 1.636 0.915 -5.992 1.00 96.62 407 GLN A CA 1
ATOM 2976 C C . GLN A 1 407 ? 0.418 0.849 -5.069 1.00 96.62 407 GLN A C 1
ATOM 2978 O O . GLN A 1 407 ? 0.303 -0.100 -4.300 1.00 96.62 407 GLN A O 1
ATOM 2983 N N . VAL A 1 408 ? -0.476 1.833 -5.158 1.00 97.50 408 VAL A N 1
ATOM 2984 C CA . VAL A 1 408 ? -1.702 1.881 -4.352 1.00 97.50 408 VAL A CA 1
ATOM 2985 C C . VAL A 1 408 ? -2.907 1.849 -5.283 1.00 97.50 408 VAL A C 1
ATOM 2987 O O . VAL A 1 408 ? -3.012 2.677 -6.188 1.00 97.50 408 VAL A O 1
ATOM 2990 N N . LEU A 1 409 ? -3.797 0.881 -5.086 1.00 97.56 409 LEU A N 1
ATOM 2991 C CA . LEU A 1 409 ? -5.006 0.686 -5.883 1.00 97.56 409 LEU A CA 1
ATOM 2992 C C . LEU A 1 409 ? -6.219 0.741 -4.959 1.00 97.56 409 LEU A C 1
ATOM 2994 O O . LEU A 1 409 ? -6.273 0.009 -3.977 1.00 97.56 409 LEU A O 1
ATOM 2998 N N . LEU A 1 410 ? -7.183 1.585 -5.296 1.00 97.31 410 LEU A N 1
ATOM 2999 C CA . LEU A 1 410 ? -8.441 1.762 -4.587 1.00 97.31 410 LEU A CA 1
ATOM 3000 C C . LEU A 1 410 ? -9.592 1.322 -5.479 1.00 97.31 410 LEU A C 1
ATOM 3002 O O . LEU A 1 410 ? -9.656 1.699 -6.654 1.00 97.31 410 LEU A O 1
ATOM 3006 N N . ARG A 1 411 ? -10.520 0.562 -4.916 1.00 96.38 411 ARG A N 1
ATOM 3007 C CA . ARG A 1 411 ? -11.724 0.115 -5.605 1.00 96.38 411 ARG A CA 1
ATOM 3008 C C . ARG A 1 411 ? -12.907 0.206 -4.654 1.00 96.38 411 ARG A C 1
ATOM 3010 O O . ARG A 1 411 ? -12.793 -0.193 -3.502 1.00 96.38 411 ARG A O 1
ATOM 3017 N N . ALA A 1 412 ? -14.018 0.732 -5.147 1.00 95.81 412 ALA A N 1
ATOM 3018 C CA . ALA A 1 412 ? -15.292 0.735 -4.444 1.00 95.81 412 ALA A CA 1
ATOM 3019 C C . ALA A 1 412 ? -16.366 0.134 -5.353 1.00 95.81 412 ALA A C 1
ATOM 3021 O O . ALA A 1 412 ? -16.380 0.406 -6.560 1.00 95.81 412 ALA A O 1
ATOM 3022 N N . HIS A 1 413 ? -17.238 -0.680 -4.774 1.00 94.62 413 HIS A N 1
ATOM 3023 C CA . HIS A 1 413 ? -18.364 -1.329 -5.431 1.00 94.62 413 HIS A CA 1
ATOM 3024 C C . HIS A 1 413 ? -19.645 -0.978 -4.691 1.00 94.62 413 HIS A C 1
ATOM 3026 O O . HIS A 1 413 ? -19.667 -1.057 -3.470 1.00 94.62 413 HIS A O 1
ATOM 3032 N N . SER A 1 414 ? -20.710 -0.645 -5.407 1.00 93.50 414 SER A N 1
ATOM 3033 C CA . SER A 1 414 ? -22.051 -0.516 -4.833 1.00 93.50 414 SER A CA 1
ATOM 3034 C C . SER A 1 414 ? -23.097 -0.707 -5.931 1.00 93.50 414 SER A C 1
ATOM 3036 O O . SER A 1 414 ? -22.804 -0.509 -7.110 1.00 93.50 414 SER A O 1
ATOM 3038 N N . GLU A 1 415 ? -24.313 -1.085 -5.554 1.00 91.94 415 GLU A N 1
ATOM 3039 C CA . GLU A 1 415 ? -25.481 -1.104 -6.446 1.00 91.94 415 GLU A CA 1
ATOM 3040 C C . GLU A 1 415 ? -25.844 0.299 -6.937 1.00 91.94 415 GLU A C 1
ATOM 3042 O O . GLU A 1 415 ? -26.424 0.453 -8.007 1.00 91.94 415 GLU A O 1
ATOM 3047 N N . HIS A 1 416 ? -25.447 1.335 -6.192 1.00 91.06 416 HIS A N 1
ATOM 3048 C CA . HIS A 1 416 ? -25.683 2.721 -6.562 1.00 91.06 416 HIS A CA 1
ATOM 3049 C C . HIS A 1 416 ? -24.374 3.414 -6.960 1.00 91.06 416 HIS A C 1
ATOM 3051 O O . HIS A 1 416 ? -23.396 3.416 -6.199 1.00 91.06 416 HIS A O 1
ATOM 3057 N N . PRO A 1 417 ? -24.326 4.066 -8.135 1.00 90.88 417 PRO A N 1
ATOM 3058 C CA . PRO A 1 417 ? -23.101 4.682 -8.632 1.00 90.88 417 PRO A CA 1
ATOM 3059 C C . PRO A 1 417 ? -22.613 5.818 -7.727 1.00 90.88 417 PRO A C 1
ATOM 3061 O O . PRO A 1 417 ? -21.405 6.005 -7.576 1.00 90.88 417 PRO A O 1
ATOM 3064 N N . ASP A 1 418 ? -23.523 6.571 -7.111 1.00 90.62 418 ASP A N 1
ATOM 3065 C CA . ASP A 1 418 ? -23.160 7.704 -6.257 1.00 90.62 418 ASP A CA 1
ATOM 3066 C C . ASP A 1 418 ? -22.622 7.261 -4.899 1.00 90.62 418 ASP A C 1
ATOM 3068 O O . ASP A 1 418 ? -21.651 7.844 -4.413 1.00 90.62 418 ASP A O 1
ATOM 3072 N N . VAL A 1 419 ? -23.143 6.156 -4.361 1.00 91.88 419 VAL A N 1
ATOM 3073 C CA . VAL A 1 419 ? -22.593 5.512 -3.165 1.00 91.88 419 VAL A CA 1
ATOM 3074 C C . VAL A 1 419 ? -21.171 5.022 -3.428 1.00 91.88 419 VAL A C 1
ATOM 3076 O O . VAL A 1 419 ? -20.269 5.338 -2.655 1.00 91.88 419 VAL A O 1
ATOM 3079 N N . ALA A 1 420 ? -20.919 4.341 -4.551 1.00 92.38 420 ALA A N 1
ATOM 3080 C CA . ALA A 1 420 ? -19.569 3.884 -4.893 1.00 92.38 420 ALA A CA 1
ATOM 3081 C C . ALA A 1 420 ? -18.575 5.057 -5.047 1.00 92.38 420 ALA A C 1
ATOM 3083 O O . ALA A 1 420 ? -17.427 4.976 -4.600 1.00 92.38 420 ALA A O 1
ATOM 3084 N N . LYS A 1 421 ? -19.005 6.182 -5.642 1.00 91.94 421 LYS A N 1
ATOM 3085 C CA . LYS A 1 421 ? -18.184 7.407 -5.736 1.00 91.94 421 LYS A CA 1
ATOM 3086 C C . LYS A 1 421 ? -17.918 8.016 -4.360 1.00 91.94 421 LYS A C 1
ATOM 3088 O O . LYS A 1 421 ? -16.794 8.435 -4.093 1.00 91.94 421 LYS A O 1
ATOM 3093 N N . MET A 1 422 ? -18.934 8.090 -3.501 1.00 93.56 422 MET A N 1
ATOM 3094 C CA . MET A 1 422 ? -18.812 8.593 -2.133 1.00 93.56 422 MET A CA 1
ATOM 3095 C C . MET A 1 422 ? -17.845 7.730 -1.315 1.00 93.56 422 MET A C 1
ATOM 3097 O O . MET A 1 422 ? -16.919 8.270 -0.721 1.00 93.56 422 MET A O 1
ATOM 3101 N N . GLN A 1 423 ? -17.982 6.404 -1.361 1.00 94.38 423 GLN A N 1
ATOM 3102 C CA . GLN A 1 423 ? -17.074 5.462 -0.699 1.00 94.38 423 GLN A CA 1
ATOM 3103 C C . GLN A 1 423 ? -15.627 5.642 -1.171 1.00 94.38 423 GLN A C 1
ATOM 3105 O O . GLN A 1 423 ? -14.707 5.709 -0.354 1.00 94.38 423 GLN A O 1
ATOM 3110 N N . LEU A 1 424 ? -15.409 5.802 -2.482 1.00 94.62 424 LEU A N 1
ATOM 3111 C CA . LEU A 1 424 ? -14.077 6.102 -3.003 1.00 94.62 424 LEU A CA 1
ATOM 3112 C C . LEU A 1 424 ? -13.545 7.450 -2.489 1.00 94.62 424 LEU A C 1
ATOM 3114 O O . LEU A 1 424 ? -12.363 7.548 -2.171 1.00 94.62 424 LEU A O 1
ATOM 3118 N N . ARG A 1 425 ? -14.385 8.486 -2.380 1.00 94.19 425 ARG A N 1
ATOM 3119 C CA . ARG A 1 425 ? -13.985 9.779 -1.797 1.00 94.19 425 ARG A CA 1
ATOM 3120 C C . ARG A 1 425 ? -13.605 9.648 -0.325 1.00 94.19 425 ARG A C 1
ATOM 3122 O O . ARG A 1 425 ? -12.599 10.227 0.066 1.00 94.19 425 ARG A O 1
ATOM 3129 N N . SER A 1 426 ? -14.340 8.859 0.457 1.00 94.56 426 SER A N 1
ATOM 3130 C CA . SER A 1 426 ? -13.994 8.573 1.854 1.00 94.56 426 SER A CA 1
ATOM 3131 C C . SER A 1 426 ? -12.636 7.877 1.965 1.00 94.56 426 SER A C 1
ATOM 3133 O O . SER A 1 426 ? -11.820 8.254 2.802 1.00 94.56 426 SER A O 1
ATOM 3135 N N . LEU A 1 427 ? -12.339 6.928 1.067 1.00 96.12 427 LEU A N 1
ATOM 3136 C CA . LEU A 1 427 ? -11.007 6.320 0.982 1.00 96.12 427 LEU A CA 1
ATOM 3137 C C . LEU A 1 427 ? -9.924 7.344 0.627 1.00 96.12 427 LEU A C 1
ATOM 3139 O O . LEU A 1 427 ? -8.862 7.342 1.239 1.00 96.12 427 LEU A O 1
ATOM 3143 N N . LEU A 1 428 ? -10.169 8.215 -0.356 1.00 95.56 428 LEU A N 1
ATOM 3144 C CA . LEU A 1 428 ? -9.217 9.262 -0.738 1.00 95.56 428 LEU A CA 1
ATOM 3145 C C . LEU A 1 428 ? -8.936 10.216 0.429 1.00 95.56 428 LEU A C 1
ATOM 3147 O O . LEU A 1 428 ? -7.774 10.502 0.696 1.00 95.56 428 LEU A O 1
ATOM 3151 N N . ALA A 1 429 ? -9.974 10.628 1.159 1.00 95.19 429 ALA A N 1
ATOM 3152 C CA . ALA A 1 429 ? -9.841 11.460 2.350 1.00 95.19 429 ALA A CA 1
ATOM 3153 C C . ALA A 1 429 ? -9.031 10.759 3.455 1.00 95.19 429 ALA A C 1
ATOM 3155 O O . ALA A 1 429 ? -8.185 11.383 4.088 1.00 95.19 429 ALA A O 1
ATOM 3156 N N . ALA A 1 430 ? -9.203 9.445 3.642 1.00 96.06 430 ALA A N 1
ATOM 3157 C CA . ALA A 1 430 ? -8.377 8.679 4.577 1.00 96.06 430 ALA A CA 1
ATOM 3158 C C . ALA A 1 430 ? -6.881 8.711 4.202 1.00 96.06 430 ALA A C 1
ATOM 3160 O O . ALA A 1 430 ? -6.024 8.685 5.081 1.00 96.06 430 ALA A O 1
ATOM 3161 N N . PHE A 1 431 ? -6.543 8.824 2.911 1.00 96.94 431 PHE A N 1
ATOM 3162 C CA . PHE A 1 431 ? -5.157 8.963 2.455 1.00 96.94 431 PHE A CA 1
ATOM 3163 C C . PHE A 1 431 ? -4.548 10.360 2.680 1.00 96.94 431 PHE A C 1
ATOM 3165 O O . PHE A 1 431 ? -3.323 10.500 2.590 1.00 96.94 431 PHE A O 1
ATOM 3172 N N . ASP A 1 432 ? -5.345 11.380 3.015 1.00 94.31 432 ASP A N 1
ATOM 3173 C CA . ASP A 1 432 ? -4.843 12.746 3.203 1.00 94.31 432 ASP A CA 1
ATOM 3174 C C . ASP A 1 432 ? -3.899 12.891 4.388 1.00 94.31 432 ASP A C 1
ATOM 3176 O O . ASP A 1 432 ? -3.013 13.742 4.349 1.00 94.31 432 ASP A O 1
ATOM 3180 N N . GLN A 1 433 ? -4.036 12.054 5.415 1.00 95.00 433 GLN A N 1
ATOM 3181 C CA . GLN A 1 433 ? -3.181 12.099 6.606 1.00 95.00 433 GLN A CA 1
ATOM 3182 C C . GLN A 1 433 ? -1.696 11.804 6.312 1.00 95.00 433 GLN A C 1
ATOM 3184 O O . GLN A 1 433 ? -0.828 12.127 7.117 1.00 95.00 433 GLN A O 1
ATOM 3189 N N . TRP A 1 434 ? -1.380 11.242 5.138 1.00 96.25 434 TRP A N 1
ATOM 3190 C CA . TRP A 1 434 ? -0.002 11.077 4.655 1.00 96.25 434 TRP A CA 1
ATOM 3191 C C . TRP A 1 434 ? 0.523 12.282 3.860 1.00 96.25 434 TRP A C 1
ATOM 3193 O O . TRP A 1 434 ? 1.643 12.242 3.343 1.00 96.25 434 TRP A O 1
ATOM 3203 N N . SER A 1 435 ? -0.254 13.358 3.736 1.00 93.50 435 SER A N 1
ATOM 3204 C CA . SER A 1 435 ? 0.134 14.548 2.976 1.00 93.50 435 SER A CA 1
ATOM 3205 C C . SER A 1 435 ? 1.133 15.405 3.751 1.00 93.50 435 SER A C 1
ATOM 3207 O O . SER A 1 435 ? 0.841 15.890 4.842 1.00 93.50 435 SER A O 1
ATOM 3209 N N . GLY A 1 436 ? 2.315 15.604 3.170 1.00 91.62 436 GLY A N 1
ATOM 3210 C CA . GLY A 1 436 ? 3.385 16.475 3.664 1.00 91.62 436 GLY A CA 1
ATOM 3211 C C . GLY A 1 436 ? 4.068 17.196 2.504 1.00 91.62 436 GLY A C 1
ATOM 3212 O O . GLY A 1 436 ? 3.399 17.689 1.596 1.00 91.62 436 GLY A O 1
ATOM 3213 N N . ASP A 1 437 ? 5.405 17.188 2.471 1.00 91.12 437 ASP A N 1
ATOM 3214 C CA . ASP A 1 437 ? 6.194 17.693 1.327 1.00 91.12 437 ASP A CA 1
ATOM 3215 C C . ASP A 1 437 ? 5.887 16.948 0.014 1.00 91.12 437 ASP A C 1
ATOM 3217 O O . ASP A 1 437 ? 6.145 17.436 -1.094 1.00 91.12 437 ASP A O 1
ATOM 3221 N N . ASN A 1 438 ? 5.373 15.728 0.145 1.00 94.44 438 ASN A N 1
ATOM 3222 C CA . ASN A 1 438 ? 4.788 14.919 -0.904 1.00 94.44 438 ASN A CA 1
ATOM 3223 C C . ASN A 1 438 ? 3.403 14.446 -0.458 1.00 94.44 438 ASN A C 1
ATOM 3225 O O . ASN A 1 438 ? 3.111 14.381 0.732 1.00 94.44 438 ASN A O 1
ATOM 3229 N N . TYR A 1 439 ? 2.558 14.076 -1.409 1.00 94.81 439 TYR A N 1
ATOM 3230 C CA . TYR A 1 439 ? 1.203 13.614 -1.129 1.00 94.81 439 TYR A CA 1
ATOM 3231 C C . TYR A 1 439 ? 0.715 12.691 -2.243 1.00 94.81 439 TYR A C 1
ATOM 3233 O O . TYR A 1 439 ? 1.295 12.630 -3.339 1.00 94.81 439 TYR A O 1
ATOM 3241 N N . TRP A 1 440 ? -0.345 11.949 -1.939 1.00 95.25 440 TRP A N 1
ATOM 3242 C CA . TRP A 1 440 ? -0.990 11.043 -2.875 1.00 95.25 440 TRP A CA 1
ATOM 3243 C C . TRP A 1 440 ? -1.909 11.805 -3.826 1.00 95.25 440 TRP A C 1
ATOM 3245 O O . TRP A 1 440 ? -2.676 12.669 -3.415 1.00 95.25 440 TRP A O 1
ATOM 3255 N N . VAL A 1 441 ? -1.848 11.466 -5.110 1.00 92.12 441 VAL A N 1
ATOM 3256 C CA . VAL A 1 441 ? -2.780 11.950 -6.134 1.00 92.12 441 VAL A CA 1
ATOM 3257 C C . VAL A 1 441 ? -3.287 10.788 -6.962 1.00 92.12 441 VAL A C 1
ATOM 3259 O O . VAL A 1 441 ? -2.573 9.809 -7.188 1.00 92.12 441 VAL A O 1
ATOM 3262 N N . THR A 1 442 ? -4.512 10.901 -7.458 1.00 91.50 442 THR A N 1
ATOM 3263 C CA . THR A 1 442 ? -5.065 9.934 -8.404 1.00 91.50 442 THR A CA 1
ATOM 3264 C C . THR A 1 442 ? -4.297 9.985 -9.724 1.00 91.50 442 THR A C 1
ATOM 3266 O O . THR A 1 442 ? -4.060 11.055 -10.283 1.00 91.50 442 THR A O 1
ATOM 3269 N N . ALA A 1 443 ? -3.896 8.828 -10.236 1.00 87.81 443 ALA A N 1
ATOM 3270 C CA . ALA A 1 443 ? -3.076 8.717 -11.428 1.00 87.81 443 ALA A CA 1
ATOM 3271 C C . ALA A 1 443 ? -3.843 9.072 -12.708 1.00 87.81 443 ALA A C 1
ATOM 3273 O O . ALA A 1 443 ? -4.833 8.426 -13.052 1.00 87.81 443 ALA A O 1
ATOM 3274 N N . GLY A 1 444 ? -3.276 9.999 -13.482 1.00 81.50 444 GLY A N 1
ATOM 3275 C CA . GLY A 1 444 ? -3.656 10.317 -14.857 1.00 81.50 444 GLY A CA 1
ATOM 3276 C C . GLY A 1 444 ? -3.522 11.812 -15.149 1.00 81.50 444 GLY A C 1
ATOM 3277 O O . GLY A 1 444 ? -2.775 12.508 -14.466 1.00 81.50 444 GLY A O 1
ATOM 3278 N N . VAL A 1 445 ? -4.140 12.280 -16.237 1.00 67.50 445 VAL A N 1
ATOM 3279 C CA . VAL A 1 445 ? -3.935 13.642 -16.754 1.00 67.50 445 VAL A CA 1
ATOM 3280 C C . VAL A 1 445 ? -5.197 14.479 -16.557 1.00 67.50 445 VAL A C 1
ATOM 3282 O O . VAL A 1 445 ? -6.264 14.120 -17.059 1.00 67.50 445 VAL A O 1
ATOM 3285 N N . ASN A 1 446 ? -5.052 15.611 -15.869 1.00 61.47 446 ASN A N 1
ATOM 3286 C CA . ASN A 1 446 ? -6.059 16.667 -15.817 1.00 61.47 446 ASN A CA 1
ATOM 3287 C C . ASN A 1 446 ? -5.891 17.547 -17.068 1.00 61.47 446 ASN A C 1
ATOM 3289 O O . ASN A 1 446 ? -5.013 18.407 -17.087 1.00 61.47 446 ASN A O 1
ATOM 3293 N N . LEU A 1 447 ? -6.677 17.318 -18.128 1.00 57.75 447 LEU A N 1
ATOM 3294 C CA . LEU A 1 447 ? -6.721 18.212 -19.296 1.00 57.75 447 LEU A CA 1
ATOM 3295 C C . LEU A 1 447 ? -7.942 19.138 -19.184 1.00 57.75 447 LEU A C 1
ATOM 3297 O O . LEU A 1 447 ? -8.941 18.963 -19.879 1.00 57.75 447 LEU A O 1
ATOM 3301 N N . GLY A 1 448 ? -7.864 20.117 -18.278 1.00 63.81 448 GLY A N 1
ATOM 3302 C CA . GLY A 1 448 ? -8.926 21.110 -18.071 1.00 63.81 448 GLY A CA 1
ATOM 3303 C C . GLY A 1 448 ? -10.232 20.483 -17.548 1.00 63.81 448 GLY A C 1
ATOM 3304 O O . GLY A 1 448 ? -10.164 19.729 -16.576 1.00 63.81 448 GLY A O 1
ATOM 3305 N N . PRO A 1 449 ? -11.405 20.752 -18.162 1.00 56.59 449 PRO A N 1
ATOM 3306 C CA . PRO A 1 449 ? -12.688 20.186 -17.723 1.00 56.59 449 PRO A CA 1
ATOM 3307 C C . PRO A 1 449 ? -12.790 18.669 -17.957 1.00 56.59 449 PRO A C 1
ATOM 3309 O O . PRO A 1 449 ? -13.679 18.011 -17.425 1.00 56.59 449 PRO A O 1
ATOM 3312 N N . LEU A 1 450 ? -11.871 18.087 -18.737 1.00 52.12 450 LEU A N 1
ATOM 3313 C CA . LEU A 1 450 ? -11.824 16.657 -19.009 1.00 52.12 450 LEU A CA 1
ATOM 3314 C C . LEU A 1 450 ? -10.768 16.002 -18.112 1.00 52.12 450 LEU A C 1
ATOM 3316 O O . LEU A 1 450 ? -9.568 16.005 -18.406 1.00 52.12 450 LEU A O 1
ATOM 3320 N N . GLN A 1 451 ? -11.212 15.368 -17.027 1.00 53.91 451 GLN A N 1
ATOM 3321 C CA . GLN A 1 451 ? -10.368 14.408 -16.320 1.00 53.91 451 GLN A CA 1
ATOM 3322 C C . GLN A 1 451 ? -10.176 13.174 -17.207 1.00 53.91 451 GLN A C 1
ATOM 3324 O O . GLN A 1 451 ? -10.962 12.227 -17.206 1.00 53.91 451 GLN A O 1
ATOM 3329 N N . LEU A 1 452 ? -9.066 13.133 -17.947 1.00 52.81 452 LEU A N 1
ATOM 3330 C CA . LEU A 1 452 ? -8.673 11.960 -18.731 1.00 52.81 452 LEU A CA 1
ATOM 3331 C C . LEU A 1 452 ? -8.045 10.852 -17.855 1.00 52.81 452 LEU A C 1
ATOM 3333 O O . LEU A 1 452 ? -7.372 9.945 -18.350 1.00 52.81 452 LEU A O 1
ATOM 3337 N N . SER A 1 453 ? -8.266 10.938 -16.544 1.00 54.44 453 SER A N 1
ATOM 3338 C CA . SER A 1 453 ? -7.474 10.343 -15.472 1.00 54.44 453 SER A CA 1
ATOM 3339 C C . SER A 1 453 ? -8.216 9.265 -14.678 1.00 54.44 453 SER A C 1
ATOM 3341 O O . SER A 1 453 ? -7.880 9.019 -13.524 1.00 54.44 453 SER A O 1
ATOM 3343 N N . SER A 1 454 ? -9.230 8.614 -15.247 1.00 62.41 454 SER A N 1
ATOM 3344 C CA . SER A 1 454 ? -9.893 7.526 -14.527 1.00 62.41 454 SER A CA 1
ATOM 3345 C C . SER A 1 454 ? -9.297 6.163 -14.889 1.00 62.41 454 SER A C 1
ATOM 3347 O O . SER A 1 454 ? -9.125 5.815 -16.066 1.00 62.41 454 SER A O 1
ATOM 3349 N N . ALA A 1 455 ? -9.017 5.363 -13.858 1.00 70.56 455 ALA A N 1
ATOM 3350 C CA . ALA A 1 455 ? -8.771 3.930 -13.980 1.00 70.56 455 ALA A CA 1
ATOM 3351 C C . ALA A 1 455 ? -9.977 3.177 -14.591 1.00 70.56 455 ALA A C 1
ATOM 3353 O O . ALA A 1 455 ? -9.824 2.028 -15.003 1.00 70.56 455 ALA A O 1
ATOM 3354 N N . ASP A 1 456 ? -11.130 3.840 -14.740 1.00 72.88 456 ASP A N 1
ATOM 3355 C CA . ASP A 1 456 ? -12.354 3.319 -15.356 1.00 72.88 456 ASP A CA 1
ATOM 3356 C C . ASP A 1 456 ? -12.391 3.417 -16.891 1.00 72.88 456 ASP A C 1
ATOM 3358 O O . ASP A 1 456 ? -13.313 2.900 -17.521 1.00 72.88 456 ASP A O 1
ATOM 3362 N N . ARG A 1 457 ? -11.374 3.999 -17.544 1.00 77.38 457 ARG A N 1
ATOM 3363 C CA . ARG A 1 457 ? -11.276 3.950 -19.018 1.00 77.38 457 ARG A CA 1
ATOM 3364 C C . ARG A 1 457 ? -11.161 2.515 -19.510 1.00 77.38 457 ARG A C 1
ATOM 3366 O O . ARG A 1 457 ? -10.332 1.770 -18.997 1.00 77.38 457 ARG A O 1
ATOM 3373 N N . CYS A 1 458 ? -11.888 2.150 -20.566 1.00 76.69 458 CYS A N 1
ATOM 3374 C CA . CYS A 1 458 ? -11.977 0.768 -21.059 1.00 76.69 458 CYS A CA 1
ATOM 3375 C C . CYS A 1 458 ? -10.610 0.073 -21.252 1.00 76.69 458 CYS A C 1
ATOM 3377 O O . CYS A 1 458 ? -10.442 -1.079 -20.846 1.00 76.69 458 CYS A O 1
ATOM 3379 N N . TRP A 1 459 ? -9.598 0.779 -21.776 1.00 79.75 459 TRP A N 1
ATOM 3380 C CA . TRP A 1 459 ? -8.254 0.224 -21.982 1.00 79.75 459 TRP A CA 1
ATOM 3381 C C . TRP A 1 459 ? -7.401 0.137 -20.702 1.00 79.75 459 TRP A C 1
ATOM 3383 O O . TRP A 1 459 ? -6.500 -0.698 -20.626 1.00 79.75 459 TRP A O 1
ATOM 3393 N N . ARG A 1 460 ? -7.667 0.965 -19.678 1.00 82.88 460 ARG A N 1
ATOM 3394 C CA . ARG A 1 460 ? -6.974 0.915 -18.371 1.00 82.88 460 ARG A CA 1
ATOM 3395 C C . ARG A 1 460 ? -7.682 0.007 -17.372 1.00 82.88 460 ARG A C 1
ATOM 3397 O O . ARG A 1 460 ? -6.994 -0.648 -16.593 1.00 82.88 460 ARG A O 1
ATOM 3404 N N . ARG A 1 461 ? -9.009 -0.102 -17.452 1.00 89.00 461 ARG A N 1
ATOM 3405 C CA . ARG A 1 461 ? -9.871 -0.886 -16.562 1.00 89.00 461 ARG A CA 1
ATOM 3406 C C . ARG A 1 461 ? -9.412 -2.333 -16.463 1.00 89.00 461 ARG A C 1
ATOM 3408 O O . ARG A 1 461 ? -9.086 -2.796 -15.380 1.00 89.00 461 ARG A O 1
ATOM 3415 N N . ARG A 1 462 ? -9.241 -3.011 -17.605 1.00 90.12 462 ARG A N 1
ATOM 3416 C CA . ARG A 1 462 ? -8.755 -4.406 -17.642 1.00 90.12 462 ARG A CA 1
ATOM 3417 C C . ARG A 1 462 ? -7.373 -4.571 -17.005 1.00 90.12 462 ARG A C 1
ATOM 3419 O O . ARG A 1 462 ? -7.080 -5.611 -16.423 1.00 90.12 462 ARG A O 1
ATOM 3426 N N . GLY A 1 463 ? -6.502 -3.573 -17.149 1.00 91.12 463 GLY A N 1
ATOM 3427 C CA . GLY A 1 463 ? -5.180 -3.572 -16.526 1.00 91.12 463 GLY A CA 1
ATOM 3428 C C . GLY A 1 463 ? -5.253 -3.337 -15.019 1.00 91.12 463 GLY A C 1
ATOM 3429 O O . GLY A 1 463 ? -4.541 -3.997 -14.270 1.00 91.12 463 GLY A O 1
ATOM 3430 N N . PHE A 1 464 ? -6.116 -2.423 -14.576 1.00 93.69 464 PHE A N 1
ATOM 3431 C CA . PHE A 1 464 ? -6.380 -2.146 -13.168 1.00 93.69 464 PHE A CA 1
ATOM 3432 C C . PHE A 1 464 ? -6.981 -3.363 -12.463 1.00 93.69 464 PHE A C 1
ATOM 3434 O O . PHE A 1 464 ? -6.378 -3.850 -11.513 1.00 93.69 464 PHE A O 1
ATOM 3441 N N . ASP A 1 465 ? -8.083 -3.904 -12.984 1.00 93.62 465 ASP A N 1
ATOM 3442 C CA . ASP A 1 465 ? -8.781 -5.057 -12.405 1.00 93.62 465 ASP A CA 1
ATOM 3443 C C . ASP A 1 465 ? -7.844 -6.264 -12.324 1.00 93.62 465 ASP A C 1
ATOM 3445 O O . ASP A 1 465 ? -7.688 -6.859 -11.266 1.00 93.62 465 ASP A O 1
ATOM 3449 N N . ARG A 1 466 ? -7.057 -6.525 -13.377 1.00 91.94 466 ARG A N 1
ATOM 3450 C CA . ARG A 1 466 ? -6.027 -7.572 -13.343 1.00 91.94 466 ARG A CA 1
ATOM 3451 C C . ARG A 1 466 ? -4.969 -7.33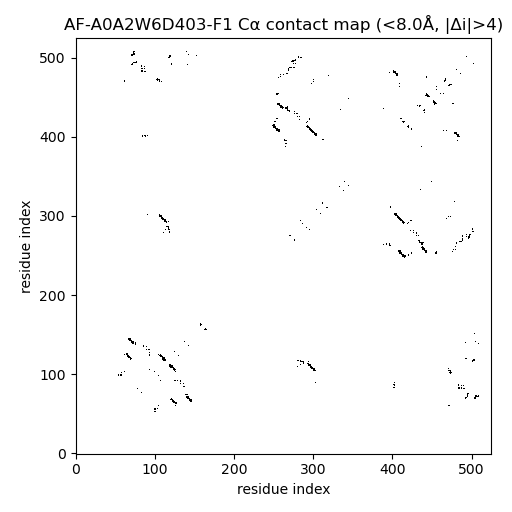9 -12.261 1.00 91.94 466 ARG A C 1
ATOM 3453 O O . ARG A 1 466 ? -4.477 -8.310 -11.690 1.00 91.94 466 ARG A O 1
ATOM 3460 N N . ARG A 1 467 ? -4.568 -6.089 -11.999 1.00 94.06 467 ARG A N 1
ATOM 3461 C CA . ARG A 1 467 ? -3.624 -5.775 -10.913 1.00 94.06 467 ARG A CA 1
ATOM 3462 C C . ARG A 1 467 ? -4.263 -5.987 -9.548 1.00 94.06 467 ARG A C 1
ATOM 3464 O O . ARG A 1 467 ? -3.594 -6.536 -8.676 1.00 94.06 467 ARG A O 1
ATOM 3471 N N . VAL A 1 468 ? -5.522 -5.597 -9.378 1.00 94.19 468 VAL A N 1
ATOM 3472 C CA . VAL A 1 468 ? -6.284 -5.837 -8.149 1.00 94.19 468 VAL A CA 1
ATOM 3473 C C . VAL A 1 468 ? -6.485 -7.333 -7.917 1.00 94.19 468 VAL A C 1
ATOM 3475 O O . VAL A 1 468 ? -6.163 -7.816 -6.845 1.00 94.19 468 VAL A O 1
ATOM 3478 N N . GLU A 1 469 ? -6.876 -8.104 -8.922 1.00 92.31 469 GLU A N 1
ATOM 3479 C CA . GLU A 1 469 ? -7.118 -9.544 -8.778 1.00 92.31 469 GLU A CA 1
ATOM 3480 C C . GLU A 1 469 ? -5.826 -10.347 -8.603 1.00 92.31 469 GLU A C 1
ATOM 3482 O O . GLU A 1 469 ? -5.734 -11.221 -7.748 1.00 92.31 469 GLU A O 1
ATOM 3487 N N . ARG A 1 470 ? -4.807 -10.084 -9.433 1.00 88.62 470 ARG A N 1
ATOM 3488 C CA . ARG A 1 470 ? -3.612 -10.941 -9.492 1.00 88.62 470 ARG A CA 1
ATOM 3489 C C . ARG A 1 470 ? -2.470 -10.489 -8.599 1.00 88.62 470 ARG A C 1
ATOM 3491 O O . ARG A 1 470 ? -1.514 -11.239 -8.451 1.00 88.62 470 ARG A O 1
ATOM 3498 N N . GLY A 1 471 ? -2.473 -9.256 -8.097 1.00 90.94 471 GLY A N 1
ATOM 3499 C CA . GLY A 1 471 ? -1.304 -8.731 -7.386 1.00 90.94 471 GLY A CA 1
ATOM 3500 C C . GLY A 1 471 ? -0.139 -8.313 -8.286 1.00 90.94 471 GLY A C 1
ATOM 3501 O O . GLY A 1 471 ? 0.999 -8.245 -7.825 1.00 90.94 471 GLY A O 1
ATOM 3502 N N . THR A 1 472 ? -0.364 -8.069 -9.586 1.00 91.69 472 THR A N 1
ATOM 3503 C CA . THR A 1 472 ? 0.729 -7.652 -10.486 1.00 91.69 472 THR A CA 1
ATOM 3504 C C . THR A 1 472 ? 1.220 -6.239 -10.153 1.00 91.69 472 THR A C 1
ATOM 3506 O O . THR A 1 472 ? 0.451 -5.277 -10.198 1.00 91.69 472 THR A O 1
ATOM 3509 N N . PHE A 1 473 ? 2.527 -6.083 -9.934 1.00 93.69 473 PHE A N 1
ATOM 3510 C CA . PHE A 1 473 ? 3.166 -4.788 -9.682 1.00 93.69 473 PHE A CA 1
ATOM 3511 C C . PHE A 1 473 ? 3.526 -4.069 -10.984 1.00 93.69 473 PHE A C 1
ATOM 3513 O O . PHE A 1 473 ? 4.521 -4.406 -11.637 1.00 93.69 473 PHE A O 1
ATOM 3520 N N . ARG A 1 474 ? 2.734 -3.071 -11.383 1.00 92.62 474 ARG A N 1
ATOM 3521 C CA . ARG A 1 474 ? 2.983 -2.226 -12.565 1.00 92.62 474 ARG A CA 1
ATOM 3522 C C . ARG A 1 474 ? 2.491 -0.798 -12.288 1.00 92.62 474 ARG A C 1
ATOM 3524 O O . ARG A 1 474 ? 1.486 -0.409 -12.878 1.00 92.62 474 ARG A O 1
ATOM 3531 N N . PRO A 1 475 ? 3.147 -0.042 -11.389 1.00 91.81 475 PRO A N 1
ATOM 3532 C CA . PRO A 1 475 ? 2.691 1.299 -11.034 1.00 91.81 475 PRO A CA 1
ATOM 3533 C C . PRO A 1 475 ? 2.680 2.212 -12.264 1.00 91.81 475 PRO A C 1
ATOM 3535 O O . PRO A 1 475 ? 3.623 2.182 -13.060 1.00 91.81 475 PRO A O 1
ATOM 3538 N N . SER A 1 476 ? 1.647 3.046 -12.396 1.00 87.56 476 SER A N 1
ATOM 3539 C CA . SER A 1 476 ? 1.521 4.030 -13.480 1.00 87.56 476 SER A CA 1
ATOM 3540 C C . SER A 1 476 ? 2.654 5.059 -13.458 1.00 87.56 476 SER A C 1
ATOM 3542 O O . SER A 1 476 ? 3.121 5.493 -14.510 1.00 87.56 476 SER A O 1
ATOM 3544 N N . ARG A 1 477 ? 3.133 5.420 -12.262 1.00 87.06 477 ARG A N 1
ATOM 3545 C CA . ARG A 1 477 ? 4.312 6.264 -12.049 1.00 87.06 477 ARG A CA 1
ATOM 3546 C C . ARG A 1 477 ? 5.189 5.610 -10.978 1.00 87.06 477 ARG A C 1
ATOM 3548 O O . ARG A 1 477 ? 4.702 5.382 -9.873 1.00 87.06 477 ARG A O 1
ATOM 3555 N N . PRO A 1 478 ? 6.460 5.277 -11.267 1.00 84.12 478 PRO A N 1
ATOM 3556 C CA . PRO A 1 478 ? 7.323 4.648 -10.277 1.00 84.12 478 PRO A CA 1
ATOM 3557 C C . PRO A 1 478 ? 7.624 5.635 -9.141 1.00 84.12 478 PRO A C 1
ATOM 3559 O O . PRO A 1 478 ? 8.302 6.639 -9.345 1.00 84.12 478 PRO A O 1
ATOM 3562 N N . GLY A 1 479 ? 7.130 5.331 -7.943 1.00 91.62 479 GLY A N 1
ATOM 3563 C CA . GLY A 1 479 ? 7.433 6.043 -6.702 1.00 91.62 479 GLY A CA 1
ATOM 3564 C C . GLY A 1 479 ? 8.133 5.129 -5.701 1.00 91.62 479 GLY A C 1
ATOM 3565 O O . GLY A 1 479 ? 8.077 3.902 -5.829 1.00 91.62 479 GLY A O 1
ATOM 3566 N N . TRP A 1 480 ? 8.802 5.720 -4.711 1.00 95.12 480 TRP A N 1
ATOM 3567 C CA . TRP A 1 480 ? 9.304 4.973 -3.565 1.00 95.12 480 TRP A CA 1
ATOM 3568 C C . TRP A 1 480 ? 9.019 5.683 -2.249 1.00 95.12 480 TRP A C 1
ATOM 3570 O O . TRP A 1 480 ? 8.949 6.910 -2.195 1.00 95.12 480 TRP A O 1
ATOM 3580 N N . VAL A 1 481 ? 8.871 4.872 -1.209 1.00 96.62 481 VAL A N 1
ATOM 3581 C CA . VAL A 1 481 ? 8.555 5.277 0.162 1.00 96.62 481 VAL A CA 1
ATOM 3582 C C . VAL A 1 481 ? 9.455 4.531 1.148 1.00 96.62 481 VAL A C 1
ATOM 3584 O O . VAL A 1 481 ? 10.020 3.485 0.808 1.00 96.62 481 VAL A O 1
ATOM 3587 N N . THR A 1 482 ? 9.647 5.065 2.346 1.00 96.88 482 THR A N 1
ATOM 3588 C CA . THR A 1 482 ? 10.295 4.369 3.467 1.00 96.88 482 THR A CA 1
ATOM 3589 C C . THR A 1 482 ? 9.266 3.593 4.280 1.00 96.88 482 THR A C 1
ATOM 3591 O O . THR A 1 482 ? 8.080 3.898 4.239 1.00 96.88 482 THR A O 1
ATOM 3594 N N . THR A 1 483 ? 9.707 2.595 5.049 1.00 96.81 483 THR A N 1
ATOM 3595 C CA . THR A 1 483 ? 8.825 1.890 5.994 1.00 96.81 483 THR A CA 1
ATOM 3596 C C . THR A 1 483 ? 8.131 2.844 6.960 1.00 96.81 483 THR A C 1
ATOM 3598 O O . THR A 1 483 ? 6.960 2.645 7.225 1.00 96.81 483 THR A O 1
ATOM 3601 N N . SER A 1 484 ? 8.811 3.879 7.456 1.00 95.31 484 SER A N 1
ATOM 3602 C CA . SER A 1 484 ? 8.216 4.879 8.353 1.00 95.31 484 SER A CA 1
ATOM 3603 C C . SER A 1 484 ? 7.056 5.645 7.714 1.00 95.31 484 SER A C 1
ATOM 3605 O O . SER A 1 484 ? 6.048 5.864 8.368 1.00 95.31 484 SER A O 1
ATOM 3607 N N . GLU A 1 485 ? 7.149 5.996 6.430 1.00 96.31 485 GLU A N 1
ATOM 3608 C CA . GLU A 1 485 ? 6.092 6.732 5.721 1.00 96.31 485 GLU A CA 1
ATOM 3609 C C . GLU A 1 485 ? 4.807 5.919 5.546 1.00 96.31 485 GLU A C 1
ATOM 3611 O O . GLU A 1 485 ? 3.717 6.473 5.573 1.00 96.31 485 GLU A O 1
ATOM 3616 N N . ILE A 1 486 ? 4.923 4.604 5.357 1.00 96.62 486 ILE A N 1
ATOM 3617 C CA . ILE A 1 486 ? 3.777 3.703 5.147 1.00 96.62 486 ILE A CA 1
ATOM 3618 C C . ILE A 1 486 ? 3.532 2.767 6.331 1.00 96.62 486 ILE A C 1
ATOM 3620 O O . ILE A 1 486 ? 2.749 1.828 6.215 1.00 96.62 486 ILE A O 1
ATOM 3624 N N . GLY A 1 487 ? 4.215 2.987 7.452 1.00 95.06 487 GLY A N 1
ATOM 3625 C CA . GLY A 1 487 ? 4.268 2.047 8.571 1.00 95.06 487 GLY A CA 1
ATOM 3626 C C . GLY A 1 487 ? 2.887 1.756 9.140 1.00 95.06 487 GLY A C 1
ATOM 3627 O O . GLY A 1 487 ? 2.514 0.602 9.303 1.00 95.06 487 GLY A O 1
ATOM 3628 N N . ALA A 1 488 ? 2.108 2.821 9.276 1.00 94.50 488 ALA A N 1
ATOM 3629 C CA . ALA A 1 488 ? 0.688 2.825 9.584 1.00 94.50 488 ALA A CA 1
ATOM 3630 C C . ALA A 1 488 ? -0.174 1.874 8.731 1.00 94.50 488 ALA A C 1
ATOM 3632 O O . ALA A 1 488 ? -1.095 1.253 9.241 1.00 94.50 488 ALA A O 1
ATOM 3633 N N . LEU A 1 489 ? 0.110 1.753 7.428 1.00 96.00 489 LEU A N 1
ATOM 3634 C CA . LEU A 1 489 ? -0.624 0.850 6.532 1.00 96.00 489 LEU A CA 1
ATOM 3635 C C . LEU A 1 489 ? -0.115 -0.589 6.629 1.00 96.00 489 LEU A C 1
ATOM 3637 O O . LEU A 1 489 ? -0.854 -1.517 6.315 1.00 96.00 489 LEU A O 1
ATOM 3641 N N . LEU A 1 490 ? 1.153 -0.778 7.009 1.00 95.50 490 LEU A N 1
ATOM 3642 C CA . LEU A 1 490 ? 1.781 -2.094 7.130 1.00 95.50 490 LEU A CA 1
ATOM 3643 C C . LEU A 1 490 ? 1.302 -2.859 8.360 1.00 95.50 490 LEU A C 1
ATOM 3645 O O . LEU A 1 490 ? 1.263 -4.088 8.324 1.00 95.50 490 LEU A O 1
ATOM 3649 N N . THR A 1 491 ? 0.985 -2.149 9.436 1.00 95.31 491 THR A N 1
ATOM 3650 C CA . THR A 1 491 ? 0.466 -2.732 10.670 1.00 95.31 491 THR A CA 1
ATOM 3651 C C . THR A 1 491 ? -1.052 -2.858 10.623 1.00 95.31 491 THR A C 1
ATOM 3653 O O . THR A 1 491 ? -1.701 -2.022 9.994 1.00 95.31 491 THR A O 1
ATOM 3656 N N . PRO A 1 492 ? -1.633 -3.872 11.286 1.00 96.69 492 PRO A N 1
ATOM 3657 C CA . PRO A 1 492 ? -3.070 -3.887 11.526 1.00 96.69 492 PRO A CA 1
ATOM 3658 C C . PRO A 1 492 ? -3.473 -2.736 12.467 1.00 96.69 492 PRO A C 1
ATOM 3660 O O . PRO A 1 492 ? -2.592 -2.114 13.075 1.00 96.69 492 PRO A O 1
ATOM 3663 N N . PRO A 1 493 ? -4.781 -2.453 12.610 1.00 96.81 493 PRO A N 1
ATOM 3664 C CA . PRO A 1 493 ? -5.261 -1.436 13.539 1.00 96.81 493 PRO A CA 1
ATOM 3665 C C . PRO A 1 493 ? -4.760 -1.681 14.966 1.00 96.81 493 PRO A C 1
ATOM 3667 O O . PRO A 1 493 ? -4.833 -2.788 15.500 1.00 96.81 493 PRO A O 1
ATOM 3670 N N . THR A 1 494 ? -4.250 -0.628 15.584 1.00 96.69 494 THR A N 1
ATOM 3671 C CA . THR A 1 494 ? -3.753 -0.613 16.959 1.00 96.69 494 THR A CA 1
ATOM 3672 C C . THR A 1 494 ? -4.903 -0.587 17.969 1.00 96.69 494 THR A C 1
ATOM 3674 O O . THR A 1 494 ? -6.074 -0.401 17.618 1.00 96.69 494 THR A O 1
ATOM 3677 N N . ALA A 1 495 ? -4.578 -0.728 19.251 1.00 95.00 495 ALA A N 1
ATOM 3678 C CA . ALA A 1 495 ? -5.480 -0.519 20.382 1.00 95.00 495 ALA A CA 1
ATOM 3679 C C . ALA A 1 495 ? -6.115 0.886 20.382 1.00 95.00 495 ALA A C 1
ATOM 3681 O O . ALA A 1 495 ? -7.201 1.081 20.921 1.00 95.00 495 ALA A O 1
ATOM 3682 N N . 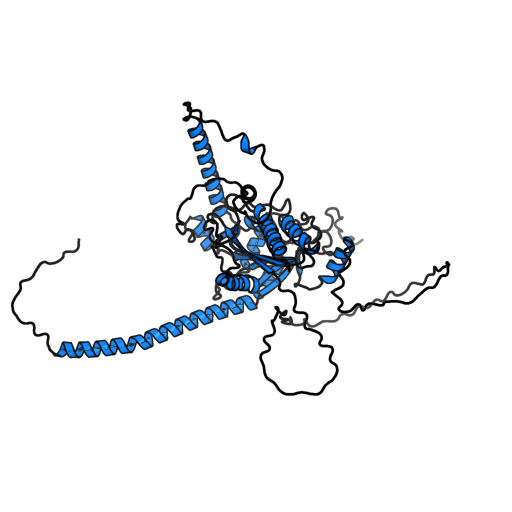ARG A 1 496 ? -5.466 1.864 19.734 1.00 94.56 496 ARG A N 1
ATOM 3683 C CA . ARG A 1 496 ? -5.938 3.252 19.632 1.00 94.56 496 ARG A CA 1
ATOM 3684 C C . ARG A 1 496 ? -7.014 3.437 18.560 1.00 94.56 496 ARG A C 1
ATOM 3686 O O . ARG A 1 496 ? -7.689 4.464 18.544 1.00 94.56 496 ARG A O 1
ATOM 3693 N N . CYS A 1 497 ? -7.215 2.456 17.676 1.00 95.56 497 CYS A N 1
ATOM 3694 C CA . CYS A 1 497 ? -8.356 2.456 16.768 1.00 95.56 497 CYS A CA 1
ATOM 3695 C C . CYS A 1 497 ? -9.631 2.077 17.537 1.00 95.56 497 CYS A C 1
ATOM 3697 O O . CYS A 1 497 ? -9.947 0.899 17.703 1.00 95.56 497 CYS A O 1
ATOM 3699 N N . GLY A 1 498 ? -10.386 3.082 17.987 1.00 90.50 498 GLY A N 1
ATOM 3700 C CA . GLY A 1 498 ? -11.645 2.894 18.725 1.00 90.50 498 GLY A CA 1
ATOM 3701 C C . GLY A 1 498 ? -12.815 2.365 17.885 1.00 90.50 498 GLY A C 1
ATOM 3702 O O . GLY A 1 498 ? -13.932 2.236 18.384 1.00 90.50 498 GLY A O 1
ATOM 3703 N N . ALA A 1 499 ? -12.591 2.080 16.602 1.00 93.12 499 ALA A N 1
ATOM 3704 C CA . ALA A 1 499 ? -13.619 1.579 15.710 1.00 93.12 499 ALA A CA 1
ATOM 3705 C C . ALA A 1 499 ? -14.004 0.138 16.077 1.00 93.12 499 ALA A C 1
ATOM 3707 O O . ALA A 1 499 ? -13.173 -0.769 16.090 1.00 93.12 499 ALA A O 1
ATOM 3708 N N . SER A 1 500 ? -15.289 -0.084 16.358 1.00 89.50 500 SER A N 1
ATOM 3709 C CA . SER A 1 500 ? -15.780 -1.406 16.755 1.00 89.50 500 SER A CA 1
ATOM 3710 C C . SER A 1 500 ? -15.815 -2.404 15.601 1.00 89.50 500 SER A C 1
ATOM 3712 O O . SER A 1 500 ? -15.846 -3.596 15.848 1.00 89.50 500 SER A O 1
ATOM 3714 N N . ASN A 1 501 ? -15.886 -1.944 14.350 1.00 93.06 501 ASN A N 1
ATOM 3715 C CA . ASN A 1 501 ? -15.951 -2.777 13.142 1.00 93.06 501 ASN A CA 1
ATOM 3716 C C . ASN A 1 501 ? -14.562 -3.248 12.673 1.00 93.06 501 ASN A C 1
ATOM 3718 O O . ASN A 1 501 ? -14.344 -3.461 11.485 1.00 93.06 501 ASN A O 1
ATOM 3722 N N . VAL A 1 502 ? -13.612 -3.377 13.595 1.00 93.62 502 VAL A N 1
ATOM 3723 C CA . VAL A 1 502 ? -12.288 -3.948 13.352 1.00 93.62 502 VAL A CA 1
ATOM 3724 C C . VAL A 1 502 ? -12.256 -5.328 13.986 1.00 93.62 502 VAL A C 1
ATOM 3726 O O . VAL A 1 502 ? -12.600 -5.477 15.159 1.00 93.62 502 VAL A O 1
ATOM 3729 N N . LEU A 1 503 ? -11.819 -6.332 13.229 1.00 91.00 503 LEU A N 1
ATOM 3730 C CA . LEU A 1 503 ? -11.644 -7.672 13.771 1.00 91.00 503 LEU A CA 1
ATOM 3731 C C . LEU A 1 503 ? -10.484 -7.677 14.777 1.00 91.00 503 LEU A C 1
ATOM 3733 O O . LEU A 1 503 ? -9.369 -7.284 14.437 1.00 91.00 503 LEU A O 1
ATOM 3737 N N . ARG A 1 504 ? -10.744 -8.136 16.004 1.00 91.25 504 ARG A N 1
ATOM 3738 C CA . ARG A 1 504 ? -9.740 -8.268 17.068 1.00 91.25 504 ARG A CA 1
ATOM 3739 C C . ARG A 1 504 ? -9.737 -9.680 17.631 1.00 91.25 504 ARG A C 1
ATOM 3741 O O . ARG A 1 504 ? -10.770 -10.351 17.647 1.00 91.25 504 ARG A O 1
ATOM 3748 N N . SER A 1 505 ? -8.573 -10.153 18.064 1.00 88.88 505 SER A N 1
ATOM 3749 C CA . SER A 1 505 ? -8.451 -11.478 18.658 1.00 88.88 505 SER A CA 1
ATOM 3750 C C . SER A 1 505 ? -8.924 -11.414 20.107 1.00 88.88 505 SER A C 1
ATOM 3752 O O . SER A 1 505 ? -8.352 -10.717 20.939 1.00 88.88 505 SER A O 1
ATOM 3754 N N . ILE A 1 506 ? -9.967 -12.186 20.414 1.00 73.06 506 ILE A N 1
ATOM 3755 C CA . ILE A 1 506 ? -10.551 -12.308 21.762 1.00 73.06 506 ILE A CA 1
ATOM 3756 C C . ILE A 1 506 ? -9.556 -12.979 22.744 1.00 73.06 506 ILE A C 1
ATOM 3758 O O . ILE A 1 506 ? -9.749 -12.962 23.953 1.00 73.06 506 ILE A O 1
ATOM 3762 N N . GLY A 1 507 ? -8.474 -13.581 22.230 1.00 59.41 507 GLY A N 1
ATOM 3763 C CA . GLY A 1 507 ? -7.672 -14.585 22.934 1.00 59.41 507 GLY A CA 1
ATOM 3764 C C . GLY A 1 507 ? -6.210 -14.244 23.214 1.00 59.41 507 GLY A C 1
ATOM 3765 O O . GLY A 1 507 ? -5.451 -15.149 23.557 1.00 59.41 507 GLY A O 1
ATOM 3766 N N . ALA A 1 508 ? -5.766 -12.992 23.096 1.00 47.91 508 ALA A N 1
ATOM 3767 C CA . ALA A 1 508 ? -4.468 -12.660 23.675 1.00 47.91 508 ALA A CA 1
ATOM 3768 C C . ALA A 1 508 ? -4.638 -12.560 25.195 1.00 47.91 508 ALA A C 1
ATOM 3770 O O . ALA A 1 508 ? -5.070 -11.522 25.695 1.00 47.91 508 ALA A O 1
ATOM 3771 N N . ILE A 1 509 ? -4.302 -13.641 25.914 1.00 49.94 509 ILE A N 1
ATOM 3772 C CA . ILE A 1 509 ? -4.071 -13.605 27.364 1.00 49.94 509 ILE A CA 1
ATOM 3773 C C . ILE A 1 509 ? -3.261 -12.329 27.623 1.00 49.94 509 ILE A C 1
ATOM 3775 O O . ILE A 1 509 ? -2.184 -12.188 27.024 1.00 49.94 509 ILE A O 1
ATOM 3779 N N . PRO A 1 510 ? -3.781 -11.365 28.407 1.00 51.56 510 PRO A N 1
ATOM 3780 C CA . PRO A 1 510 ? -3.064 -10.126 28.645 1.00 51.56 510 PRO A CA 1
ATOM 3781 C C . PRO A 1 510 ? -1.658 -10.487 29.130 1.00 51.56 510 PRO A C 1
ATOM 3783 O O . PRO A 1 510 ? -1.513 -11.446 29.897 1.00 51.56 510 PRO A O 1
ATOM 3786 N N . PRO A 1 511 ? -0.609 -9.786 28.662 1.00 55.94 511 PRO A N 1
ATOM 3787 C CA . PRO A 1 511 ? 0.732 -10.044 29.159 1.00 55.94 511 PRO A CA 1
ATOM 3788 C C . PRO A 1 511 ? 0.677 -10.005 30.683 1.00 55.94 511 PRO A C 1
ATOM 3790 O O . PRO A 1 511 ? 0.065 -9.094 31.247 1.00 55.94 511 PRO A O 1
ATOM 3793 N N . ALA A 1 512 ? 1.256 -11.027 31.316 1.00 56.34 512 ALA A N 1
ATOM 3794 C CA . ALA A 1 512 ? 1.223 -11.198 32.760 1.00 56.34 512 ALA A CA 1
ATOM 3795 C C . ALA A 1 512 ? 1.497 -9.840 33.445 1.00 56.34 512 ALA A C 1
ATOM 3797 O O . ALA A 1 512 ? 2.505 -9.202 33.108 1.00 56.34 512 ALA A O 1
ATOM 3798 N N . PRO A 1 513 ? 0.601 -9.350 34.328 1.00 70.62 513 PRO A N 1
ATOM 3799 C CA . PRO A 1 513 ? 0.807 -8.106 35.053 1.00 70.62 513 PRO A CA 1
ATOM 3800 C C . PRO A 1 513 ? 2.235 -8.035 35.604 1.00 70.62 513 PRO A C 1
ATOM 3802 O O . PRO A 1 513 ? 2.718 -8.993 36.207 1.00 70.62 513 PRO A O 1
ATOM 3805 N N . ARG A 1 514 ? 2.934 -6.908 35.396 1.00 67.75 514 ARG A N 1
ATOM 3806 C CA . ARG A 1 514 ? 4.352 -6.750 35.797 1.00 67.75 514 ARG A CA 1
ATOM 3807 C C . ARG A 1 514 ? 4.582 -6.911 37.306 1.00 67.75 514 ARG A C 1
ATOM 3809 O O . ARG A 1 514 ? 5.719 -7.034 37.742 1.00 67.75 514 ARG A O 1
ATOM 3816 N N . ASN A 1 515 ? 3.504 -6.863 38.078 1.00 75.19 515 ASN A N 1
ATOM 3817 C CA . ASN A 1 515 ? 3.423 -6.990 39.525 1.00 75.19 515 ASN A CA 1
ATOM 3818 C C . ASN A 1 515 ? 3.008 -8.394 39.998 1.00 75.19 515 ASN A C 1
ATOM 3820 O O . ASN A 1 515 ? 2.749 -8.564 41.187 1.00 75.19 515 ASN A O 1
ATOM 3824 N N . LEU A 1 516 ? 2.925 -9.395 39.115 1.00 73.12 516 LEU A N 1
ATOM 3825 C CA . LEU A 1 516 ? 2.770 -10.772 39.573 1.00 73.12 516 LEU A CA 1
ATOM 3826 C C . LEU A 1 516 ? 4.042 -11.203 40.318 1.00 73.12 516 LEU A C 1
ATOM 3828 O O . LEU A 1 516 ? 5.143 -11.029 39.786 1.00 73.12 516 LEU A O 1
ATOM 3832 N N . PRO A 1 517 ? 3.921 -11.755 41.538 1.00 74.81 517 PRO A N 1
ATOM 3833 C CA . PRO A 1 517 ? 5.066 -12.304 42.240 1.00 74.81 517 PRO A CA 1
ATOM 3834 C C . PRO A 1 517 ? 5.685 -13.405 41.376 1.00 74.81 517 PRO A C 1
ATOM 3836 O O . PRO A 1 517 ? 4.994 -14.311 40.906 1.00 74.81 517 PRO A O 1
ATOM 3839 N N . VAL A 1 518 ? 6.994 -13.310 41.141 1.00 73.81 518 VAL A N 1
ATOM 3840 C CA . VAL A 1 518 ? 7.747 -14.384 40.494 1.00 73.81 518 VAL A CA 1
ATOM 3841 C C . VAL A 1 518 ? 7.705 -15.562 41.454 1.00 73.81 518 VAL A C 1
ATOM 3843 O O . VAL A 1 518 ? 8.312 -15.509 42.521 1.00 73.81 518 VAL A O 1
ATOM 3846 N N . TYR A 1 519 ? 6.950 -16.600 41.099 1.00 69.75 519 TYR A N 1
ATOM 3847 C CA . TYR A 1 519 ? 6.933 -17.844 41.853 1.00 69.75 519 TYR A CA 1
ATOM 3848 C C . TYR A 1 519 ? 8.315 -18.493 41.739 1.00 69.75 519 TYR A C 1
ATOM 3850 O O . TYR A 1 519 ? 8.619 -19.212 40.789 1.00 69.75 519 TYR A O 1
ATOM 3858 N N . THR A 1 520 ? 9.187 -18.185 42.694 1.00 66.94 520 THR A N 1
ATOM 3859 C CA . THR A 1 520 ? 10.356 -19.001 42.995 1.00 66.94 520 THR A CA 1
ATOM 3860 C C . THR A 1 520 ? 9.794 -20.269 43.614 1.00 66.94 520 THR A C 1
ATOM 3862 O O . THR A 1 520 ? 9.177 -20.182 44.675 1.00 66.94 520 THR A O 1
ATOM 3865 N N . GLY A 1 521 ? 9.891 -21.396 42.907 1.00 68.12 521 GLY A N 1
ATOM 3866 C CA . GLY A 1 521 ? 9.286 -22.663 43.323 1.00 68.12 521 GLY A CA 1
ATOM 3867 C C . GLY A 1 521 ? 9.487 -22.966 44.808 1.00 68.12 521 GLY A C 1
ATOM 3868 O O . GLY A 1 521 ? 10.486 -22.540 45.387 1.00 68.12 521 GLY A O 1
ATOM 3869 N N . ILE A 1 522 ? 8.518 -23.672 45.407 1.00 70.12 522 ILE A N 1
ATOM 3870 C CA . ILE A 1 522 ? 8.587 -24.187 46.782 1.00 70.12 522 ILE A CA 1
ATOM 3871 C C . ILE A 1 522 ? 9.982 -24.772 46.998 1.00 70.12 522 ILE A C 1
ATOM 3873 O O . ILE A 1 522 ? 10.332 -25.786 46.402 1.00 70.12 522 ILE A O 1
ATOM 3877 N N . GLY A 1 523 ? 10.793 -24.066 47.786 1.00 64.44 523 GLY A N 1
ATOM 3878 C CA . GLY A 1 523 ? 12.081 -24.573 48.218 1.00 64.44 523 GLY A CA 1
ATOM 3879 C C . GLY A 1 523 ? 11.828 -25.808 49.064 1.00 64.44 523 GLY A C 1
ATOM 3880 O O . GLY A 1 523 ? 11.047 -25.735 50.017 1.00 64.44 523 GLY A O 1
ATOM 3881 N N . ASP A 1 524 ? 12.459 -26.910 48.665 1.00 53.53 524 ASP A N 1
ATOM 3882 C CA . ASP A 1 524 ? 12.509 -28.170 49.396 1.00 53.53 524 ASP A CA 1
ATOM 3883 C C . ASP A 1 524 ? 12.747 -27.892 50.887 1.00 53.53 524 ASP A C 1
ATOM 3885 O O . ASP A 1 524 ? 13.759 -27.295 51.271 1.00 53.53 524 ASP A O 1
ATOM 3889 N N . ARG A 1 525 ? 11.769 -28.272 51.711 1.00 48.00 525 ARG A N 1
ATOM 3890 C CA . ARG A 1 525 ? 11.914 -28.374 53.164 1.00 48.00 525 ARG A CA 1
ATOM 3891 C C . ARG A 1 525 ? 12.231 -29.804 53.541 1.00 48.00 525 ARG A C 1
ATOM 3893 O O . ARG A 1 525 ? 11.566 -30.700 52.974 1.00 48.00 525 ARG A O 1
#

Mean predicted aligned error: 15.43 Å

Nearest PDB structures (foldseek):
  7o43-assembly1_A  TM=4.046E-01  e=7.512E-02  Escherichia coli
  8rtb-assembly1_A  TM=3.399E-01  e=5.126E-02  Escherichia coli
  8rtd-assembly1_O  TM=3.399E-01  e=5.126E-02  Escherichia coli
  8rtd-assembly1_T  TM=3.399E-01  e=5.126E-02  Escherichia coli

Foldseek 3Di:
DDDDDDDDDDDPDPPPPPPVVVVVVVVVVVVVVVPPVVVVVVVVVVVVVVVVVQVVLLQVLLVQKFKWWKFAALFFDDALVLLLQLLVLVQPLDDPDDPHPLQSAWWKWKWKFALLLFTTTMIMGRNVCVVSNVVSRDPRIDIHGPPPPPVVLSVVLCVVVVNDPPPPPPPDDDDDDDDDDDDDDDDYDDDDDDDDDDDDDDDDPDPDDDDDDPPPDDDPDDDDPDDDDDDDDDDDDPDPPPPPPPPQDKAKFKFKKDKPDAQLFAWDLLGVVQQLCLLVSVLSVVSNVPQGWMKMKMKIWHFDDPVQLVCLLVVNHPQPDPDPDPPDPDDPDFPVVVVPDCVLPPDDDDDDDDDPPVVPPDDDDDDDDDPDPVVVVVVVVVVVVVVVRVVNSSCFSPDPFTKIWIIMMIMIIGSDNVSSVVSSVSVQVSQRSRHDSMGIDTADDDPDSDPPGTCPPPVNVVVRVCCVVRVGDDHPRTHMHGSSSCSSSVHARRSSSPNSSYRHDPDPPPPPPPPDPDCPDDDDD

Sequence (525 aa):
MFLMPAAASKSDGGWELPSGWAKGAKHLRHVLESWTIPAAVTTAVVVSAVLFIRWWLESRALSDRVTFELVPSDSFDPSSDAVSAFGKQLARLRPAVSLVPRRGLPLRVSVTAGADGVLHHRVTVPARAVSVLRSACPAGVELREPGADVEPTMAAWRAKRGLTPRPAASAGMHDPGDVADGTVTESDVNESDVDDGGVGDGVATGRGEVPRPSRRRWPLSRRAAAAAEGEPDPGPGSGVEAGEVEAPALHTVRAELVLSGHSSLPLTNPGLDPDPLTAFASAAAAIADGSGGQIEVHVDLLPITAAKARAMRHGRAPFGGRGPGSARSADAGGWSRRLGDPAWWGSWIEPARATEQARRGAWGKGSGGGGRATSRAAGMQGALEDRNRAKAVAAKQSSRDQKWLVQVLLRAHSEHPDVAKMQLRSLLAAFDQWSGDNYWVTAGVNLGPLQLSSADRCWRRRGFDRRVERGTFRPSRPGWVTTSEIGALLTPPTARCGASNVLRSIGAIPPAPRNLPVYTGIGDR

pLDDT: mean 72.42, std 23.1, range [30.89, 98.12]

Solvent-accessible surface area (backbone atoms only — not comparable to full-atom values): 32149 Å² total; per-residue (Å²): 144,78,87,79,87,78,89,80,81,93,67,97,66,83,79,73,70,62,75,65,54,67,58,51,52,54,52,52,49,54,53,53,58,63,50,50,58,61,52,50,51,51,50,52,51,52,52,48,50,53,53,47,52,49,51,49,40,25,50,51,44,37,70,46,50,43,59,30,28,46,29,20,19,70,79,20,71,80,51,75,64,54,42,39,51,36,41,49,46,58,46,64,60,50,70,93,74,67,93,52,46,78,34,35,57,36,41,33,36,33,47,35,18,45,54,78,6,39,37,45,36,33,41,36,36,47,54,92,31,48,67,58,50,63,74,42,49,56,85,55,45,44,81,39,57,74,80,67,75,50,65,67,60,48,50,54,52,27,57,75,70,70,46,70,77,73,71,73,80,70,83,80,79,79,86,81,81,86,84,83,90,83,88,87,80,88,85,86,91,80,92,77,89,84,81,89,87,80,92,75,92,76,92,74,92,73,90,72,81,82,77,75,84,75,86,75,75,77,81,69,87,72,77,80,83,83,76,88,85,87,84,83,89,82,75,95,67,95,67,80,75,77,69,78,74,73,74,76,75,62,31,73,41,50,41,37,48,30,64,70,48,63,54,57,41,45,49,26,56,60,54,63,75,69,29,62,50,36,45,52,34,53,49,20,42,56,19,46,76,73,61,45,30,36,43,38,38,38,43,35,36,35,67,54,52,68,68,60,49,51,37,38,53,71,71,62,45,92,79,72,67,90,70,82,69,90,72,70,94,75,71,99,59,61,76,74,68,67,68,75,47,72,82,83,68,74,83,83,80,87,75,89,90,81,75,78,74,72,72,76,76,79,83,80,95,74,94,72,96,70,76,72,63,64,54,52,55,53,51,52,53,51,54,50,51,53,51,51,51,52,50,48,28,50,47,60,47,64,45,87,57,43,40,25,36,48,34,37,41,38,40,14,32,7,78,43,63,67,54,11,50,50,52,43,49,40,52,53,56,42,53,50,61,35,49,52,83,14,33,77,34,70,48,65,46,77,60,76,97,46,69,72,32,52,39,68,40,78,84,44,28,63,57,49,52,48,28,70,75,51,54,49,56,75,53,96,55,91,33,46,47,41,28,66,49,46,30,60,71,75,46,56,67,38,46,67,33,80,52,81,48,46,65,58,41,93,73,64,74,70,76,76,63,94,80,59,77,80,80,73,69,86,73,89,126

Secondary structure (DSSP, 8-state):
--PPPP------------THHHHHHHHHHHHHHHHHHHHHHHHHHHHHHHHHHHHHHHHHHHHTEEEEEEEEBTT----HHHHHHHHHHHGGGS-SS-SS-GGG--EEEEEEE-TT--EEEEEEEEGGGHHHHHHHSPTTEEEE-TTSSHHHHHHHHHHHTT-PPPP---S-------------------------------------------------------------------------------EEEEEEEEESS-TTSPPP---SSS-TTHHHHHHHHHIIIII--EEEEEEEEEEPPHHHHHHHHTT--TT----S----------GGGGGG-TTSSTTS---S---SGGGSSS------S-THHHHHHHHHHHHHHHHHHHHHHHHHHH--SPEEEEEEEEEEEESSHHHHHHHHHHHHHHGGGG-SSS-EEESS-EETTEE---TTSHHHHHHHHHHHHH-----SS-EEEEHHHHHHHHSPPPTT---TTB--BTT------TTS---------